Protein 5ERX (pdb70)

Radius of gyration: 24.01 Å; Cα contacts (8 Å, |Δi|>4): 1144; chains: 1; bounding box: 51×51×71 Å

Solvent-accessible surface area: 21787 Å² total; per-residue (Å²): 105,36,36,61,49,0,6,67,0,0,5,19,0,2,30,52,27,32,2,113,11,2,0,27,8,80,38,112,63,95,11,0,1,21,130,6,1,62,57,7,54,178,75,64,105,10,71,21,0,46,8,125,56,16,95,7,1,0,4,0,0,1,0,2,1,40,1,50,62,24,11,2,0,4,2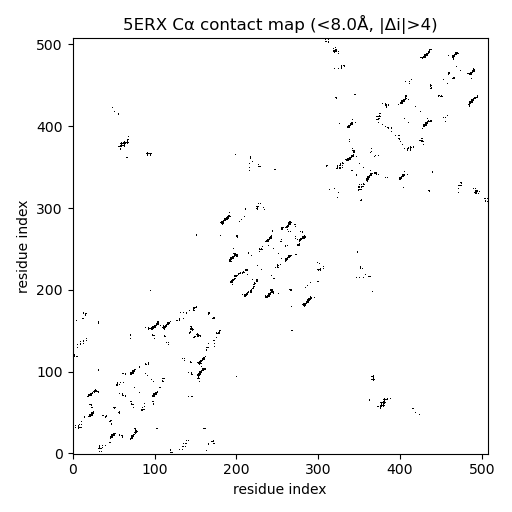,17,8,36,85,82,2,40,83,56,2,22,50,0,1,44,1,0,14,103,22,66,5,17,0,0,0,0,4,37,120,126,18,61,127,45,17,58,22,80,24,75,9,47,117,21,107,125,33,114,107,165,67,95,28,25,8,33,80,12,2,51,16,0,10,152,0,11,18,20,0,53,6,23,179,68,24,24,18,0,0,0,11,0,8,0,20,96,107,27,104,14,96,108,100,45,129,41,45,70,146,45,79,122,66,120,71,81,96,70,24,117,4,56,12,48,52,14,0,0,2,1,1,0,45,32,8,13,91,13,110,70,3,29,66,1,0,24,2,19,5,6,20,2,53,61,30,26,99,30,60,4,9,14,40,0,4,68,68,6,175,5,106,15,0,0,0,4,7,100,2,60,13,22,177,25,4,48,95,19,1,75,55,88,157,12,30,0,17,0,0,21,59,6,80,79,189,8,40,65,10,87,47,34,119,32,32,2,23,103,5,63,42,88,57,66,21,118,100,65,7,47,94,138,1,31,47,28,12,152,74,0,42,41,4,2,127,104,35,14,93,81,23,104,84,41,0,12,4,26,0,0,27,21,0,16,168,18,24,108,106,30,4,0,0,1,1,2,2,32,43,11,2,91,32,0,11,28,9,30,16,73,9,121,48,22,107,16,49,6,10,21,21,75,38,21,48,52,3,4,0,0,1,0,0,0,0,0,5,6,20,13,13,32,37,135,120,105,58,37,134,95,91,18,23,29,0,1,0,4,1,18,0,47,8,0,37,124,10,10,50,0,7,111,23,29,141,121,24,30,82,3,161,29,1,11,0,0,0,14,7,19,38,6,29,88,126,116,79,54,183,111,69,70,82,63,59,112,51,88,2,15,38,36,0,152,74,59,171,16,59,36,80,118,18,128,26,128,78,0,23,81,3,5,87,74,129,47,51,24,13,10,0,0,6,2,109,15,34,67,101,10,54,81,108,0,86,59,33,6,162,88,38,72

Foldseek 3Di:
DLLQQLLLLLVLLLLLLFEAEEEEEDE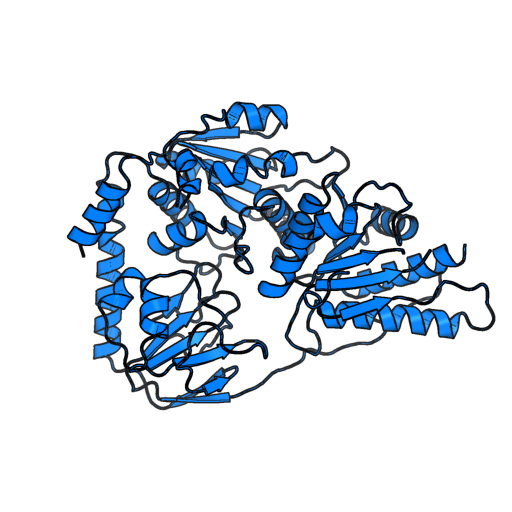PADWRSNVSVVVCCVVNSHNYFYDHQLLLRLLLQQLLCLLAPTAYEYIDHYPCNVVRNLVSQLLQQLLQTLYEYEYAPHNPPSALEEEEQDARDPDPPPLVVSSLRSLVVSVVSSCSQSVQPFLRHHYYYYYYHPNDDADPPSHRNDDRDRDQFWFEDEDEAQAQEEEEFARQFDAALVCALHAYQHFLQGDHNHPQYFALVLLVVDDGQEYEYGDAHDFDPSVLVVLADLNHEYEYAHSGDDDHDRHPRHPYYTNYYDYDYHYDPVSSVSRSVSRVLLLCLLVVLCVPDPFFALLLLLLLVLVLDDAQEEEQEQLFPNSNSVSSNPHDCVNYNYHYSVSVRDLENSVSSLFSSLVSNQVVVVVVVDPDDGHAYEYEEEPVSCVNHVSSLQGDPSRDTAQHYEYEYEYAQAGNVVVRVSRVDHPPDPVCVSCVVSPAAEEEDESVCPSVVSVDDDGSYHYYYYYGHDPCVVVSVVSSVVSD

InterPro domains:
  IPR004433 2-succinyl-5-enolpyruvyl-6-hydroxy-3-cyclohexene-1-carboxylic-acid synthase [MF_01659] (1-554)
  IPR004433 2-succinyl-5-enolpyruvyl-6-hydroxy-3-cyclohexene-1-carboxylic-acid synthase [PIRSF004983] (1-553)
  IPR004433 2-succinyl-5-enolpyruvyl-6-hydroxy-3-cyclohexene-1-carboxylic-acid synthase [TIGR00173] (7-416)
  IPR012001 Thiamine pyrophosphate enzyme, N-terminal TPP-binding domain [PF02776] (7-122)
  IPR029061 Thiamin diphosphate-binding fold [SSF52518] (4-197)
  IPR029061 Thiamin diphosphate-binding fold [SSF52518] (352-519)

Sequence (508 aa):
NPSTTQARVVVDELIRGGVRDVVLCPGSRNAPLAFALQDADRSGRIRLHVRIDERTAGYLAIGLAIGAGAPVCVAMMTSGTAVANLGPAVVEANYARVPLIVLSANYFGTQVRASISLGLAEDAPERRTSALNATWRSATCRVLAAATGARTANAGPVHFDIPLTPPGRPAGKPWTYTPPVTFFDQPLDIDLSVDTVVISGHGAGVHPNLAALPTVAEPTAPRSGDNPLHPLALPLLRPQQVIMLGRPTLHRPVSVLLADAEVPVFALTTGPRWPDVSGNSQATGTRAVTTGAPRPAWLDRCAAMNRHAIAAVRREQLAAHPLTTGLHVAAAVSHALRPGDQLVLGASNPVRDVALAGLDTRGIRVRSNRGVAGIDGTVSTAIGAALAYEGAHERTGSPDSPPRTIALIGDLTFVHHDSSGLLIGPTEPIPRSLTIVVSNDNGGGDVSSRIFGTPHDVDVGALCRAYHVESRQIEVDELGPTLDQPGAGMRVLEVKADRSSLRQLHAAIKAAL

Structure (mmCIF, N/CA/C/O backbone):
data_5ERX
#
_entry.id   5ERX
#
_cell.length_a   100.059
_cell.length_b   105.502
_cell.length_c   120.190
_cell.angle_alpha   90.000
_cell.angle_beta   90.000
_cell.angle_gamma   90.000
#
_symmetry.space_group_name_H-M   'I 2 2 2'
#
loop_
_entity.id
_entity.type
_entity.pdbx_description
1 polymer '2-succinyl-5-enolpyruvyl-6-hydroxy-3-cyclohexene-1-carboxylate synthase'
2 water water
#
loop_
_atom_site.group_PDB
_atom_site.id
_atom_site.type_symbol
_atom_site.label_atom_id
_atom_site.label_alt_id
_atom_site.label_comp_id
_atom_site.label_asym_id
_atom_site.label_entity_id
_atom_site.label_seq_id
_atom_site.pdbx_PDB_ins_code
_atom_site.Cartn_x
_atom_site.Cartn_y
_atom_site.Cartn_z
_atom_site.occupancy
_atom_site.B_iso_or_equiv
_atom_site.auth_seq_id
_atom_site.auth_comp_id
_atom_site.auth_asym_id
_atom_site.auth_atom_id
_atom_site.pdbx_PDB_model_num
ATOM 1 N N . ASN A 1 22 ? 9.676 49.954 91.873 1.00 72.92 2 ASN A N 1
ATOM 2 C CA . ASN A 1 22 ? 9.842 48.650 92.510 1.00 80.05 2 ASN A CA 1
ATOM 3 C C . ASN A 1 22 ? 8.927 47.566 91.915 1.00 81.24 2 ASN A C 1
ATOM 4 O O . ASN A 1 22 ? 9.381 46.444 91.694 1.00 79.21 2 ASN A O 1
ATOM 6 N N . PRO A 1 23 ? 7.643 47.871 91.668 1.00 78.15 3 PRO A N 1
ATOM 7 C CA . PRO A 1 23 ? 6.827 46.892 90.930 1.00 78.97 3 PRO A CA 1
ATOM 8 C C . PRO A 1 23 ? 7.295 46.709 89.500 1.00 73.27 3 PRO A C 1
ATOM 9 O O . PRO A 1 23 ? 7.294 45.580 88.993 1.00 62.01 3 PRO A O 1
ATOM 13 N N . SER A 1 24 ? 7.684 47.796 88.827 1.00 74.37 4 SER A N 1
ATOM 14 C CA . SER A 1 24 ? 8.304 47.673 87.514 1.00 76.48 4 SER A CA 1
ATOM 15 C C . SER A 1 24 ? 9.566 46.828 87.572 1.00 72.55 4 SER A C 1
ATOM 16 O O . SER A 1 24 ? 9.985 46.282 86.545 1.00 69.56 4 SER A O 1
ATOM 19 N N . THR A 1 25 ? 10.178 46.709 88.753 1.00 70.26 5 THR A N 1
ATOM 20 C CA . THR A 1 25 ? 11.284 45.776 88.924 1.00 65.57 5 THR A CA 1
ATOM 21 C C . THR A 1 25 ? 10.780 44.339 88.994 1.00 56.20 5 THR A C 1
ATOM 22 O O . THR A 1 25 ? 11.343 43.452 88.346 1.00 56.97 5 THR A O 1
ATOM 26 N N . THR A 1 26 ? 9.713 44.093 89.761 1.00 51.52 6 THR A N 1
ATOM 27 C CA . THR A 1 26 ? 9.140 42.750 89.831 1.00 47.79 6 THR A CA 1
ATOM 28 C C . THR A 1 26 ? 8.703 42.263 88.454 1.00 59.73 6 THR A C 1
ATOM 29 O O . THR A 1 26 ? 8.913 41.096 88.099 1.00 42.73 6 THR A O 1
ATOM 33 N N . GLN A 1 27 ? 8.092 43.148 87.667 1.00 53.63 7 GLN A N 1
ATOM 34 C CA . GLN A 1 27 ? 7.635 42.773 86.335 1.00 54.41 7 GLN A CA 1
ATOM 35 C C . GLN A 1 27 ? 8.803 42.385 85.439 1.00 49.07 7 GLN A C 1
ATOM 36 O O . GLN A 1 27 ? 8.741 41.376 84.727 1.00 45.27 7 GLN A O 1
ATOM 42 N N . ALA A 1 28 ? 9.885 43.166 85.478 1.00 46.56 8 ALA A N 1
ATOM 43 C CA . ALA A 1 28 ? 11.018 42.918 84.592 1.00 44.93 8 ALA A CA 1
ATOM 44 C C . ALA A 1 28 ? 11.674 41.574 84.882 1.00 44.49 8 ALA A C 1
ATOM 45 O O . ALA A 1 28 ? 12.033 40.840 83.953 1.00 41.66 8 ALA A O 1
ATOM 47 N N . ARG A 1 29 ? 11.843 41.233 86.163 1.00 48.62 9 ARG A N 1
ATOM 48 C CA . ARG A 1 29 ? 12.477 39.963 86.510 1.00 40.55 9 ARG A CA 1
ATOM 49 C C . ARG A 1 29 ? 11.636 38.783 86.044 1.00 40.06 9 ARG A C 1
ATOM 50 O O . ARG A 1 29 ? 12.177 37.752 85.628 1.00 37.89 9 ARG A O 1
ATOM 58 N N . VAL A 1 30 ? 10.311 38.916 86.115 1.00 38.04 10 VAL A N 1
ATOM 59 C CA . VAL A 1 30 ? 9.427 37.858 85.638 1.00 36.19 10 VAL A CA 1
ATOM 60 C C . VAL A 1 30 ? 9.558 37.691 84.129 1.00 33.18 10 VAL A C 1
ATOM 61 O O . VAL A 1 30 ? 9.652 36.567 83.622 1.00 28.92 10 VAL A O 1
ATOM 65 N N . VAL A 1 31 ? 9.573 38.805 83.393 1.00 30.94 11 VAL A N 1
ATOM 66 C CA . VAL A 1 31 ? 9.671 38.743 81.935 1.00 32.08 11 VAL A CA 1
ATOM 67 C C . VAL A 1 31 ? 10.994 38.120 81.514 1.00 36.67 11 VAL A C 1
ATOM 68 O O . VAL A 1 31 ? 11.034 37.217 80.671 1.00 31.69 11 VAL A O 1
ATOM 72 N N . VAL A 1 32 ? 12.101 38.596 82.091 1.00 36.64 12 VAL A N 1
ATOM 73 C CA . VAL A 1 32 ? 13.410 38.062 81.725 1.00 30.97 12 VAL A CA 1
ATOM 74 C C . VAL A 1 32 ? 13.482 36.574 82.033 1.00 28.63 12 VAL A C 1
ATOM 75 O O . VAL A 1 32 ? 13.984 35.783 81.227 1.00 27.98 12 VAL A O 1
ATOM 79 N N . ASP A 1 33 ? 12.970 36.167 83.198 1.00 29.84 13 ASP A N 1
ATOM 80 C CA . ASP A 1 33 ? 12.993 34.752 83.552 1.00 27.67 13 ASP A CA 1
ATOM 81 C C . ASP A 1 33 ? 12.220 33.915 82.543 1.00 29.40 13 ASP A C 1
ATOM 82 O O . ASP A 1 33 ? 12.651 32.816 82.174 1.00 28.35 13 ASP A O 1
ATOM 87 N N . GLU A 1 34 ? 11.074 34.417 82.080 1.00 25.68 14 GLU A N 1
ATOM 88 C CA . GLU A 1 34 ? 10.287 33.655 81.118 1.00 24.13 14 GLU A CA 1
ATOM 89 C C . GLU A 1 34 ? 10.958 33.642 79.747 1.00 24.79 14 GLU A C 1
ATOM 90 O O . GLU A 1 34 ? 10.899 32.635 79.033 1.00 23.21 14 GLU A O 1
ATOM 96 N N . LEU A 1 35 ? 11.608 34.745 79.366 1.00 24.44 15 LEU A N 1
ATOM 97 C CA . LEU A 1 35 ? 12.379 34.742 78.125 1.00 26.29 15 LEU A CA 1
ATOM 98 C C . LEU A 1 35 ? 13.472 33.682 78.171 1.00 25.35 15 LEU A C 1
ATOM 99 O O . LEU A 1 35 ? 13.666 32.938 77.204 1.00 24.57 15 LEU A O 1
ATOM 104 N N . ILE A 1 36 ? 14.179 33.582 79.303 1.00 24.93 16 ILE A N 1
ATOM 105 C CA . ILE A 1 36 ? 15.205 32.552 79.451 1.00 25.89 16 ILE A CA 1
ATOM 106 C C . ILE A 1 36 ? 14.588 31.164 79.344 1.00 20.92 16 ILE A C 1
ATOM 107 O O . ILE A 1 36 ? 15.130 30.277 78.670 1.00 21.71 16 ILE A O 1
ATOM 112 N N . ARG A 1 37 ? 13.435 30.957 79.990 1.00 27.57 17 ARG A N 1
ATOM 113 C CA . ARG A 1 37 ? 12.746 29.674 79.888 1.00 25.10 17 ARG A CA 1
ATOM 114 C C . ARG A 1 37 ? 12.337 29.368 78.452 1.00 24.86 17 ARG A C 1
ATOM 115 O O . ARG A 1 37 ? 12.217 28.196 78.076 1.00 22.50 17 ARG A O 1
ATOM 123 N N . GLY A 1 38 ? 12.124 30.397 77.638 1.00 25.84 18 GLY A N 1
ATOM 124 C CA . GLY A 1 38 ? 11.762 30.202 76.251 1.00 21.83 18 GLY A CA 1
ATOM 125 C C . GLY A 1 38 ? 12.918 29.982 75.301 1.00 25.00 18 GLY A C 1
ATOM 126 O O . GLY A 1 38 ? 12.700 29.903 74.090 1.00 23.78 18 GLY A O 1
ATOM 127 N N . GLY A 1 39 ? 14.148 29.882 75.806 1.00 26.72 19 GLY A N 1
ATOM 128 C CA . GLY A 1 39 ? 15.297 29.614 74.964 1.00 30.46 19 GLY A CA 1
ATOM 129 C C . GLY A 1 39 ? 16.151 30.814 74.612 1.00 33.07 19 GLY A C 1
ATOM 130 O O . GLY A 1 39 ? 17.098 30.666 73.826 1.00 29.66 19 GLY A O 1
ATOM 131 N N . VAL A 1 40 ? 15.854 31.991 75.156 1.00 24.57 20 VAL A N 1
ATOM 132 C CA . VAL A 1 40 ? 16.681 33.163 74.895 1.00 21.67 20 VAL A CA 1
ATOM 133 C C . VAL A 1 40 ? 17.985 33.024 75.671 1.00 30.94 20 VAL A C 1
ATOM 134 O O . VAL A 1 40 ? 17.988 32.977 76.906 1.00 28.32 20 VAL A O 1
ATOM 138 N N . ARG A 1 41 ? 19.102 32.945 74.944 1.00 28.42 21 ARG A N 1
ATOM 139 C CA . ARG A 1 41 ? 20.419 32.889 75.563 1.00 35.79 21 ARG A CA 1
ATOM 140 C C . ARG A 1 41 ? 21.218 34.172 75.411 1.00 37.29 21 ARG A C 1
ATOM 141 O O . ARG A 1 41 ? 22.093 34.437 76.242 1.00 31.20 21 ARG A O 1
ATOM 149 N N . ASP A 1 42 ? 20.932 34.977 74.391 1.00 32.09 22 ASP A N 1
ATOM 150 C CA . ASP A 1 42 ? 21.676 36.195 74.116 1.00 27.50 22 ASP A CA 1
ATOM 151 C C . ASP A 1 42 ? 20.729 37.381 74.029 1.00 26.43 22 ASP A C 1
ATOM 152 O O . ASP A 1 42 ? 19.674 37.301 73.392 1.00 28.18 22 ASP A O 1
ATOM 157 N N . VAL A 1 43 ? 21.120 38.484 74.663 1.00 22.61 23 VAL A N 1
ATOM 158 C CA . VAL A 1 43 ? 20.380 39.737 74.610 1.00 28.35 23 VAL A CA 1
ATOM 159 C C . VAL A 1 43 ? 21.339 40.847 74.205 1.00 32.56 23 VAL A C 1
ATOM 160 O O . VAL A 1 43 ? 22.468 40.915 74.705 1.00 28.64 23 VAL A O 1
ATOM 164 N N . VAL A 1 44 ? 20.891 41.715 73.297 1.00 27.30 24 VAL A N 1
ATOM 165 C CA . VAL A 1 44 ? 21.693 42.828 72.802 1.00 29.51 24 VAL A CA 1
ATOM 166 C C . VAL A 1 44 ? 21.113 44.132 73.329 1.00 28.99 24 VAL A C 1
ATOM 167 O O . VAL A 1 44 ? 19.892 44.331 73.321 1.00 30.40 24 VAL A O 1
ATOM 171 N N . LEU A 1 45 ? 22.000 45.039 73.742 1.00 32.88 25 LEU A N 1
ATOM 172 C CA . LEU A 1 45 ? 21.634 46.235 74.485 1.00 29.79 25 LEU A CA 1
ATOM 173 C C . LEU A 1 45 ? 22.478 47.410 74.003 1.00 36.68 25 LEU A C 1
ATOM 174 O O . LEU A 1 45 ? 23.670 47.245 73.739 1.00 35.12 25 LEU A O 1
ATOM 179 N N . CYS A 1 46 ? 21.869 48.598 73.908 1.00 37.93 26 CYS A N 1
ATOM 180 C CA . CYS A 1 46 ? 22.609 49.812 73.573 1.00 46.32 26 CYS A CA 1
ATOM 181 C C . CYS A 1 46 ? 22.450 50.875 74.656 1.00 52.12 26 CYS A C 1
ATOM 182 O O . CYS A 1 46 ? 21.362 51.016 75.224 1.00 48.42 26 CYS A O 1
ATOM 185 N N . PRO A 1 47 ? 23.503 51.642 74.955 1.00 62.69 27 PRO A N 1
ATOM 186 C CA . PRO A 1 47 ? 23.352 52.762 75.899 1.00 69.25 27 PRO A CA 1
ATOM 187 C C . PRO A 1 47 ? 22.400 53.809 75.349 1.00 65.81 27 PRO A C 1
ATOM 188 O O . PRO A 1 47 ? 22.448 54.155 74.167 1.00 69.26 27 PRO A O 1
ATOM 192 N N . GLY A 1 48 ? 21.538 54.331 76.218 1.00 64.42 28 GLY A N 1
ATOM 193 C CA . GLY A 1 48 ? 20.435 55.139 75.751 1.00 67.70 28 GLY A CA 1
ATOM 194 C C . GLY A 1 48 ? 20.124 56.323 76.641 1.00 76.45 28 GLY A C 1
ATOM 195 O O . GLY A 1 48 ? 20.553 56.409 77.795 1.00 71.32 28 GLY A O 1
ATOM 196 N N . SER A 1 49 ? 19.364 57.249 76.047 1.00 76.01 29 SER A N 1
ATOM 197 C CA . SER A 1 49 ? 18.785 58.370 76.776 1.00 74.91 29 SER A CA 1
ATOM 198 C C . SER A 1 49 ? 18.055 57.900 78.024 1.00 70.80 29 SER A C 1
ATOM 199 O O . SER A 1 49 ? 18.171 58.519 79.087 1.00 76.06 29 SER A O 1
ATOM 202 N N . ARG A 1 50 ? 17.286 56.819 77.913 1.00 69.28 30 ARG A N 1
ATOM 203 C CA . ARG A 1 50 ? 16.471 56.318 79.009 1.00 75.25 30 ARG A CA 1
ATOM 204 C C . ARG A 1 50 ? 16.983 54.974 79.510 1.00 77.42 30 ARG A C 1
ATOM 205 O O . ARG A 1 50 ? 17.692 54.251 78.801 1.00 72.86 30 ARG A O 1
ATOM 207 N N . ASN A 1 51 ? 16.620 54.655 80.751 1.00 79.46 31 ASN A N 1
ATOM 208 C CA . ASN A 1 51 ? 16.903 53.339 81.303 1.00 78.48 31 ASN A CA 1
ATOM 209 C C . ASN A 1 51 ? 16.320 52.264 80.395 1.00 72.79 31 ASN A C 1
ATOM 210 O O . ASN A 1 51 ? 15.217 52.413 79.861 1.00 67.32 31 ASN A O 1
ATOM 215 N N . ALA A 1 52 ? 17.074 51.184 80.209 1.00 77.45 32 ALA A N 1
ATOM 216 C CA . ALA A 1 52 ? 16.643 50.138 79.298 1.00 72.77 32 ALA A CA 1
ATOM 217 C C . ALA A 1 52 ? 15.447 49.382 79.871 1.00 68.72 32 ALA A C 1
ATOM 218 O O . ALA A 1 52 ? 15.314 49.243 81.089 1.00 66.85 32 ALA A O 1
ATOM 220 N N . PRO A 1 53 ? 14.560 48.884 79.013 1.00 67.07 33 PRO A N 1
ATOM 221 C CA . PRO A 1 53 ? 13.539 47.949 79.494 1.00 66.69 33 PRO A CA 1
ATOM 222 C C . PRO A 1 53 ? 14.218 46.702 80.040 1.00 56.10 33 PRO A C 1
ATOM 223 O O . PRO A 1 53 ? 15.137 46.160 79.423 1.00 52.95 33 PRO A O 1
ATOM 227 N N . LEU A 1 54 ? 13.791 46.276 81.228 1.00 55.18 34 LEU A N 1
ATOM 228 C CA . LEU A 1 54 ? 14.260 45.033 81.839 1.00 55.80 34 LEU A CA 1
ATOM 229 C C . LEU A 1 54 ? 15.733 45.098 82.235 1.00 48.53 34 LEU A C 1
ATOM 230 O O . LEU A 1 54 ? 16.339 44.061 82.511 1.00 48.59 34 LEU A O 1
ATOM 235 N N . ALA A 1 55 ? 16.318 46.299 82.274 1.00 52.29 35 ALA A N 1
ATOM 236 C CA . ALA A 1 55 ? 17.774 46.434 82.295 1.00 49.20 35 ALA A CA 1
ATOM 237 C C . ALA A 1 55 ? 18.386 45.811 83.543 1.00 57.94 35 ALA A C 1
ATOM 238 O O . ALA A 1 55 ? 19.344 45.033 83.457 1.00 56.75 35 ALA A O 1
ATOM 240 N N . PHE A 1 56 ? 17.871 46.172 84.718 1.00 61.47 36 PHE A N 1
ATOM 241 C CA . PHE A 1 56 ? 18.418 45.612 85.949 1.00 63.49 36 PHE A CA 1
ATOM 242 C C . PHE A 1 56 ? 18.156 44.115 86.032 1.00 56.84 36 PHE A C 1
ATOM 243 O O . PHE A 1 56 ? 19.011 43.354 86.501 1.00 45.95 36 PHE A O 1
ATOM 251 N N . ALA A 1 57 ? 16.988 43.669 85.566 1.00 47.00 37 ALA A N 1
ATOM 252 C CA . ALA A 1 57 ? 16.730 42.236 85.494 1.00 43.39 37 ALA A CA 1
ATOM 253 C C . ALA A 1 57 ? 17.660 41.551 84.501 1.00 40.96 37 ALA A C 1
ATOM 254 O O . ALA A 1 57 ? 18.043 40.393 84.706 1.00 36.23 37 ALA A O 1
ATOM 256 N N . LEU A 1 58 ? 18.044 42.248 83.428 1.00 42.39 38 LEU A N 1
ATOM 257 C CA . LEU A 1 58 ? 18.889 41.633 82.407 1.00 37.37 38 LEU A CA 1
ATOM 258 C C . LEU A 1 58 ? 20.298 41.372 82.929 1.00 40.20 38 LEU A C 1
ATOM 259 O O . LEU A 1 58 ? 20.812 40.252 82.823 1.00 39.69 38 LEU A O 1
ATOM 264 N N . GLN A 1 59 ? 20.951 42.396 83.484 1.00 46.16 39 GLN A N 1
ATOM 265 C CA . GLN A 1 59 ? 22.320 42.192 83.944 1.00 51.21 39 GLN A CA 1
ATOM 266 C C . GLN A 1 59 ? 22.369 41.259 85.146 1.00 44.05 39 GLN A C 1
ATOM 267 O O . GLN A 1 59 ? 23.367 40.556 85.341 1.00 46.29 39 GLN A O 1
ATOM 273 N N . ASP A 1 60 ? 21.299 41.212 85.943 1.00 42.18 40 ASP A N 1
ATOM 274 C CA . ASP A 1 60 ? 21.232 40.216 87.007 1.00 42.06 40 ASP A CA 1
ATOM 275 C C . ASP A 1 60 ? 21.223 38.805 86.432 1.00 42.03 40 ASP A C 1
ATOM 276 O O . ASP A 1 60 ? 21.915 37.914 86.939 1.00 33.74 40 ASP A O 1
ATOM 281 N N . ALA A 1 61 ? 20.453 38.584 85.362 1.00 35.42 41 ALA A N 1
ATOM 282 C CA . ALA A 1 61 ? 20.510 37.305 84.663 1.00 30.98 41 ALA A CA 1
ATOM 283 C C . ALA A 1 61 ? 21.871 37.077 84.021 1.00 32.24 41 ALA A C 1
ATOM 284 O O . ALA A 1 61 ? 22.329 35.932 83.927 1.00 35.94 41 ALA A O 1
ATOM 286 N N . ASP A 1 62 ? 22.521 38.144 83.557 1.00 35.52 42 ASP A N 1
ATOM 287 C CA . ASP A 1 62 ? 23.877 38.008 83.038 1.00 38.70 42 ASP A CA 1
ATOM 288 C C . ASP A 1 62 ? 24.852 37.657 84.155 1.00 36.78 42 ASP A C 1
ATOM 289 O O . ASP A 1 62 ? 25.705 36.778 83.987 1.00 35.48 42 ASP A O 1
ATOM 294 N N . ARG A 1 63 ? 24.724 38.320 85.308 1.00 34.59 43 ARG A N 1
ATOM 295 C CA . ARG A 1 63 ? 25.609 38.034 86.437 1.00 45.70 43 ARG A CA 1
ATOM 296 C C . ARG A 1 63 ? 25.496 36.579 86.880 1.00 47.95 43 ARG A C 1
ATOM 297 O O . ARG A 1 63 ? 26.502 35.955 87.240 1.00 48.15 43 ARG A O 1
ATOM 305 N N . SER A 1 64 ? 24.286 36.019 86.859 1.00 39.05 44 SER A N 1
ATOM 306 C CA . SER A 1 64 ? 24.066 34.637 87.265 1.00 32.30 44 SER A CA 1
ATOM 307 C C . SER A 1 64 ? 24.277 33.642 86.130 1.00 33.12 44 SER A C 1
ATOM 308 O O . SER A 1 64 ? 23.984 32.453 86.303 1.00 37.71 44 SER A O 1
ATOM 311 N N . GLY A 1 65 ? 24.777 34.094 84.981 1.00 36.77 45 GLY A N 1
ATOM 312 C CA . GLY A 1 65 ? 25.109 33.202 83.888 1.00 36.36 45 GLY A CA 1
ATOM 313 C C . GLY A 1 65 ? 23.937 32.607 83.140 1.00 34.85 45 GLY A C 1
ATOM 314 O O . GLY A 1 65 ? 24.128 31.657 82.374 1.00 35.12 45 GLY A O 1
ATOM 315 N N . ARG A 1 66 ? 22.725 33.127 83.333 1.00 34.58 46 ARG A N 1
ATOM 316 C CA . ARG A 1 66 ? 21.574 32.560 82.639 1.00 35.44 46 ARG A CA 1
ATOM 317 C C . ARG A 1 66 ? 21.473 33.063 81.205 1.00 35.20 46 ARG A C 1
ATOM 318 O O . ARG A 1 66 ? 20.908 32.375 80.350 1.00 34.41 46 ARG A O 1
ATOM 326 N N . ILE A 1 67 ? 22.006 34.251 80.937 1.00 33.83 47 ILE A N 1
ATOM 327 C CA . ILE A 1 67 ? 22.132 34.817 79.602 1.00 34.28 47 ILE A CA 1
ATOM 328 C C . ILE A 1 67 ? 23.485 35.512 79.525 1.00 45.08 47 ILE A C 1
ATOM 329 O O . ILE A 1 67 ? 24.218 35.595 80.513 1.00 42.87 47 ILE A O 1
ATOM 334 N N . ARG A 1 68 ? 23.812 36.031 78.346 1.00 41.04 48 ARG A N 1
ATOM 335 C CA . ARG A 1 68 ? 24.926 36.959 78.226 1.00 41.17 48 ARG A CA 1
ATOM 336 C C . ARG A 1 68 ? 24.463 38.184 77.460 1.00 35.42 48 ARG A C 1
ATOM 337 O O . ARG A 1 68 ? 23.771 38.068 76.442 1.00 34.74 48 ARG A O 1
ATOM 345 N N . LEU A 1 69 ? 24.813 39.352 77.982 1.00 30.79 49 LEU A N 1
ATOM 346 C CA . LEU A 1 69 ? 24.503 40.612 77.338 1.00 42.10 49 LEU A CA 1
ATOM 347 C C . LEU A 1 69 ? 25.597 40.971 76.344 1.00 36.26 49 LEU A C 1
ATOM 348 O O . LEU A 1 69 ? 26.776 40.663 76.545 1.00 31.98 49 LEU A O 1
ATOM 353 N N . HIS A 1 70 ? 25.184 41.602 75.250 1.00 30.42 50 HIS A N 1
ATOM 354 C CA . HIS A 1 70 ? 26.091 42.187 74.274 1.00 25.76 50 HIS A CA 1
ATOM 355 C C . HIS A 1 70 ? 25.740 43.661 74.176 1.00 32.00 50 HIS A C 1
ATOM 356 O O . HIS A 1 70 ? 24.590 44.008 73.884 1.00 34.45 50 HIS A O 1
ATOM 363 N N . VAL A 1 71 ? 26.715 44.526 74.417 1.00 27.43 51 VAL A N 1
ATOM 364 C CA . VAL A 1 71 ? 26.498 45.964 74.361 1.00 32.61 51 VAL A CA 1
ATOM 365 C C . VAL A 1 71 ? 27.133 46.504 73.087 1.00 30.68 51 VAL A C 1
ATOM 366 O O . VAL A 1 71 ? 28.289 46.194 72.777 1.00 34.05 51 VAL A O 1
ATOM 370 N N . ARG A 1 72 ? 26.364 47.293 72.342 1.00 37.09 52 ARG A N 1
ATOM 371 C CA . ARG A 1 72 ? 26.853 48.015 71.178 1.00 30.85 52 ARG A CA 1
ATOM 372 C C . ARG A 1 72 ? 26.360 49.452 71.265 1.00 33.14 52 ARG A C 1
ATOM 373 O O . ARG A 1 72 ? 25.353 49.740 71.913 1.00 54.06 52 ARG A O 1
ATOM 381 N N . ILE A 1 73 ? 27.086 50.360 70.622 1.00 39.85 53 ILE A N 1
ATOM 382 C CA . ILE A 1 73 ? 26.655 51.755 70.567 1.00 42.03 53 ILE A CA 1
ATOM 383 C C . ILE A 1 73 ? 25.724 52.003 69.388 1.00 46.81 53 ILE A C 1
ATOM 384 O O . ILE A 1 73 ? 24.717 52.703 69.523 1.00 50.74 53 ILE A O 1
ATOM 389 N N . ASP A 1 74 ? 26.043 51.442 68.225 1.00 36.82 54 ASP A N 1
ATOM 390 C CA . ASP A 1 74 ? 25.229 51.642 67.033 1.00 32.74 54 ASP A CA 1
ATOM 391 C C . ASP A 1 74 ? 24.023 50.709 67.078 1.00 27.12 54 ASP A C 1
ATOM 392 O O . ASP A 1 74 ? 24.171 49.483 67.073 1.00 33.00 54 ASP A O 1
ATOM 397 N N . GLU A 1 75 ? 22.827 51.293 67.107 1.00 29.63 55 GLU A N 1
ATOM 398 C CA . GLU A 1 75 ? 21.613 50.495 67.217 1.00 27.00 55 GLU A CA 1
ATOM 399 C C . GLU A 1 75 ? 21.368 49.648 65.969 1.00 30.73 55 GLU A C 1
ATOM 400 O O . GLU A 1 75 ? 20.823 48.543 66.070 1.00 26.37 55 GLU A O 1
ATOM 406 N N . ARG A 1 76 ? 21.782 50.121 64.791 1.00 29.37 56 ARG A N 1
ATOM 407 C CA . ARG A 1 76 ? 21.675 49.275 63.604 1.00 34.41 56 ARG A CA 1
ATOM 408 C C . ARG A 1 76 ? 22.625 48.086 63.696 1.00 30.74 56 ARG A C 1
ATOM 409 O O . ARG A 1 76 ? 22.250 46.954 63.370 1.00 27.45 56 ARG A O 1
ATOM 417 N N . THR A 1 77 ? 23.861 48.332 64.140 1.00 27.94 57 THR A N 1
ATOM 418 C CA . THR A 1 77 ? 24.799 47.253 64.438 1.00 35.73 57 THR A CA 1
ATOM 419 C C . THR A 1 77 ? 24.194 46.235 65.394 1.00 29.72 57 THR A C 1
ATOM 420 O O . THR A 1 77 ? 24.345 45.021 65.202 1.00 28.04 57 THR A O 1
ATOM 424 N N . ALA A 1 78 ? 23.508 46.716 66.435 1.00 30.08 58 ALA A N 1
ATOM 425 C CA . ALA A 1 78 ? 22.937 45.818 67.433 1.00 30.19 58 ALA A CA 1
ATOM 426 C C . ALA A 1 78 ? 21.950 44.847 66.802 1.00 21.83 58 ALA A C 1
ATOM 427 O O . ALA A 1 78 ? 21.932 43.658 67.142 1.00 23.89 58 ALA A O 1
ATOM 429 N N . GLY A 1 79 ? 21.123 45.335 65.875 1.00 26.06 59 GLY A N 1
ATOM 430 C CA . GLY A 1 79 ? 20.138 44.465 65.256 1.00 22.42 59 GLY A CA 1
ATOM 431 C C . GLY A 1 79 ? 20.768 43.357 64.439 1.00 23.07 59 GLY A C 1
ATOM 432 O O . GLY A 1 79 ? 20.349 42.200 64.518 1.00 23.67 59 GLY A O 1
ATOM 433 N N . TYR A 1 80 ? 21.783 43.692 63.636 1.00 22.32 60 TYR A N 1
ATOM 434 C CA . TYR A 1 80 ? 22.428 42.662 62.834 1.00 20.02 60 TYR A CA 1
ATOM 435 C C . TYR A 1 80 ? 23.244 41.708 63.692 1.00 18.79 60 TYR A C 1
ATOM 436 O O . TYR A 1 80 ? 23.320 40.516 63.374 1.00 22.06 60 TYR A O 1
ATOM 445 N N . LEU A 1 81 ? 23.856 42.200 64.775 1.00 22.60 61 LEU A N 1
ATOM 446 C CA . LEU A 1 81 ? 24.469 41.289 65.739 1.00 21.44 61 LEU A CA 1
ATOM 447 C C . LEU A 1 81 ? 23.443 40.294 66.261 1.00 19.19 61 LEU A C 1
ATOM 448 O O . LEU A 1 81 ? 23.708 39.088 66.328 1.00 22.22 61 LEU A O 1
ATOM 453 N N . ALA A 1 82 ? 22.251 40.783 66.607 1.00 21.45 62 ALA A N 1
ATOM 454 C CA . ALA A 1 82 ? 21.196 39.907 67.099 1.00 20.89 62 ALA A CA 1
ATOM 455 C C . ALA A 1 82 ? 20.753 38.908 66.037 1.00 23.98 62 ALA A C 1
ATOM 456 O O . ALA A 1 82 ? 20.483 37.742 66.353 1.00 24.01 62 ALA A O 1
ATOM 458 N N . ILE A 1 83 ? 20.677 39.340 64.772 1.00 22.78 63 ILE A N 1
ATOM 459 C CA . ILE A 1 83 ? 20.356 38.413 63.687 1.00 22.05 63 ILE A CA 1
ATOM 460 C C . ILE A 1 83 ? 21.366 37.274 63.648 1.00 22.40 63 ILE A C 1
ATOM 461 O O . ILE A 1 83 ? 20.997 36.095 63.580 1.00 23.30 63 ILE A O 1
ATOM 466 N N . GLY A 1 84 ? 22.658 37.613 63.659 1.00 23.27 64 GLY A N 1
ATOM 467 C CA . GLY A 1 84 ? 23.681 36.579 63.663 1.00 21.79 64 GLY A CA 1
ATOM 468 C C . GLY A 1 84 ? 23.569 35.666 64.868 1.00 22.77 64 GLY A C 1
ATOM 469 O O . GLY A 1 84 ? 23.682 34.443 64.744 1.00 24.71 64 GLY A O 1
ATOM 470 N N . LEU A 1 85 ? 23.327 36.247 66.044 1.00 21.51 65 LEU A N 1
ATOM 471 C CA . LEU A 1 85 ? 23.135 35.451 67.255 1.00 27.60 65 LEU A CA 1
ATOM 472 C C . LEU A 1 85 ? 21.939 34.512 67.135 1.00 35.35 65 LEU A C 1
ATOM 473 O O . LEU A 1 85 ? 21.916 33.454 67.776 1.00 29.82 65 LEU A O 1
ATOM 478 N N . ALA A 1 86 ? 20.948 34.867 66.312 1.00 25.17 66 ALA A N 1
ATOM 479 C CA . ALA A 1 86 ? 19.794 34.002 66.100 1.00 25.41 66 ALA A CA 1
ATOM 480 C C . ALA A 1 86 ? 20.045 32.931 65.045 1.00 25.34 66 ALA A C 1
ATOM 481 O O . ALA A 1 86 ? 19.661 31.773 65.238 1.00 28.66 66 ALA A O 1
ATOM 483 N N . ILE A 1 87 ? 20.687 33.278 63.927 1.00 24.45 67 ILE A N 1
ATOM 484 C CA . ILE A 1 87 ? 20.861 32.289 62.870 1.00 24.34 67 ILE A CA 1
ATOM 485 C C . ILE A 1 87 ? 22.019 31.342 63.151 1.00 25.57 67 ILE A C 1
ATOM 486 O O . ILE A 1 87 ? 22.091 30.273 62.535 1.00 28.29 67 ILE A O 1
ATOM 491 N N . GLY A 1 88 ? 22.916 31.692 64.077 1.00 26.85 68 GLY A N 1
ATOM 492 C CA . GLY A 1 88 ? 24.063 30.838 64.342 1.00 30.80 68 GLY A CA 1
ATOM 493 C C . GLY A 1 88 ? 23.684 29.495 64.940 1.00 32.99 68 GLY A C 1
ATOM 494 O O . GLY A 1 88 ? 24.280 28.468 64.605 1.00 33.35 68 GLY A O 1
ATOM 495 N N . ALA A 1 89 ? 22.692 29.478 65.833 1.00 30.68 69 ALA A N 1
ATOM 496 C CA . ALA A 1 89 ? 22.246 28.233 66.441 1.00 33.86 69 ALA A CA 1
ATOM 497 C C . ALA A 1 89 ? 20.731 28.068 66.467 1.00 38.61 69 ALA A C 1
ATOM 498 O O . ALA A 1 89 ? 20.245 27.100 67.061 1.00 40.47 69 ALA A O 1
ATOM 500 N N . GLY A 1 90 ? 19.975 28.978 65.856 1.00 34.24 70 GLY A N 1
ATOM 501 C CA . GLY A 1 90 ? 18.545 28.789 65.710 1.00 30.75 70 GLY A CA 1
ATOM 502 C C . GLY A 1 90 ? 17.686 29.230 66.875 1.00 34.33 70 GLY A C 1
ATOM 503 O O . GLY A 1 90 ? 16.532 28.802 66.970 1.00 34.54 70 GLY A O 1
ATOM 504 N N . ALA A 1 91 ? 18.193 30.102 67.749 1.00 30.44 71 ALA A N 1
ATOM 505 C CA . ALA A 1 91 ? 17.470 30.465 68.958 1.00 33.80 71 ALA A CA 1
ATOM 506 C C . ALA A 1 91 ? 16.853 31.856 68.844 1.00 31.57 71 ALA A C 1
ATOM 507 O O . ALA A 1 91 ? 17.317 32.689 68.060 1.00 26.81 71 ALA A O 1
ATOM 509 N N . PRO A 1 92 ? 15.799 32.130 69.615 1.00 28.35 72 PRO A N 1
ATOM 510 C CA . PRO A 1 92 ? 15.277 33.501 69.694 1.00 25.48 72 PRO A CA 1
ATOM 511 C C . PRO A 1 92 ? 16.245 34.425 70.421 1.00 29.73 72 PRO A C 1
ATOM 512 O O . PRO A 1 92 ? 16.875 34.038 71.407 1.00 26.01 72 PRO A O 1
ATOM 516 N N . VAL A 1 93 ? 16.337 35.669 69.940 1.00 28.25 73 VAL A N 1
ATOM 517 C CA . VAL A 1 93 ? 17.265 36.667 70.465 1.00 24.35 73 VAL A CA 1
ATOM 518 C C . VAL A 1 93 ? 16.508 37.970 70.698 1.00 28.33 73 VAL A C 1
ATOM 519 O O . VAL A 1 93 ? 15.638 38.338 69.900 1.00 24.85 73 VAL A O 1
ATOM 523 N N . CYS A 1 94 ? 16.841 38.667 71.790 1.00 22.20 74 CYS A N 1
ATOM 524 C CA . CYS A 1 94 ? 16.236 39.943 72.155 1.00 23.57 74 CYS A CA 1
ATOM 525 C C . CYS A 1 94 ? 17.182 41.112 71.898 1.00 29.69 74 CYS A C 1
ATOM 526 O O . CYS A 1 94 ? 18.402 40.987 72.051 1.00 26.68 74 CYS A O 1
ATOM 529 N N . VAL A 1 95 ? 16.594 42.266 71.550 1.00 23.33 75 VAL A N 1
ATOM 530 C CA . VAL A 1 95 ? 17.277 43.559 71.504 1.00 27.18 75 VAL A CA 1
ATOM 531 C C . VAL A 1 95 ? 16.444 44.565 72.293 1.00 27.14 75 VAL A C 1
ATOM 532 O O . VAL A 1 95 ? 15.230 44.658 72.093 1.00 32.10 75 VAL A O 1
ATOM 536 N N . ALA A 1 96 ? 17.092 45.332 73.175 1.00 36.43 76 ALA A N 1
ATOM 537 C CA . ALA A 1 96 ? 16.400 46.255 74.076 1.00 31.35 76 ALA A CA 1
ATOM 538 C C . ALA A 1 96 ? 16.712 47.703 73.709 1.00 37.91 76 ALA A C 1
ATOM 539 O O . ALA A 1 96 ? 17.882 48.096 73.672 1.00 42.95 76 ALA A O 1
ATOM 541 N N . MET A 1 97 ? 15.664 48.497 73.457 1.00 42.28 77 MET A N 1
ATOM 542 C CA A MET A 1 97 ? 15.743 49.860 72.930 0.57 48.34 77 MET A CA 1
ATOM 543 C CA B MET A 1 97 ? 15.842 49.848 72.952 0.43 48.33 77 MET A CA 1
ATOM 544 C C . MET A 1 97 ? 15.696 50.893 74.051 1.00 44.61 77 MET A C 1
ATOM 545 O O . MET A 1 97 ? 14.938 50.735 75.007 1.00 53.42 77 MET A O 1
ATOM 554 N N . THR A 1 98 ? 16.474 51.985 73.894 1.00 51.49 78 THR A N 1
ATOM 555 C CA . THR A 1 98 ? 16.660 52.945 74.980 1.00 50.12 78 THR A CA 1
ATOM 556 C C . THR A 1 98 ? 16.773 54.407 74.548 1.00 61.48 78 THR A C 1
ATOM 557 O O . THR A 1 98 ? 17.265 55.223 75.338 1.00 51.57 78 THR A O 1
ATOM 561 N N . SER A 1 99 ? 16.368 54.775 73.334 1.00 61.21 79 SER A N 1
ATOM 562 C CA . SER A 1 99 ? 16.613 56.137 72.873 1.00 52.12 79 SER A CA 1
ATOM 563 C C . SER A 1 99 ? 15.593 56.521 71.808 1.00 53.35 79 SER A C 1
ATOM 564 O O . SER A 1 99 ? 14.891 55.672 71.254 1.00 51.28 79 SER A O 1
ATOM 567 N N . GLY A 1 100 ? 15.538 57.824 71.517 1.00 49.71 80 GLY A N 1
ATOM 568 C CA . GLY A 1 100 ? 14.661 58.361 70.485 1.00 50.53 80 GLY A CA 1
ATOM 569 C C . GLY A 1 100 ? 15.065 58.017 69.064 1.00 51.03 80 GLY A C 1
ATOM 570 O O . GLY A 1 100 ? 14.261 58.215 68.144 1.00 48.99 80 GLY A O 1
ATOM 571 N N . THR A 1 101 ? 16.283 57.518 68.862 1.00 44.36 81 THR A N 1
ATOM 572 C CA . THR A 1 101 ? 16.741 57.057 67.558 1.00 44.48 81 THR A CA 1
ATOM 573 C C . THR A 1 101 ? 16.641 55.546 67.405 1.00 48.78 81 THR A C 1
ATOM 574 O O . THR A 1 101 ? 16.980 55.018 66.339 1.00 35.69 81 THR A O 1
ATOM 578 N N . ALA A 1 102 ? 16.161 54.847 68.439 1.00 46.68 82 ALA A N 1
ATOM 579 C CA . ALA A 1 102 ? 16.276 53.394 68.520 1.00 47.07 82 ALA A CA 1
ATOM 580 C C . ALA A 1 102 ? 15.329 52.675 67.564 1.00 38.07 82 ALA A C 1
ATOM 581 O O . ALA A 1 102 ? 15.727 51.698 66.919 1.00 40.14 82 ALA A O 1
ATOM 583 N N . VAL A 1 103 ? 14.073 53.120 67.472 1.00 36.58 83 VAL A N 1
ATOM 584 C CA . VAL A 1 103 ? 13.129 52.482 66.554 1.00 40.21 83 VAL A CA 1
ATOM 585 C C . VAL A 1 103 ? 13.621 52.604 65.118 1.00 41.00 83 VAL A C 1
ATOM 586 O O . VAL A 1 103 ? 13.669 51.620 64.369 1.00 38.61 83 VAL A O 1
ATOM 590 N N . ALA A 1 104 ? 14.005 53.816 64.718 1.00 35.73 84 ALA A N 1
ATOM 591 C CA . ALA A 1 104 ? 14.414 54.041 63.337 1.00 43.12 84 ALA A CA 1
ATOM 592 C C . ALA A 1 104 ? 15.697 53.288 63.007 1.00 36.96 84 ALA A C 1
ATOM 593 O O . ALA A 1 104 ? 15.841 52.758 61.900 1.00 34.22 84 ALA A O 1
ATOM 595 N N . ASN A 1 105 ? 16.630 53.209 63.961 1.00 36.97 85 ASN A N 1
ATOM 596 C CA . ASN A 1 105 ? 17.919 52.582 63.686 1.00 35.94 85 ASN A CA 1
ATOM 597 C C . ASN A 1 105 ? 17.823 51.067 63.575 1.00 28.84 85 ASN A C 1
ATOM 598 O O . ASN A 1 105 ? 18.702 50.450 62.965 1.00 39.49 85 ASN A O 1
ATOM 603 N N . LEU A 1 106 ? 16.782 50.451 64.135 1.00 24.16 86 LEU A N 1
ATOM 604 C CA . LEU A 1 106 ? 16.595 49.010 64.025 1.00 29.54 86 LEU A CA 1
ATOM 605 C C . LEU A 1 106 ? 15.747 48.582 62.835 1.00 37.65 86 LEU A C 1
ATOM 606 O O . LEU A 1 106 ? 15.579 47.377 62.625 1.00 41.16 86 LEU A O 1
ATOM 611 N N . GLY A 1 107 ? 15.178 49.520 62.085 1.00 38.82 87 GLY A N 1
ATOM 612 C CA . GLY A 1 107 ? 14.392 49.197 60.915 1.00 38.85 87 GLY A CA 1
ATOM 613 C C . GLY A 1 107 ? 15.009 48.152 59.996 1.00 30.44 87 GLY A C 1
ATOM 614 O O . GLY A 1 107 ? 14.376 47.141 59.675 1.00 34.78 87 GLY A O 1
ATOM 615 N N . PRO A 1 108 ? 16.252 48.376 59.549 1.00 26.50 88 PRO A N 1
ATOM 616 C CA . PRO A 1 108 ? 16.841 47.461 58.546 1.00 26.77 88 PRO A CA 1
ATOM 617 C C . PRO A 1 108 ? 16.966 46.020 59.017 1.00 29.43 88 PRO A C 1
ATOM 618 O O . PRO A 1 108 ? 16.623 45.095 58.269 1.00 21.56 88 PRO A O 1
ATOM 622 N N . ALA A 1 109 ? 17.452 45.800 60.241 1.00 27.54 89 ALA A N 1
ATOM 623 C CA . ALA A 1 109 ? 17.508 44.442 60.771 1.00 28.60 89 ALA A CA 1
ATOM 624 C C . ALA A 1 109 ? 16.118 43.835 60.926 1.00 22.87 89 ALA A C 1
ATOM 625 O O . ALA A 1 109 ? 15.950 42.622 60.754 1.00 24.60 89 ALA A O 1
ATOM 627 N N . VAL A 1 110 ? 15.109 44.651 61.233 1.00 22.67 90 VAL A N 1
ATOM 628 C CA . VAL A 1 110 ? 13.758 44.115 61.379 1.00 23.34 90 VAL A CA 1
ATOM 629 C C . VAL A 1 110 ? 13.227 43.644 60.029 1.00 25.55 90 VAL A C 1
ATOM 630 O O . VAL A 1 110 ? 12.598 42.584 59.931 1.00 25.89 90 VAL A O 1
ATOM 634 N N . VAL A 1 111 ? 13.499 44.405 58.965 1.00 23.59 91 VAL A N 1
ATOM 635 C CA . VAL A 1 111 ? 13.094 43.989 57.623 1.00 23.42 91 VAL A CA 1
ATOM 636 C C . VAL A 1 111 ? 13.763 42.672 57.251 1.00 22.94 91 VAL A C 1
ATOM 637 O O . VAL A 1 111 ? 13.116 41.745 56.752 1.00 21.66 91 VAL A O 1
ATOM 641 N N . GLU A 1 112 ? 15.074 42.571 57.490 1.00 25.72 92 GLU A N 1
ATOM 642 C CA . GLU A 1 112 ? 15.781 41.321 57.229 1.00 22.73 92 GLU A CA 1
ATOM 643 C C . GLU A 1 112 ? 15.161 40.170 58.013 1.00 22.42 92 GLU A C 1
ATOM 644 O O . GLU A 1 112 ? 14.922 39.086 57.466 1.00 22.02 92 GLU A O 1
ATOM 650 N N . ALA A 1 113 ? 14.880 40.398 59.299 1.00 21.87 93 ALA A N 1
ATOM 651 C CA . ALA A 1 113 ? 14.320 39.342 60.137 1.00 20.88 93 ALA A CA 1
ATOM 652 C C . ALA A 1 113 ? 12.954 38.906 59.624 1.00 22.10 93 ALA A C 1
ATOM 653 O O . ALA A 1 113 ? 12.620 37.716 59.652 1.00 22.13 93 ALA A O 1
ATOM 655 N N . ASN A 1 114 ? 12.158 39.856 59.139 1.00 23.51 94 ASN A N 1
ATOM 656 C CA . ASN A 1 114 ? 10.879 39.517 58.526 1.00 21.14 94 ASN A CA 1
ATOM 657 C C . ASN A 1 114 ? 11.070 38.602 57.321 1.00 21.39 94 ASN A C 1
ATOM 658 O O . ASN A 1 114 ? 10.515 37.499 57.266 1.00 22.86 94 ASN A O 1
ATOM 663 N N . TYR A 1 115 ? 11.867 39.041 56.342 1.00 22.54 95 TYR A N 1
ATOM 664 C CA . TYR A 1 115 ? 11.967 38.291 55.095 1.00 25.03 95 TYR A CA 1
ATOM 665 C C . TYR A 1 115 ? 12.751 36.997 55.260 1.00 24.77 95 TYR A C 1
ATOM 666 O O . TYR A 1 115 ? 12.484 36.022 54.547 1.00 27.05 95 TYR A O 1
ATOM 675 N N . ALA A 1 116 ? 13.707 36.958 56.183 1.00 26.10 96 ALA A N 1
ATOM 676 C CA . ALA A 1 116 ? 14.481 35.749 56.427 1.00 26.27 96 ALA A CA 1
ATOM 677 C C . ALA A 1 116 ? 13.875 34.874 57.517 1.00 23.96 96 ALA A C 1
ATOM 678 O O . ALA A 1 116 ? 14.425 33.807 57.810 1.00 25.25 96 ALA A O 1
ATOM 680 N N . ARG A 1 117 ? 12.759 35.300 58.112 1.00 21.67 97 ARG A N 1
ATOM 681 C CA . ARG A 1 117 ? 12.070 34.552 59.165 1.00 24.06 97 ARG A CA 1
ATOM 682 C C . ARG A 1 117 ? 13.012 34.255 60.334 1.00 23.73 97 ARG A C 1
ATOM 683 O O . ARG A 1 117 ? 13.244 33.105 60.713 1.00 23.29 97 ARG A O 1
ATOM 691 N N . VAL A 1 118 ? 13.547 35.323 60.906 1.00 22.06 98 VAL A N 1
ATOM 692 C CA . VAL A 1 118 ? 14.503 35.250 62.008 1.00 19.57 98 VAL A CA 1
ATOM 693 C C . VAL A 1 118 ? 13.781 35.650 63.289 1.00 23.71 98 VAL A C 1
ATOM 694 O O . VAL A 1 118 ? 13.134 36.704 63.319 1.00 24.06 98 VAL A O 1
ATOM 698 N N . PRO A 1 119 ? 13.862 34.810 64.407 1.00 25.65 99 PRO A N 1
ATOM 699 C CA . PRO A 1 119 ? 13.153 35.107 65.674 1.00 25.97 99 PRO A CA 1
ATOM 700 C C . PRO A 1 119 ? 13.817 36.208 66.498 1.00 32.82 99 PRO A C 1
ATOM 701 O O . PRO A 1 119 ? 14.521 35.981 67.484 1.00 29.68 99 PRO A O 1
ATOM 705 N N . LEU A 1 120 ? 13.575 37.447 66.086 1.00 25.28 100 LEU A N 1
ATOM 706 C CA . LEU A 1 120 ? 14.183 38.621 66.696 1.00 26.56 100 LEU A CA 1
ATOM 707 C C . LEU A 1 120 ? 13.148 39.338 67.557 1.00 30.44 100 LEU A C 1
ATOM 708 O O . LEU A 1 120 ? 12.152 39.851 67.037 1.00 26.37 100 LEU A O 1
ATOM 713 N N . ILE A 1 121 ? 13.379 39.380 68.866 1.00 27.17 101 ILE A N 1
ATOM 714 C CA . ILE A 1 121 ? 12.445 40.003 69.795 1.00 26.13 101 ILE A CA 1
ATOM 715 C C . ILE A 1 121 ? 12.966 41.390 70.148 1.00 29.65 101 ILE A C 1
ATOM 716 O O . ILE A 1 121 ? 14.058 41.530 70.710 1.00 29.56 101 ILE A O 1
ATOM 721 N N . VAL A 1 122 ? 12.186 42.415 69.823 1.00 25.10 102 VAL A N 1
ATOM 722 C CA . VAL A 1 122 ? 12.555 43.804 70.072 1.00 27.86 102 VAL A CA 1
ATOM 723 C C . VAL A 1 122 ? 11.819 44.276 71.321 1.00 27.42 102 VAL A C 1
ATOM 724 O O . VAL A 1 122 ? 10.582 44.298 71.349 1.00 29.72 102 VAL A O 1
ATOM 728 N N . LEU A 1 123 ? 12.574 44.657 72.353 1.00 31.05 103 LEU A N 1
ATOM 729 C CA . LEU A 1 123 ? 12.019 45.079 73.638 1.00 28.91 103 LEU A CA 1
ATOM 730 C C . LEU A 1 123 ? 12.000 46.600 73.730 1.00 29.22 103 LEU A C 1
ATOM 731 O O . LEU A 1 123 ? 13.002 47.255 73.434 1.00 42.02 103 LEU A O 1
ATOM 736 N N . SER A 1 124 ? 10.875 47.161 74.171 1.00 47.77 104 SER A N 1
ATOM 737 C CA . SER A 1 124 ? 10.743 48.608 74.272 1.00 52.28 104 SER A CA 1
ATOM 738 C C . SER A 1 124 ? 10.091 48.982 75.597 1.00 51.48 104 SER A C 1
ATOM 739 O O . SER A 1 124 ? 9.537 48.138 76.306 1.00 45.91 104 SER A O 1
ATOM 742 N N . ALA A 1 125 ? 10.157 50.285 75.921 1.00 54.05 105 ALA A N 1
ATOM 743 C CA . ALA A 1 125 ? 9.584 50.836 77.152 1.00 62.39 105 ALA A CA 1
ATOM 744 C C . ALA A 1 125 ? 9.095 52.260 76.865 1.00 70.14 105 ALA A C 1
ATOM 745 O O . ALA A 1 125 ? 9.715 53.256 77.246 1.00 66.42 105 ALA A O 1
ATOM 747 N N . ASN A 1 126 ? 7.952 52.353 76.190 1.00 70.25 106 ASN A N 1
ATOM 748 C CA . ASN A 1 126 ? 7.353 53.649 75.883 1.00 76.51 106 ASN A CA 1
ATOM 749 C C . ASN A 1 126 ? 6.968 54.388 77.161 1.00 81.34 106 ASN A C 1
ATOM 750 O O . ASN A 1 126 ? 6.494 53.780 78.121 1.00 80.52 106 ASN A O 1
ATOM 755 N N . TYR A 1 145 ? 5.187 51.039 65.708 1.00 55.34 125 TYR A N 1
ATOM 756 C CA . TYR A 1 145 ? 6.006 51.823 64.789 1.00 62.15 125 TYR A CA 1
ATOM 757 C C . TYR A 1 145 ? 6.795 50.946 63.816 1.00 55.44 125 TYR A C 1
ATOM 758 O O . TYR A 1 145 ? 7.420 51.455 62.885 1.00 60.95 125 TYR A O 1
ATOM 767 N N . PHE A 1 146 ? 6.770 49.631 64.030 1.00 56.29 126 PHE A N 1
ATOM 768 C CA . PHE A 1 146 ? 7.356 48.695 63.079 1.00 54.66 126 PHE A CA 1
ATOM 769 C C . PHE A 1 146 ? 6.341 48.156 62.083 1.00 49.84 126 PHE A C 1
ATOM 770 O O . PHE A 1 146 ? 6.725 47.420 61.168 1.00 47.30 126 PHE A O 1
ATOM 778 N N . GLY A 1 147 ? 5.065 48.489 62.254 1.00 47.87 127 GLY A N 1
ATOM 779 C CA . GLY A 1 147 ? 4.071 48.189 61.237 1.00 52.60 127 GLY A CA 1
ATOM 780 C C . GLY A 1 147 ? 3.900 46.703 60.999 1.00 36.44 127 GLY A C 1
ATOM 781 O O . GLY A 1 147 ? 3.782 45.901 61.933 1.00 40.05 127 GLY A O 1
ATOM 782 N N . THR A 1 148 ? 3.889 46.332 59.724 1.00 44.99 128 THR A N 1
ATOM 783 C CA . THR A 1 148 ? 3.605 44.974 59.287 1.00 44.84 128 THR A CA 1
ATOM 784 C C . THR A 1 148 ? 4.845 44.095 59.208 1.00 40.46 128 THR A C 1
ATOM 785 O O . THR A 1 148 ? 4.726 42.921 58.839 1.00 38.92 128 THR A O 1
ATOM 789 N N . GLN A 1 149 ? 6.027 44.625 59.534 1.00 31.97 129 GLN A N 1
ATOM 790 C CA . GLN A 1 149 ? 7.233 43.811 59.459 1.00 31.94 129 GLN A CA 1
ATOM 791 C C . GLN A 1 149 ? 7.288 42.761 60.563 1.00 30.72 129 GLN A C 1
ATOM 792 O O . GLN A 1 149 ? 7.946 41.731 60.389 1.00 29.72 129 GLN A O 1
ATOM 798 N N . VAL A 1 150 ? 6.602 42.983 61.679 1.00 29.03 130 VAL A N 1
ATOM 799 C CA . VAL A 1 150 ? 6.694 42.097 62.833 1.00 27.87 130 VAL A CA 1
ATOM 800 C C . VAL A 1 150 ? 5.531 41.115 62.824 1.00 28.02 130 VAL A C 1
ATOM 801 O O . VAL A 1 150 ? 4.454 41.388 62.281 1.00 30.39 130 VAL A O 1
ATOM 805 N N . ARG A 1 151 ? 5.759 39.949 63.436 1.00 27.96 131 ARG A N 1
ATOM 806 C CA . ARG A 1 151 ? 4.704 38.951 63.572 1.00 28.18 131 ARG A CA 1
ATOM 807 C C . ARG A 1 151 ? 3.658 39.372 64.594 1.00 30.19 131 ARG A C 1
ATOM 808 O O . ARG A 1 151 ? 2.509 38.921 64.529 1.00 30.74 131 ARG A O 1
ATOM 816 N N . ALA A 1 152 ? 4.033 40.225 65.540 1.00 29.90 132 ALA A N 1
ATOM 817 C CA . ALA A 1 152 ? 3.124 40.658 66.586 1.00 32.40 132 ALA A CA 1
ATOM 818 C C . ALA A 1 152 ? 3.706 41.893 67.250 1.00 32.37 132 ALA A C 1
ATOM 819 O O . ALA A 1 152 ? 4.923 42.098 67.258 1.00 28.34 132 ALA A O 1
ATOM 821 N N . SER A 1 153 ? 2.815 42.711 67.800 1.00 31.95 133 SER A N 1
ATOM 822 C CA . SER A 1 153 ? 3.171 43.924 68.530 1.00 37.43 133 SER A CA 1
ATOM 823 C C . SER A 1 153 ? 2.377 43.879 69.829 1.00 42.12 133 SER A C 1
ATOM 824 O O . SER A 1 153 ? 1.167 44.120 69.827 1.00 40.88 133 SER A O 1
ATOM 827 N N . ILE A 1 154 ? 3.054 43.557 70.931 1.00 35.76 134 ILE A N 1
ATOM 828 C CA . ILE A 1 154 ? 2.409 43.236 72.199 1.00 34.43 134 ILE A CA 1
ATOM 829 C C . ILE A 1 154 ? 2.981 44.136 73.285 1.00 44.90 134 ILE A C 1
ATOM 830 O O . ILE A 1 154 ? 4.205 44.250 73.422 1.00 34.16 134 ILE A O 1
ATOM 835 N N . SER A 1 155 ? 2.102 44.765 74.061 1.00 44.52 135 SER A N 1
ATOM 836 C CA . SER A 1 155 ? 2.510 45.648 75.145 1.00 47.99 135 SER A CA 1
ATOM 837 C C . SER A 1 155 ? 2.014 45.092 76.472 1.00 44.04 135 SER A C 1
ATOM 838 O O . SER A 1 155 ? 0.831 44.765 76.609 1.00 43.48 135 SER A O 1
ATOM 841 N N . LEU A 1 156 ? 2.918 44.982 77.441 1.00 44.35 136 LEU A N 1
ATOM 842 C CA . LEU A 1 156 ? 2.528 44.541 78.770 1.00 49.81 136 LEU A CA 1
ATOM 843 C C . LEU A 1 156 ? 1.733 45.625 79.490 1.00 50.05 136 LEU A C 1
ATOM 844 O O . LEU A 1 156 ? 1.821 46.816 79.177 1.00 61.39 136 LEU A O 1
ATOM 849 N N . GLY A 1 157 ? 0.946 45.198 80.472 1.00 56.72 137 GLY A N 1
ATOM 850 C CA . GLY A 1 157 ? 0.347 46.152 81.385 1.00 61.42 137 GLY A CA 1
ATOM 851 C C . GLY A 1 157 ? 1.395 46.701 82.337 1.00 68.34 137 GLY A C 1
ATOM 852 O O . GLY A 1 157 ? 2.331 46.004 82.731 1.00 72.37 137 GLY A O 1
ATOM 853 N N . LEU A 1 158 ? 1.247 47.975 82.697 1.00 77.91 138 LEU A N 1
ATOM 854 C CA . LEU A 1 158 ? 2.144 48.566 83.682 1.00 77.22 138 LEU A CA 1
ATOM 855 C C . LEU A 1 158 ? 2.103 47.787 84.985 1.00 75.16 138 LEU A C 1
ATOM 856 O O . LEU A 1 158 ? 1.066 47.246 85.377 1.00 76.91 138 LEU A O 1
ATOM 861 N N . ALA A 1 159 ? 3.249 47.730 85.650 1.00 75.38 139 ALA A N 1
ATOM 862 C CA . ALA A 1 159 ? 3.340 47.049 86.930 1.00 77.02 139 ALA A CA 1
ATOM 863 C C . ALA A 1 159 ? 2.635 47.876 87.993 1.00 79.17 139 ALA A C 1
ATOM 864 O O . ALA A 1 159 ? 2.967 49.048 88.201 1.00 78.67 139 ALA A O 1
ATOM 866 N N . GLU A 1 160 ? 1.661 47.266 88.657 1.00 80.66 140 GLU A N 1
ATOM 867 C CA . GLU A 1 160 ? 0.838 47.931 89.655 1.00 83.47 140 GLU A CA 1
ATOM 868 C C . GLU A 1 160 ? 1.071 47.312 91.027 1.00 79.12 140 GLU A C 1
ATOM 869 O O . GLU A 1 160 ? 1.238 46.094 91.152 1.00 74.87 140 GLU A O 1
ATOM 875 N N . ASP A 1 161 ? 1.085 48.162 92.051 1.00 86.74 141 ASP A N 1
ATOM 876 C CA . ASP A 1 161 ? 1.296 47.743 93.437 1.00 84.24 141 ASP A CA 1
ATOM 877 C C . ASP A 1 161 ? 0.055 47.019 93.940 1.00 80.79 141 ASP A C 1
ATOM 878 O O . ASP A 1 161 ? -0.924 47.652 94.338 1.00 91.07 141 ASP A O 1
ATOM 883 N N . ALA A 1 162 ? 0.087 45.685 93.937 1.00 77.71 142 ALA A N 1
ATOM 884 C CA . ALA A 1 162 ? -1.094 44.931 94.343 1.00 82.15 142 ALA A CA 1
ATOM 885 C C . ALA A 1 162 ? -0.745 43.508 94.767 1.00 81.22 142 ALA A C 1
ATOM 886 O O . ALA A 1 162 ? -0.961 42.563 93.996 1.00 77.16 142 ALA A O 1
ATOM 888 N N . PRO A 1 163 ? -0.217 43.305 95.988 1.00 84.99 143 PRO A N 1
ATOM 889 C CA . PRO A 1 163 ? 0.079 41.938 96.447 1.00 77.05 143 PRO A CA 1
ATOM 890 C C . PRO A 1 163 ? -1.129 41.014 96.450 1.00 76.13 143 PRO A C 1
ATOM 891 O O . PRO A 1 163 ? -0.977 39.788 96.446 1.00 75.78 143 PRO A O 1
ATOM 895 N N . GLU A 1 164 ? -2.332 41.593 96.462 1.00 81.38 144 GLU A N 1
ATOM 896 C CA . GLU A 1 164 ? -3.547 40.788 96.507 1.00 79.76 144 GLU A CA 1
ATOM 897 C C . GLU A 1 164 ? -3.673 39.872 95.294 1.00 84.88 144 GLU A C 1
ATOM 898 O O . GLU A 1 164 ? -4.302 38.811 95.384 1.00 79.28 144 GLU A O 1
ATOM 900 N N . ARG A 1 165 ? -3.075 40.247 94.159 1.00 81.71 145 ARG A N 1
ATOM 901 C CA A ARG A 1 165 ? -3.192 39.478 92.929 0.52 75.15 145 ARG A CA 1
ATOM 902 C CA B ARG A 1 165 ? -3.191 39.446 92.941 0.48 75.14 145 ARG A CA 1
ATOM 903 C C . ARG A 1 165 ? -1.836 39.224 92.278 1.00 70.99 145 ARG A C 1
ATOM 904 O O . ARG A 1 165 ? -1.729 39.235 91.049 1.00 63.54 145 ARG A O 1
ATOM 919 N N . THR A 1 166 ? -0.789 39.000 93.077 1.00 74.56 146 THR A N 1
ATOM 920 C CA . THR A 1 166 ? 0.506 38.666 92.491 1.00 67.89 146 THR A CA 1
ATOM 921 C C . THR A 1 166 ? 0.405 37.414 91.630 1.00 56.76 146 THR A C 1
ATOM 922 O O . THR A 1 166 ? 1.082 37.297 90.601 1.00 52.15 146 THR A O 1
ATOM 926 N N . SER A 1 167 ? -0.454 36.473 92.032 1.00 50.81 147 SER A N 1
ATOM 927 C CA . SER A 1 167 ? -0.645 35.248 91.263 1.00 58.34 147 SER A CA 1
ATOM 928 C C . SER A 1 167 ? -1.151 35.546 89.855 1.00 62.39 147 SER A C 1
ATOM 929 O O . SER A 1 167 ? -0.697 34.931 88.881 1.00 48.66 147 SER A O 1
ATOM 932 N N . ALA A 1 168 ? -2.092 36.487 89.724 1.00 55.06 148 ALA A N 1
ATOM 933 C CA . ALA A 1 168 ? -2.686 36.766 88.419 1.00 60.09 148 ALA A CA 1
ATOM 934 C C . ALA A 1 168 ? -1.774 37.624 87.550 1.00 52.16 148 ALA A C 1
ATOM 935 O O . ALA A 1 168 ? -1.696 37.408 86.335 1.00 43.90 148 ALA A O 1
ATOM 937 N N . LEU A 1 169 ? -1.096 38.611 88.146 1.00 51.23 149 LEU A N 1
ATOM 938 C CA . LEU A 1 169 ? -0.117 39.393 87.396 1.00 53.01 149 LEU A CA 1
ATOM 939 C C . LEU A 1 169 ? 0.989 38.501 86.849 1.00 52.31 149 LEU A C 1
ATOM 940 O O . LEU A 1 169 ? 1.390 38.635 85.686 1.00 45.15 149 LEU A O 1
ATOM 945 N N . ASN A 1 170 ? 1.490 37.580 87.677 1.00 39.27 150 ASN A N 1
ATOM 946 C CA . ASN A 1 170 ? 2.560 36.687 87.245 1.00 38.99 150 ASN A CA 1
ATOM 947 C C . ASN A 1 170 ? 2.115 35.813 86.079 1.00 37.71 150 ASN A C 1
ATOM 948 O O . ASN A 1 170 ? 2.858 35.639 85.104 1.00 36.42 150 ASN A O 1
ATOM 953 N N . ALA A 1 171 ? 0.901 35.262 86.155 1.00 31.90 151 ALA A N 1
ATOM 954 C CA . ALA A 1 171 ? 0.377 34.473 85.047 1.00 33.33 151 ALA A CA 1
ATOM 955 C C . ALA A 1 171 ? 0.185 35.333 83.804 1.00 39.20 151 ALA A C 1
ATOM 956 O O . ALA A 1 171 ? 0.502 34.906 82.687 1.00 32.44 151 ALA A O 1
ATOM 958 N N . THR A 1 172 ? -0.323 36.552 83.983 1.00 35.63 152 THR A N 1
ATOM 959 C CA . THR A 1 172 ? -0.538 37.444 82.849 1.00 39.00 152 THR A CA 1
ATOM 960 C C . THR A 1 172 ? 0.776 37.766 82.145 1.00 40.52 152 THR A C 1
ATOM 961 O O . THR A 1 172 ? 0.866 37.702 80.914 1.00 31.85 152 THR A O 1
ATOM 965 N N . TRP A 1 173 ? 1.813 38.100 82.919 1.00 37.43 153 TRP A N 1
ATOM 966 C CA . TRP A 1 173 ? 3.088 38.515 82.335 1.00 42.23 153 TRP A CA 1
ATOM 967 C C . TRP A 1 173 ? 3.788 37.356 81.640 1.00 34.05 153 TRP A C 1
ATOM 968 O O . TRP A 1 173 ? 4.354 37.524 80.553 1.00 32.56 153 TRP A O 1
ATOM 979 N N . ARG A 1 174 ? 3.799 36.181 82.273 1.00 30.54 154 ARG A N 1
ATOM 980 C CA . ARG A 1 174 ? 4.484 35.041 81.676 1.00 36.76 154 ARG A CA 1
ATOM 981 C C . ARG A 1 174 ? 3.725 34.526 80.464 1.00 31.98 154 ARG A C 1
ATOM 982 O O . ARG A 1 174 ? 4.337 34.100 79.475 1.00 28.82 154 ARG A O 1
ATOM 990 N N . SER A 1 175 ? 2.392 34.566 80.518 1.00 29.51 155 SER A N 1
ATOM 991 C CA . SER A 1 175 ? 1.594 34.194 79.355 1.00 26.29 155 SER A CA 1
ATOM 992 C C . SER A 1 175 ? 1.870 35.125 78.182 1.00 28.14 155 SER A C 1
ATOM 993 O O . SER A 1 175 ? 2.021 34.670 77.043 1.00 30.31 155 SER A O 1
ATOM 996 N N . ALA A 1 176 ? 1.949 36.433 78.441 1.00 26.98 156 ALA A N 1
ATOM 997 C CA . ALA A 1 176 ? 2.255 37.373 77.367 1.00 27.51 156 ALA A CA 1
ATOM 998 C C . ALA A 1 176 ? 3.649 37.133 76.805 1.00 30.13 156 ALA A C 1
ATOM 999 O O . ALA A 1 176 ? 3.869 37.259 75.595 1.00 26.67 156 ALA A O 1
ATOM 1001 N N . THR A 1 177 ? 4.605 36.781 77.670 1.00 29.79 157 THR A N 1
ATOM 1002 C CA . THR A 1 177 ? 5.960 36.517 77.203 1.00 22.82 157 THR A CA 1
ATOM 1003 C C . THR A 1 177 ? 6.008 35.278 76.319 1.00 24.31 157 THR A C 1
ATOM 1004 O O . THR A 1 177 ? 6.680 35.277 75.280 1.00 24.89 157 THR A O 1
ATOM 1008 N N . CYS A 1 178 ? 5.301 34.213 76.706 1.00 25.28 158 CYS A N 1
ATOM 1009 C CA . CYS A 1 178 ? 5.212 33.039 75.842 1.00 25.04 158 CYS A CA 1
ATOM 1010 C C . CYS A 1 178 ? 4.528 33.369 74.525 1.00 23.69 158 CYS A C 1
ATOM 1011 O O . CYS A 1 178 ? 4.835 32.760 73.493 1.00 24.66 158 CYS A O 1
ATOM 1014 N N . ARG A 1 179 ? 3.596 34.321 74.549 1.00 24.25 159 ARG A N 1
ATOM 1015 C CA . ARG A 1 179 ? 2.937 34.771 73.328 1.00 26.57 159 ARG A CA 1
ATOM 1016 C C . ARG A 1 179 ? 3.944 35.401 72.374 1.00 25.89 159 ARG A C 1
ATOM 1017 O O . ARG A 1 179 ? 3.984 35.074 71.181 1.00 24.88 159 ARG A O 1
ATOM 1025 N N . VAL A 1 180 ? 4.769 36.309 72.899 1.00 24.23 160 VAL A N 1
ATOM 1026 C CA . VAL A 1 180 ? 5.834 36.934 72.118 1.00 25.18 160 VAL A CA 1
ATOM 1027 C C . VAL A 1 180 ? 6.793 35.880 71.578 1.00 27.48 160 VAL A C 1
ATOM 1028 O O . VAL A 1 180 ? 7.137 35.875 70.388 1.00 24.99 160 VAL A O 1
ATOM 1032 N N . LEU A 1 181 ? 7.251 34.979 72.454 1.00 23.99 161 LEU A N 1
ATOM 1033 C CA . LEU A 1 181 ? 8.189 33.939 72.041 1.00 24.44 161 LEU A CA 1
ATOM 1034 C C . LEU A 1 181 ? 7.605 33.065 70.941 1.00 26.38 161 LEU A C 1
ATOM 1035 O O . LEU A 1 181 ? 8.281 32.766 69.948 1.00 24.38 161 LEU A O 1
ATOM 1040 N N . ALA A 1 182 ? 6.356 32.630 71.108 1.00 24.22 162 ALA A N 1
ATOM 1041 C CA . ALA A 1 182 ? 5.738 31.771 70.108 1.00 23.72 162 ALA A CA 1
ATOM 1042 C C . ALA A 1 182 ? 5.621 32.482 68.768 1.00 22.13 162 ALA A C 1
ATOM 1043 O O . ALA A 1 182 ? 5.868 31.882 67.717 1.00 23.57 162 ALA A O 1
ATOM 1045 N N . ALA A 1 183 ? 5.246 33.762 68.785 1.00 21.37 163 ALA A N 1
ATOM 1046 C CA . ALA A 1 183 ? 5.120 34.508 67.537 1.00 27.02 163 ALA A CA 1
ATOM 1047 C C . ALA A 1 183 ? 6.472 34.664 66.857 1.00 25.30 163 ALA A C 1
ATOM 1048 O O . ALA A 1 183 ? 6.569 34.589 65.627 1.00 23.49 163 ALA A O 1
ATOM 1050 N N . ALA A 1 184 ? 7.527 34.870 67.650 1.00 22.55 164 ALA A N 1
ATOM 1051 C CA . ALA A 1 184 ? 8.862 35.060 67.096 1.00 22.67 164 ALA A CA 1
ATOM 1052 C C . ALA A 1 184 ? 9.400 33.768 66.499 1.00 26.36 164 ALA A C 1
ATOM 1053 O O . ALA A 1 184 ? 9.937 33.763 65.387 1.00 23.13 164 ALA A O 1
ATOM 1055 N N . THR A 1 185 ? 9.270 32.659 67.225 1.00 21.45 165 THR A N 1
ATOM 1056 C CA . THR A 1 185 ? 9.811 31.393 66.753 1.00 21.33 165 THR A CA 1
ATOM 1057 C C . THR A 1 185 ? 8.903 30.690 65.758 1.00 23.54 165 THR A C 1
ATOM 1058 O O . THR A 1 185 ? 9.313 29.668 65.197 1.00 25.26 165 THR A O 1
ATOM 1062 N N . GLY A 1 186 ? 7.696 31.201 65.529 1.00 21.99 166 GLY A N 1
ATOM 1063 C CA . GLY A 1 186 ? 6.736 30.490 64.701 1.00 23.39 166 GLY A CA 1
ATOM 1064 C C . GLY A 1 186 ? 6.314 29.165 65.295 1.00 27.30 166 GLY A C 1
ATOM 1065 O O . GLY A 1 186 ? 6.060 28.207 64.554 1.00 23.84 166 GLY A O 1
ATOM 1066 N N . ALA A 1 187 ? 6.240 29.089 66.628 1.00 21.94 167 ALA A N 1
ATOM 1067 C CA . ALA A 1 187 ? 5.925 27.824 67.286 1.00 31.94 167 ALA A CA 1
ATOM 1068 C C . ALA A 1 187 ? 4.553 27.301 66.880 1.00 30.11 167 ALA A C 1
ATOM 1069 O O . ALA A 1 187 ? 4.367 26.086 66.749 1.00 29.21 167 ALA A O 1
ATOM 1071 N N . ARG A 1 188 ? 3.583 28.194 66.665 1.00 22.99 168 ARG A N 1
ATOM 1072 C CA . ARG A 1 188 ? 2.282 27.784 66.162 1.00 21.84 168 ARG A CA 1
ATOM 1073 C C . ARG A 1 188 ? 2.045 28.130 64.701 1.00 25.20 168 ARG A C 1
ATOM 1074 O O . ARG A 1 188 ? 1.181 27.514 64.080 1.00 28.71 168 ARG A O 1
ATOM 1082 N N . THR A 1 189 ? 2.756 29.106 64.143 1.00 23.64 169 THR A N 1
ATOM 1083 C CA . THR A 1 189 ? 2.486 29.562 62.784 1.00 26.89 169 THR A CA 1
ATOM 1084 C C . THR A 1 189 ? 3.433 28.979 61.748 1.00 27.45 169 THR A C 1
ATOM 1085 O O . THR A 1 189 ? 3.174 29.129 60.547 1.00 29.65 169 THR A O 1
ATOM 1089 N N . ALA A 1 190 ? 4.525 28.344 62.177 1.00 28.00 170 ALA A N 1
ATOM 1090 C CA . ALA A 1 190 ? 5.599 27.918 61.278 1.00 27.08 170 ALA A CA 1
ATOM 1091 C C . ALA A 1 190 ? 6.077 29.071 60.397 1.00 33.67 170 ALA A C 1
ATOM 1092 O O . ALA A 1 190 ? 6.518 28.870 59.263 1.00 29.16 170 ALA A O 1
ATOM 1094 N N . ASN A 1 191 ? 5.996 30.301 60.925 1.00 24.66 171 ASN A N 1
ATOM 1095 C CA . ASN A 1 191 ? 6.384 31.508 60.206 1.00 25.89 171 ASN A CA 1
ATOM 1096 C C . ASN A 1 191 ? 7.135 32.419 61.181 1.00 23.18 171 ASN A C 1
ATOM 1097 O O . ASN A 1 191 ? 6.626 33.446 61.629 1.00 25.36 171 ASN A O 1
ATOM 1102 N N . ALA A 1 192 ? 8.364 32.028 61.515 1.00 23.31 172 ALA A N 1
ATOM 1103 C CA . ALA A 1 192 ? 9.186 32.783 62.451 1.00 27.12 172 ALA A CA 1
ATOM 1104 C C . ALA A 1 192 ? 9.446 34.193 61.929 1.00 25.50 172 ALA A C 1
ATOM 1105 O O . ALA A 1 192 ? 9.352 34.470 60.733 1.00 26.78 172 ALA A O 1
ATOM 1107 N N . GLY A 1 193 ? 9.762 35.098 62.849 1.00 22.71 173 GLY A N 1
ATOM 1108 C CA . GLY A 1 193 ? 10.034 36.465 62.481 1.00 23.17 173 GLY A CA 1
ATOM 1109 C C . GLY A 1 193 ? 10.150 37.395 63.669 1.00 21.73 173 GLY A C 1
ATOM 1110 O O . GLY A 1 193 ? 10.055 36.982 64.828 1.00 26.62 173 GLY A O 1
ATOM 1111 N N . PRO A 1 194 ? 10.357 38.680 63.397 1.00 23.42 174 PRO A N 1
ATOM 1112 C CA . PRO A 1 194 ? 10.532 39.647 64.483 1.00 24.33 174 PRO A CA 1
ATOM 1113 C C . PRO A 1 194 ? 9.223 39.952 65.199 1.00 29.57 174 PRO A C 1
ATOM 1114 O O . PRO A 1 194 ? 8.140 39.907 64.611 1.00 24.40 174 PRO A O 1
ATOM 1118 N N . VAL A 1 195 ? 9.334 40.261 66.494 1.00 20.96 175 VAL A N 1
ATOM 1119 C CA . VAL A 1 195 ? 8.192 40.637 67.325 1.00 25.56 175 VAL A CA 1
ATOM 1120 C C . VAL A 1 195 ? 8.570 41.866 68.141 1.00 32.16 175 VAL A C 1
ATOM 1121 O O . VAL A 1 195 ? 9.710 41.988 68.602 1.00 28.40 175 VAL A O 1
ATOM 1125 N N . HIS A 1 196 ? 7.619 42.783 68.308 1.00 30.31 176 HIS A N 1
ATOM 1126 C CA . HIS A 1 196 ? 7.794 43.949 69.164 1.00 29.44 176 HIS A CA 1
ATOM 1127 C C . HIS A 1 196 ? 7.102 43.704 70.499 1.00 31.10 176 HIS A C 1
ATOM 1128 O O . HIS A 1 196 ? 5.903 43.404 70.541 1.00 31.92 176 HIS A O 1
ATOM 1135 N N . PHE A 1 197 ? 7.860 43.839 71.585 1.00 29.16 177 PHE A N 1
ATOM 1136 C CA . PHE A 1 197 ? 7.381 43.547 72.932 1.00 30.69 177 PHE A CA 1
ATOM 1137 C C . PHE A 1 197 ? 7.647 44.778 73.788 1.00 36.99 177 PHE A C 1
ATOM 1138 O O . PHE A 1 197 ? 8.797 45.050 74.146 1.00 34.39 177 PHE A O 1
ATOM 1146 N N . ASP A 1 198 ? 6.598 45.530 74.099 1.00 40.72 178 ASP A N 1
ATOM 1147 C CA . ASP A 1 198 ? 6.728 46.752 74.879 1.00 47.45 178 ASP A CA 1
ATOM 1148 C C . ASP A 1 198 ? 6.421 46.469 76.341 1.00 44.54 178 ASP A C 1
ATOM 1149 O O . ASP A 1 198 ? 5.375 45.899 76.665 1.00 43.89 178 ASP A O 1
ATOM 1154 N N . ILE A 1 199 ? 7.341 46.857 77.217 1.00 50.39 179 ILE A N 1
ATOM 1155 C CA . ILE A 1 199 ? 7.095 46.845 78.654 1.00 54.81 179 ILE A CA 1
ATOM 1156 C C . ILE A 1 199 ? 7.124 48.301 79.103 1.00 60.70 179 ILE A C 1
ATOM 1157 O O . ILE A 1 199 ? 8.191 48.925 79.086 1.00 61.17 179 ILE A O 1
ATOM 1162 N N . PRO A 1 200 ? 5.988 48.898 79.464 1.00 66.96 180 PRO A N 1
ATOM 1163 C CA . PRO A 1 200 ? 5.987 50.320 79.847 1.00 72.70 180 PRO A CA 1
ATOM 1164 C C . PRO A 1 200 ? 6.520 50.523 81.260 1.00 81.89 180 PRO A C 1
ATOM 1165 O O . PRO A 1 200 ? 6.101 49.847 82.203 1.00 73.72 180 PRO A O 1
ATOM 1169 N N . LEU A 1 201 ? 7.449 51.467 81.401 1.00 87.66 181 LEU A N 1
ATOM 1170 C CA . LEU A 1 201 ? 8.058 51.775 82.695 1.00 89.94 181 LEU A CA 1
ATOM 1171 C C . LEU A 1 201 ? 8.091 53.278 82.966 1.00 92.51 181 LEU A C 1
ATOM 1172 O O . LEU A 1 201 ? 7.262 54.035 82.460 1.00 89.08 181 LEU A O 1
ATOM 1177 N N . THR A 1 216 ? 10.622 37.293 93.749 1.00 50.18 196 THR A N 1
ATOM 1178 C CA . THR A 1 216 ? 10.111 37.256 92.381 1.00 43.67 196 THR A CA 1
ATOM 1179 C C . THR A 1 216 ? 9.132 36.103 92.202 1.00 38.46 196 THR A C 1
ATOM 1180 O O . THR A 1 216 ? 9.467 34.955 92.501 1.00 44.92 196 THR A O 1
ATOM 1184 N N . PRO A 1 217 ? 7.928 36.407 91.723 1.00 41.64 197 PRO A N 1
ATOM 1185 C CA . PRO A 1 217 ? 6.920 35.360 91.513 1.00 41.66 197 PRO A CA 1
ATOM 1186 C C . PRO A 1 217 ? 7.462 34.263 90.615 1.00 41.92 197 PRO A C 1
ATOM 1187 O O . PRO A 1 217 ? 8.143 34.543 89.617 1.00 41.65 197 PRO A O 1
ATOM 1191 N N . PRO A 1 218 ? 7.199 33.003 90.945 1.00 34.38 198 PRO A N 1
ATOM 1192 C CA . PRO A 1 218 ? 7.845 31.895 90.240 1.00 33.08 198 PRO A CA 1
ATOM 1193 C C . PRO A 1 218 ? 7.102 31.464 88.988 1.00 37.62 198 PRO A C 1
ATOM 1194 O O . PRO A 1 218 ? 5.879 31.573 88.876 1.00 32.28 198 PRO A O 1
ATOM 1198 N N . GLY A 1 219 ? 7.879 30.957 88.036 1.00 31.74 199 GLY A N 1
ATOM 1199 C CA . GLY A 1 219 ? 7.333 30.330 86.852 1.00 29.31 199 GLY A CA 1
ATOM 1200 C C . GLY A 1 219 ? 6.998 28.879 87.122 1.00 35.05 199 GLY A C 1
ATOM 1201 O O . GLY A 1 219 ? 6.847 28.446 88.268 1.00 37.00 199 GLY A O 1
ATOM 1202 N N . ARG A 1 220 ? 6.892 28.115 86.041 1.00 32.08 200 ARG A N 1
ATOM 1203 C CA . ARG A 1 220 ? 6.547 26.709 86.139 1.00 30.01 200 ARG A CA 1
ATOM 1204 C C . ARG A 1 220 ? 7.679 25.920 86.796 1.00 39.34 200 ARG A C 1
ATOM 1205 O O . ARG A 1 220 ? 8.825 26.376 86.841 1.00 35.78 200 ARG A O 1
ATOM 1213 N N . PRO A 1 221 ? 7.379 24.733 87.317 1.00 35.02 201 PRO A N 1
ATOM 1214 C CA . PRO A 1 221 ? 8.436 23.905 87.904 1.00 41.97 201 PRO A CA 1
ATOM 1215 C C . PRO A 1 221 ? 9.428 23.440 86.851 1.00 38.66 201 PRO A C 1
ATOM 1216 O O . PRO A 1 221 ? 9.101 23.309 85.668 1.00 39.72 201 PRO A O 1
ATOM 1220 N N . ALA A 1 222 ? 10.662 23.207 87.304 1.00 34.56 202 ALA A N 1
ATOM 1221 C CA . ALA A 1 222 ? 11.724 22.612 86.490 1.00 42.66 202 ALA A CA 1
ATOM 1222 C C . ALA A 1 222 ? 12.057 23.455 85.260 1.00 37.22 202 ALA A C 1
ATOM 1223 O O . ALA A 1 222 ? 12.391 22.917 84.203 1.00 35.91 202 ALA A O 1
ATOM 1225 N N . GLY A 1 223 ? 11.969 24.777 85.391 1.00 33.76 203 GLY A N 1
ATOM 1226 C CA . GLY A 1 223 ? 12.364 25.670 84.318 1.00 36.95 203 GLY A CA 1
ATOM 1227 C C . GLY A 1 223 ? 11.497 25.631 83.080 1.00 39.11 203 GLY A C 1
ATOM 1228 O O . GLY A 1 223 ? 11.922 26.106 82.025 1.00 36.32 203 GLY A O 1
ATOM 1229 N N . LYS A 1 224 ? 10.287 25.094 83.175 1.00 33.45 204 LYS A N 1
ATOM 1230 C CA . LYS A 1 224 ? 9.448 24.950 81.997 1.00 35.78 204 LYS A CA 1
ATOM 1231 C C . LYS A 1 224 ? 8.797 26.281 81.616 1.00 27.65 204 LYS A C 1
ATOM 1232 O O . LYS A 1 224 ? 8.634 27.166 82.458 1.00 30.08 204 LYS A O 1
ATOM 1238 N N . PRO A 1 225 ? 8.429 26.449 80.346 1.00 29.02 205 PRO A N 1
ATOM 1239 C CA . PRO A 1 225 ? 7.713 27.665 79.944 1.00 28.11 205 PRO A CA 1
ATOM 1240 C C . PRO A 1 225 ? 6.304 27.690 80.514 1.00 25.13 205 PRO A C 1
ATOM 1241 O O . PRO A 1 225 ? 5.687 26.650 80.751 1.00 31.93 205 PRO A O 1
ATOM 1245 N N . TRP A 1 226 ? 5.796 28.907 80.726 1.00 24.03 206 TRP A N 1
ATOM 1246 C CA . TRP A 1 226 ? 4.491 29.069 81.360 1.00 23.68 206 TRP A CA 1
ATOM 1247 C C . TRP A 1 226 ? 3.393 28.415 80.533 1.00 31.96 206 TRP A C 1
ATOM 1248 O O . TRP A 1 226 ? 2.584 27.637 81.053 1.00 29.17 206 TRP A O 1
ATOM 1259 N N . THR A 1 227 ? 3.346 28.723 79.243 1.00 28.46 207 THR A N 1
ATOM 1260 C CA . THR A 1 227 ? 2.420 28.091 78.312 1.00 25.86 207 THR A CA 1
ATOM 1261 C C . THR A 1 227 ? 3.244 27.302 77.303 1.00 28.39 207 THR A C 1
ATOM 1262 O O . THR A 1 227 ? 3.970 27.888 76.492 1.00 34.08 207 THR A O 1
ATOM 1266 N N . TYR A 1 228 ? 3.132 25.979 77.358 1.00 32.14 208 TYR A N 1
ATOM 1267 C CA . TYR A 1 228 ? 3.903 25.108 76.487 1.00 26.89 208 TYR A CA 1
ATOM 1268 C C . TYR A 1 228 ? 3.254 24.993 75.114 1.00 31.97 208 TYR A C 1
ATOM 1269 O O . TYR A 1 228 ? 2.039 24.822 75.000 1.00 30.93 208 TYR A O 1
ATOM 1278 N N . THR A 1 229 ? 4.073 25.080 74.070 1.00 27.49 209 THR A N 1
ATOM 1279 C CA . THR A 1 229 ? 3.611 24.902 72.692 1.00 33.82 209 THR A CA 1
ATOM 1280 C C . THR A 1 229 ? 4.371 23.751 72.049 1.00 33.92 209 THR A C 1
ATOM 1281 O O . THR A 1 229 ? 5.579 23.886 71.777 1.00 36.06 209 THR A O 1
ATOM 1285 N N . PRO A 1 230 ? 3.726 22.620 71.783 1.00 33.81 210 PRO A N 1
ATOM 1286 C CA . PRO A 1 230 ? 4.426 21.471 71.199 1.00 40.12 210 PRO A CA 1
ATOM 1287 C C . PRO A 1 230 ? 4.920 21.777 69.799 1.00 41.57 210 PRO A C 1
ATOM 1288 O O . PRO A 1 230 ? 4.510 22.780 69.191 1.00 35.15 210 PRO A O 1
ATOM 1292 N N . PRO A 1 231 ? 5.803 20.939 69.255 1.00 58.71 211 PRO A N 1
ATOM 1293 C CA . PRO A 1 231 ? 6.178 21.087 67.845 1.00 51.88 211 PRO A CA 1
ATOM 1294 C C . PRO A 1 231 ? 4.933 21.056 66.979 1.00 49.46 211 PRO A C 1
ATOM 1295 O O . PRO A 1 231 ? 4.069 20.187 67.133 1.00 50.58 211 PRO A O 1
ATOM 1299 N N . VAL A 1 232 ? 4.819 22.030 66.097 1.00 35.87 212 VAL A N 1
ATOM 1300 C CA . VAL A 1 232 ? 3.680 22.079 65.196 1.00 31.82 212 VAL A CA 1
ATOM 1301 C C . VAL A 1 232 ? 4.099 21.487 63.864 1.00 36.19 212 VAL A C 1
ATOM 1302 O O . VAL A 1 232 ? 5.220 21.712 63.388 1.00 34.02 212 VAL A O 1
ATOM 1306 N N . THR A 1 233 ? 3.215 20.688 63.287 1.00 37.40 213 THR A N 1
ATOM 1307 C CA . THR A 1 233 ? 3.457 20.059 61.999 1.00 42.34 213 THR A CA 1
ATOM 1308 C C . THR A 1 233 ? 2.499 20.687 60.999 1.00 38.37 213 THR A C 1
ATOM 1309 O O . THR A 1 233 ? 1.276 20.551 61.121 1.00 36.00 213 THR A O 1
ATOM 1313 N N . PHE A 1 234 ? 3.069 21.403 60.043 1.00 38.36 214 PHE A N 1
ATOM 1314 C CA A PHE A 1 234 ? 2.318 22.050 58.971 0.33 34.13 214 PHE A CA 1
ATOM 1315 C CA B PHE A 1 234 ? 2.334 22.062 58.976 0.67 33.94 214 PHE A CA 1
ATOM 1316 C C . PHE A 1 234 ? 2.429 21.175 57.734 1.00 43.72 214 PHE A C 1
ATOM 1317 O O . PHE A 1 234 ? 3.517 21.007 57.175 1.00 43.28 214 PHE A O 1
ATOM 1332 N N . ASP A 1 235 ? 1.305 20.603 57.309 1.00 34.62 215 ASP A N 1
ATOM 1333 C CA . ASP A 1 235 ? 1.316 19.597 56.254 1.00 41.35 215 ASP A CA 1
ATOM 1334 C C . ASP A 1 235 ? 0.401 19.995 55.106 1.00 42.47 215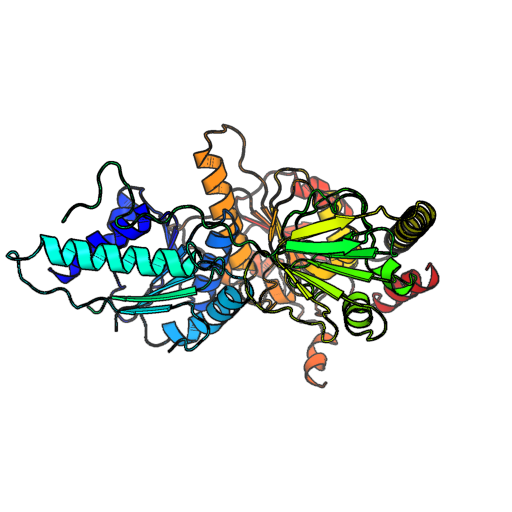 ASP A C 1
ATOM 1335 O O . ASP A 1 235 ? -0.782 20.287 55.315 1.00 39.79 215 ASP A O 1
ATOM 1340 N N . GLN A 1 236 ? 0.950 19.974 53.895 1.00 31.28 216 GLN A N 1
ATOM 1341 C CA . GLN A 1 236 ? 0.193 20.291 52.684 1.00 28.93 216 GLN A CA 1
ATOM 1342 C C . GLN A 1 236 ? 0.747 19.442 51.546 1.00 40.56 216 GLN A C 1
ATOM 1343 O O . GLN A 1 236 ? 1.580 19.895 50.754 1.00 33.55 216 GLN A O 1
ATOM 1349 N N . PRO A 1 237 ? 0.307 18.189 51.444 1.00 39.48 217 PRO A N 1
ATOM 1350 C CA . PRO A 1 237 ? 0.885 17.275 50.454 1.00 36.22 217 PRO A CA 1
ATOM 1351 C C . PRO A 1 237 ? 0.435 17.593 49.038 1.00 37.19 217 PRO A C 1
ATOM 1352 O O . PRO A 1 237 ? -0.691 18.032 48.794 1.00 35.90 217 PRO A O 1
ATOM 1356 N N . LEU A 1 238 ? 1.342 17.337 48.094 1.00 35.07 218 LEU A N 1
ATOM 1357 C CA . LEU A 1 238 ? 1.170 17.706 46.694 1.00 34.03 218 LEU A CA 1
ATOM 1358 C C . LEU A 1 238 ? 1.570 16.535 45.809 1.00 30.95 218 LEU A C 1
ATOM 1359 O O . LEU A 1 238 ? 2.684 16.017 45.933 1.00 30.78 218 LEU A O 1
ATOM 1364 N N . ASP A 1 239 ? 0.668 16.121 44.921 1.00 34.16 219 ASP A N 1
ATOM 1365 C CA . ASP A 1 239 ? 0.963 15.042 43.985 1.00 35.87 219 ASP A CA 1
ATOM 1366 C C . ASP A 1 239 ? 1.867 15.551 42.870 1.00 35.21 219 ASP A C 1
ATOM 1367 O O . ASP A 1 239 ? 1.543 16.534 42.196 1.00 34.33 219 ASP A O 1
ATOM 1372 N N . ILE A 1 240 ? 3.002 14.883 42.675 1.00 38.38 220 ILE A N 1
ATOM 1373 C CA . ILE A 1 240 ? 3.929 15.220 41.599 1.00 40.15 220 ILE A CA 1
ATOM 1374 C C . ILE A 1 240 ? 4.385 13.930 40.930 1.00 37.75 220 ILE A C 1
ATOM 1375 O O . ILE A 1 240 ? 4.749 12.965 41.611 1.00 38.45 220 ILE A O 1
ATOM 1380 N N . ASP A 1 241 ? 4.363 13.914 39.598 1.00 39.92 221 ASP A N 1
ATOM 1381 C CA . ASP A 1 241 ? 4.811 12.774 38.801 1.00 40.12 221 ASP A CA 1
ATOM 1382 C C . ASP A 1 241 ? 6.253 13.032 38.371 1.00 35.91 221 ASP A C 1
ATOM 1383 O O . ASP A 1 241 ? 6.515 13.925 37.561 1.00 33.86 221 ASP A O 1
ATOM 1388 N N . LEU A 1 242 ? 7.184 12.247 38.916 1.00 36.48 222 LEU A N 1
ATOM 1389 C CA . LEU A 1 242 ? 8.606 12.439 38.657 1.00 40.31 222 LEU A CA 1
ATOM 1390 C C . LEU A 1 242 ? 9.051 11.904 37.300 1.00 46.50 222 LEU A C 1
ATOM 1391 O O . LEU A 1 242 ? 10.196 12.153 36.905 1.00 37.18 222 LEU A O 1
ATOM 1396 N N . SER A 1 243 ? 8.188 11.178 36.583 1.00 41.03 22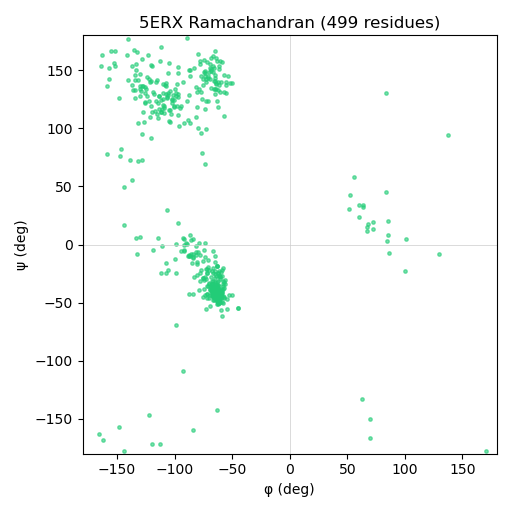3 SER A N 1
ATOM 1397 C CA . SER A 1 243 ? 8.548 10.713 35.247 1.00 42.07 223 SER A CA 1
ATOM 1398 C C . SER A 1 243 ? 8.693 11.875 34.275 1.00 39.38 223 SER A C 1
ATOM 1399 O O . SER A 1 243 ? 9.495 11.803 33.336 1.00 43.10 223 SER A O 1
ATOM 1402 N N . VAL A 1 244 ? 7.920 12.943 34.477 1.00 39.88 224 VAL A N 1
ATOM 1403 C CA . VAL A 1 244 ? 8.115 14.167 33.713 1.00 36.95 224 VAL A CA 1
ATOM 1404 C C . VAL A 1 244 ? 9.490 14.737 34.035 1.00 41.27 224 VAL A C 1
ATOM 1405 O O . VAL A 1 244 ? 9.934 14.715 35.191 1.00 37.84 224 VAL A O 1
ATOM 1409 N N . ASP A 1 245 ? 10.184 15.233 33.005 1.00 34.78 225 ASP A N 1
ATOM 1410 C CA . ASP A 1 245 ? 11.524 15.790 33.181 1.00 38.71 225 ASP A CA 1
ATOM 1411 C C . ASP A 1 245 ? 11.504 16.927 34.196 1.00 29.02 225 ASP A C 1
ATOM 1412 O O . ASP A 1 245 ? 10.973 18.007 33.919 1.00 33.05 225 ASP A O 1
ATOM 1417 N N . THR A 1 246 ? 12.098 16.699 35.365 1.00 29.19 226 THR A N 1
ATOM 1418 C CA . THR A 1 246 ? 11.981 17.601 36.502 1.00 32.57 226 THR A CA 1
ATOM 1419 C C . THR A 1 246 ? 13.355 18.095 36.940 1.00 32.66 226 THR A C 1
ATOM 1420 O O . THR A 1 246 ? 14.324 17.330 36.954 1.00 28.41 226 THR A O 1
ATOM 1424 N N . VAL A 1 247 ? 13.431 19.381 37.285 1.00 28.70 227 VAL A N 1
ATOM 1425 C CA . VAL A 1 247 ? 14.569 19.953 37.997 1.00 23.83 227 VAL A CA 1
ATOM 1426 C C . VAL A 1 247 ? 14.058 20.543 39.304 1.00 23.67 227 VAL A C 1
ATOM 1427 O O . VAL A 1 247 ? 12.968 21.125 39.351 1.00 26.74 227 VAL A O 1
ATOM 1431 N N . VAL A 1 248 ? 14.836 20.374 40.364 1.00 27.91 228 VAL A N 1
ATOM 1432 C CA . VAL A 1 248 ? 14.557 20.982 41.658 1.00 25.71 228 VAL A CA 1
ATOM 1433 C C . VAL A 1 248 ? 15.375 22.261 41.764 1.00 32.30 228 VAL A C 1
ATOM 1434 O O . VAL A 1 248 ? 16.588 22.254 41.512 1.00 26.78 228 VAL A O 1
ATOM 1438 N N . ILE A 1 249 ? 14.714 23.362 42.118 1.00 24.55 229 ILE A N 1
ATOM 1439 C CA . ILE A 1 249 ? 15.373 24.631 42.405 1.00 23.59 229 ILE A CA 1
ATOM 1440 C C . ILE A 1 249 ? 15.203 24.886 43.895 1.00 25.19 229 ILE A C 1
ATOM 1441 O O . ILE A 1 249 ? 14.079 25.082 44.371 1.00 27.55 229 ILE A O 1
ATOM 1446 N N . SER A 1 250 ? 16.309 24.883 44.634 1.00 23.99 230 SER A N 1
ATOM 1447 C CA . SER A 1 250 ? 16.291 24.984 46.090 1.00 30.52 230 SER A CA 1
ATOM 1448 C C . SER A 1 250 ? 16.824 26.351 46.501 1.00 33.54 230 SER A C 1
ATOM 1449 O O . SER A 1 250 ? 17.988 26.672 46.236 1.00 30.17 230 SER A O 1
ATOM 1452 N N . GLY A 1 251 ? 15.976 27.151 47.150 1.00 26.79 231 GLY A N 1
ATOM 1453 C CA . GLY A 1 251 ? 16.329 28.487 47.562 1.00 23.22 231 GLY A CA 1
ATOM 1454 C C . GLY A 1 251 ? 16.404 28.648 49.069 1.00 25.82 231 GLY A C 1
ATOM 1455 O O . GLY A 1 251 ? 16.337 27.687 49.838 1.00 29.25 231 GLY A O 1
ATOM 1456 N N . HIS A 1 252 ? 16.551 29.903 49.484 1.00 27.58 232 HIS A N 1
ATOM 1457 C CA . HIS A 1 252 ? 16.662 30.223 50.902 1.00 27.62 232 HIS A CA 1
ATOM 1458 C C . HIS A 1 252 ? 15.408 29.780 51.647 1.00 26.50 232 HIS A C 1
ATOM 1459 O O . HIS A 1 252 ? 14.286 30.064 51.218 1.00 25.29 232 HIS A O 1
ATOM 1466 N N . GLY A 1 253 ? 15.603 29.072 52.757 1.00 27.55 233 GLY A N 1
ATOM 1467 C CA . GLY A 1 253 ? 14.492 28.590 53.553 1.00 31.48 233 GLY A CA 1
ATOM 1468 C C . GLY A 1 253 ? 13.905 27.269 53.111 1.00 38.31 233 GLY A C 1
ATOM 1469 O O . GLY A 1 253 ? 12.864 26.866 53.639 1.00 30.71 233 GLY A O 1
ATOM 1470 N N . ALA A 1 254 ? 14.537 26.580 52.164 1.00 26.89 234 ALA A N 1
ATOM 1471 C CA . ALA A 1 254 ? 14.012 25.317 51.667 1.00 27.55 234 ALA A CA 1
ATOM 1472 C C . ALA A 1 254 ? 14.095 24.227 52.729 1.00 28.77 234 ALA A C 1
ATOM 1473 O O . ALA A 1 254 ? 14.991 24.217 53.575 1.00 30.37 234 ALA A O 1
ATOM 1475 N N . GLY A 1 255 ? 13.143 23.294 52.671 1.00 28.65 235 GLY A N 1
ATOM 1476 C CA . GLY A 1 255 ? 13.174 22.122 53.519 1.00 32.37 235 GLY A CA 1
ATOM 1477 C C . GLY A 1 255 ? 13.945 20.978 52.883 1.00 32.93 235 GLY A C 1
ATOM 1478 O O . GLY A 1 255 ? 14.435 21.064 51.758 1.00 29.42 235 GLY A O 1
ATOM 1479 N N . VAL A 1 256 ? 14.046 19.886 53.634 1.00 36.30 236 VAL A N 1
ATOM 1480 C CA . VAL A 1 256 ? 14.733 18.677 53.193 1.00 38.12 236 VAL A CA 1
ATOM 1481 C C . VAL A 1 256 ? 13.685 17.664 52.758 1.00 43.03 236 VAL A C 1
ATOM 1482 O O . VAL A 1 256 ? 12.742 17.374 53.505 1.00 35.74 236 VAL A O 1
ATOM 1486 N N . HIS A 1 257 ? 13.852 17.121 51.555 1.00 36.74 237 HIS A N 1
ATOM 1487 C CA . HIS A 1 257 ? 12.875 16.214 50.954 1.00 36.68 237 HIS A CA 1
ATOM 1488 C C . HIS A 1 257 ? 13.577 14.942 50.496 1.00 35.51 237 HIS A C 1
ATOM 1489 O O . HIS A 1 257 ? 14.122 14.901 49.379 1.00 39.14 237 HIS A O 1
ATOM 1496 N N . PRO A 1 258 ? 13.584 13.892 51.320 1.00 39.29 238 PRO A N 1
ATOM 1497 C CA . PRO A 1 258 ? 14.249 12.645 50.906 1.00 40.03 238 PRO A CA 1
ATOM 1498 C C . PRO A 1 258 ? 13.722 12.070 49.602 1.00 39.66 238 PRO A C 1
ATOM 1499 O O . PRO A 1 258 ? 14.511 11.547 48.807 1.00 44.27 238 PRO A O 1
ATOM 1503 N N . ASN A 1 259 ? 12.413 12.159 49.349 1.00 38.51 239 ASN A N 1
ATOM 1504 C CA . ASN A 1 259 ? 11.865 11.590 48.121 1.00 39.70 239 ASN A CA 1
ATOM 1505 C C . ASN A 1 259 ? 12.203 12.408 46.880 1.00 34.35 239 ASN A C 1
ATOM 1506 O O . ASN A 1 259 ? 11.778 12.035 45.779 1.00 31.69 239 ASN A O 1
ATOM 1511 N N . LEU A 1 260 ? 12.950 13.502 47.022 1.00 39.16 240 LEU A N 1
ATOM 1512 C CA . LEU A 1 260 ? 13.407 14.298 45.891 1.00 36.81 240 LEU A CA 1
ATOM 1513 C C . LEU A 1 260 ? 14.920 14.255 45.727 1.00 34.26 240 LEU A C 1
ATOM 1514 O O . LEU A 1 260 ? 15.460 14.953 44.863 1.00 35.49 240 LEU A O 1
ATOM 1519 N N . ALA A 1 261 ? 15.609 13.436 46.525 1.00 31.85 241 ALA A N 1
ATOM 1520 C CA . ALA A 1 261 ? 17.064 13.501 46.607 1.00 41.65 241 ALA A CA 1
ATOM 1521 C C . ALA A 1 261 ? 17.741 13.117 45.296 1.00 40.63 241 ALA A C 1
ATOM 1522 O O . ALA A 1 261 ? 18.844 13.597 45.012 1.00 37.34 241 ALA A O 1
ATOM 1524 N N . ALA A 1 262 ? 17.109 12.264 44.491 1.00 39.29 242 ALA A N 1
ATOM 1525 C CA . ALA A 1 262 ? 17.728 11.788 43.259 1.00 37.90 242 ALA A CA 1
ATOM 1526 C C . ALA A 1 262 ? 17.592 12.762 42.096 1.00 36.73 242 ALA A C 1
ATOM 1527 O O . ALA A 1 262 ? 18.222 12.544 41.055 1.00 37.12 242 ALA A O 1
ATOM 1529 N N . LEU A 1 263 ? 16.806 13.825 42.242 1.00 29.93 243 LEU A N 1
ATOM 1530 C CA . LEU A 1 263 ? 16.519 14.705 41.121 1.00 28.42 243 LEU A CA 1
ATOM 1531 C C . LEU A 1 263 ? 17.636 15.732 40.918 1.00 28.16 243 LEU A C 1
ATOM 1532 O O . LEU A 1 263 ? 18.334 16.099 41.868 1.00 28.99 243 LEU A O 1
ATOM 1537 N N . PRO A 1 264 ? 17.830 16.198 39.684 1.00 30.89 244 PRO A N 1
ATOM 1538 C CA . PRO A 1 264 ? 18.800 17.277 39.440 1.00 32.39 244 PRO A CA 1
ATOM 1539 C C . PRO A 1 264 ? 18.381 18.544 40.166 1.00 29.61 244 PRO A C 1
ATOM 1540 O O . PRO A 1 264 ? 17.281 19.064 39.961 1.00 29.44 244 PRO A O 1
ATOM 1544 N N . THR A 1 265 ? 19.275 19.050 41.010 1.00 30.21 245 THR A N 1
ATOM 1545 C CA . THR A 1 265 ? 18.945 20.110 41.953 1.00 34.35 245 THR A CA 1
ATOM 1546 C C . THR A 1 265 ? 19.904 21.275 41.777 1.00 26.36 245 THR A C 1
ATOM 1547 O O . THR A 1 265 ? 21.121 21.103 41.891 1.00 28.59 245 THR A O 1
ATOM 1551 N N . VAL A 1 266 ? 19.355 22.454 41.508 1.00 22.99 246 VAL A N 1
ATOM 1552 C CA . VAL A 1 266 ? 20.108 23.702 41.520 1.00 24.38 246 VAL A CA 1
ATOM 1553 C C . VAL A 1 266 ? 19.874 24.321 42.894 1.00 27.16 246 VAL A C 1
ATOM 1554 O O . VAL A 1 266 ? 18.818 24.902 43.153 1.00 27.36 246 VAL A O 1
ATOM 1558 N N . ALA A 1 267 ? 20.851 24.196 43.787 1.00 26.37 247 ALA A N 1
ATOM 1559 C CA . ALA A 1 267 ? 20.691 24.617 45.172 1.00 26.51 247 ALA A CA 1
ATOM 1560 C C . ALA A 1 267 ? 21.483 25.890 45.433 1.00 29.62 247 ALA A C 1
ATOM 1561 O O . ALA A 1 267 ? 22.674 25.968 45.108 1.00 26.99 247 ALA A O 1
ATOM 1563 N N . GLU A 1 268 ? 20.818 26.883 46.019 1.00 30.52 248 GLU A N 1
ATOM 1564 C CA . GLU A 1 268 ? 21.510 28.065 46.495 1.00 25.34 248 GLU A CA 1
ATOM 1565 C C . GLU A 1 268 ? 22.383 27.697 47.694 1.00 23.34 248 GLU A C 1
ATOM 1566 O O . GLU A 1 268 ? 22.118 26.710 48.386 1.00 25.58 248 GLU A O 1
ATOM 1572 N N . PRO A 1 269 ? 23.442 28.470 47.952 1.00 25.84 249 PRO A N 1
ATOM 1573 C CA . PRO A 1 269 ? 24.373 28.098 49.033 1.00 29.63 249 PRO A CA 1
ATOM 1574 C C . PRO A 1 269 ? 23.715 27.927 50.393 1.00 25.24 249 PRO A C 1
ATOM 1575 O O . PRO A 1 269 ? 24.153 27.069 51.171 1.00 26.34 249 PRO A O 1
ATOM 1579 N N . THR A 1 270 ? 22.677 28.704 50.710 1.00 24.32 250 THR A N 1
ATOM 1580 C CA . THR A 1 270 ? 22.027 28.562 52.010 1.00 26.17 250 THR A CA 1
ATOM 1581 C C . THR A 1 270 ? 20.955 27.478 52.029 1.00 29.92 250 THR A C 1
ATOM 1582 O O . THR A 1 270 ? 20.435 27.160 53.104 1.00 23.97 250 THR A O 1
ATOM 1586 N N . ALA A 1 271 ? 20.616 26.910 50.887 1.00 25.69 251 ALA A N 1
ATOM 1587 C CA . ALA A 1 271 ? 19.593 25.876 50.857 1.00 26.11 251 ALA A CA 1
ATOM 1588 C C . ALA A 1 271 ? 20.186 24.551 51.320 1.00 26.65 251 ALA A C 1
ATOM 1589 O O . ALA A 1 271 ? 21.275 24.177 50.874 1.00 35.13 251 ALA A O 1
ATOM 1591 N N . PRO A 1 272 ? 19.512 23.824 52.206 1.00 30.12 252 PRO A N 1
ATOM 1592 C CA . PRO A 1 272 ? 19.993 22.488 52.570 1.00 36.23 252 PRO A CA 1
ATOM 1593 C C . PRO A 1 272 ? 19.797 21.519 51.415 1.00 38.38 252 PRO A C 1
ATOM 1594 O O . PRO A 1 272 ? 18.809 21.593 50.680 1.00 49.65 252 PRO A O 1
ATOM 1598 N N . ARG A 1 273 ? 20.760 20.616 51.251 1.00 49.06 253 ARG A N 1
ATOM 1599 C CA . ARG A 1 273 ? 20.732 19.639 50.171 1.00 49.60 253 ARG A CA 1
ATOM 1600 C C . ARG A 1 273 ? 19.951 18.406 50.605 1.00 55.74 253 ARG A C 1
ATOM 1601 O O . ARG A 1 273 ? 20.220 17.835 51.667 1.00 62.52 253 ARG A O 1
ATOM 1609 N N . SER A 1 274 ? 18.986 17.998 49.780 1.00 55.23 254 SER A N 1
ATOM 1610 C CA . SER A 1 274 ? 18.266 16.761 50.053 1.00 54.91 254 SER A CA 1
ATOM 1611 C C . SER A 1 274 ? 19.028 15.540 49.552 1.00 60.62 254 SER A C 1
ATOM 1612 O O . SER A 1 274 ? 18.877 14.451 50.115 1.00 58.27 254 SER A O 1
ATOM 1615 N N . GLY A 1 275 ? 19.849 15.698 48.522 1.00 54.89 255 GLY A N 1
ATOM 1616 C CA . GLY A 1 275 ? 20.522 14.575 47.891 1.00 41.15 255 GLY A CA 1
ATOM 1617 C C . GLY A 1 275 ? 21.881 14.935 47.334 1.00 53.73 255 GLY A C 1
ATOM 1618 O O . GLY A 1 275 ? 22.513 15.906 47.769 1.00 48.24 255 GLY A O 1
ATOM 1619 N N . ASP A 1 276 ? 22.338 14.139 46.367 1.00 47.78 256 ASP A N 1
ATOM 1620 C CA . ASP A 1 276 ? 23.658 14.294 45.769 1.00 49.68 256 ASP A CA 1
ATOM 1621 C C . ASP A 1 276 ? 23.555 14.140 44.249 1.00 55.66 256 ASP A C 1
ATOM 1622 O O . ASP A 1 276 ? 24.213 13.313 43.624 1.00 54.73 256 ASP A O 1
ATOM 1627 N N . ASN A 1 277 ? 22.694 14.947 43.635 1.00 45.55 257 ASN A N 1
ATOM 1628 C CA . ASN A 1 277 ? 22.623 15.074 42.181 1.00 37.51 257 ASN A CA 1
ATOM 1629 C C . ASN A 1 277 ? 22.609 16.559 41.842 1.00 38.19 257 ASN A C 1
ATOM 1630 O O . ASN A 1 277 ? 21.579 17.111 41.433 1.00 38.28 257 ASN A O 1
ATOM 1635 N N . PRO A 1 278 ? 23.743 17.237 42.000 1.00 37.90 258 PRO A N 1
ATOM 1636 C CA . PRO A 1 278 ? 23.760 18.688 41.805 1.00 34.77 258 PRO A CA 1
ATOM 1637 C C . PRO A 1 278 ? 23.683 19.069 40.338 1.00 33.25 258 PRO A C 1
ATOM 1638 O O . PRO A 1 278 ? 24.178 18.366 39.451 1.00 32.92 258 PRO A O 1
ATOM 1642 N N . LEU A 1 279 ? 23.052 20.212 40.093 1.00 30.42 259 LEU A N 1
ATOM 1643 C CA . LEU A 1 279 ? 22.981 20.804 38.764 1.00 29.36 259 LEU A CA 1
ATOM 1644 C C . LEU A 1 279 ? 23.470 22.241 38.878 1.00 35.13 259 LEU A C 1
ATOM 1645 O O . LEU A 1 279 ? 22.832 23.068 39.540 1.00 30.61 259 LEU A O 1
ATOM 1650 N N . HIS A 1 280 ? 24.603 22.525 38.248 1.00 29.59 260 HIS A N 1
ATOM 1651 C CA . HIS A 1 280 ? 25.180 23.857 38.304 1.00 30.12 260 HIS A CA 1
ATOM 1652 C C . HIS A 1 280 ? 24.221 24.864 37.676 1.00 30.40 260 HIS A C 1
ATOM 1653 O O . HIS A 1 280 ? 23.592 24.567 36.651 1.00 29.63 260 HIS A O 1
ATOM 1660 N N . PRO A 1 281 ? 24.079 26.057 38.259 1.00 29.84 261 PRO A N 1
ATOM 1661 C CA . PRO A 1 281 ? 23.154 27.048 37.684 1.00 33.25 261 PRO A CA 1
ATOM 1662 C C . PRO A 1 281 ? 23.482 27.436 36.251 1.00 34.56 261 PRO A C 1
ATOM 1663 O O . PRO A 1 281 ? 22.573 27.824 35.506 1.00 36.66 261 PRO A O 1
ATOM 1667 N N . LEU A 1 282 ? 24.748 27.346 35.835 1.00 31.06 262 LEU A N 1
ATOM 1668 C CA . LEU A 1 282 ? 25.085 27.639 34.447 1.00 33.27 262 LEU A CA 1
ATOM 1669 C C . LEU A 1 282 ? 24.593 26.560 33.494 1.00 37.57 262 LEU A C 1
ATOM 1670 O O . LEU A 1 282 ? 24.461 26.823 32.294 1.00 39.44 262 LEU A O 1
ATOM 1675 N N . ALA A 1 283 ? 24.332 25.354 33.994 1.00 35.11 263 ALA A N 1
ATOM 1676 C CA . ALA A 1 283 ? 23.793 24.295 33.153 1.00 36.96 263 ALA A CA 1
ATOM 1677 C C . ALA A 1 283 ? 22.308 24.469 32.873 1.00 43.69 263 ALA A C 1
ATOM 1678 O O . ALA A 1 283 ? 21.810 23.927 31.880 1.00 39.21 263 ALA A O 1
ATOM 1680 N N . LEU A 1 284 ? 21.600 25.221 33.718 1.00 41.21 264 LEU A N 1
ATOM 1681 C CA . LEU A 1 284 ? 20.146 25.312 33.605 1.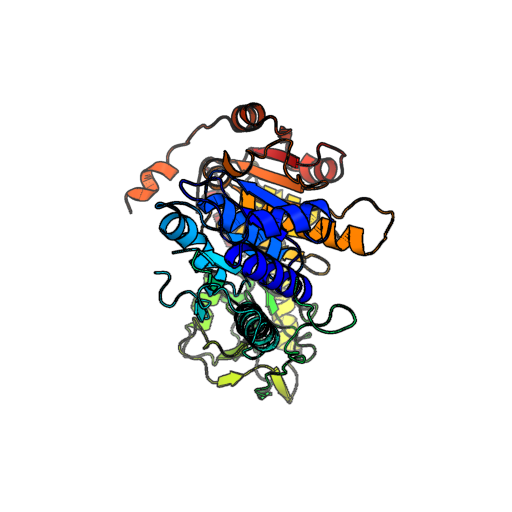00 35.49 264 LEU A CA 1
ATOM 1682 C C . LEU A 1 284 ? 19.673 25.900 32.280 1.00 43.64 264 LEU A C 1
ATOM 1683 O O . LEU A 1 284 ? 18.766 25.312 31.664 1.00 42.80 264 LEU A O 1
ATOM 1688 N N . PRO A 1 285 ? 20.208 27.022 31.782 1.00 42.90 265 PRO A N 1
ATOM 1689 C CA . PRO A 1 285 ? 19.726 27.533 30.487 1.00 42.62 265 PRO A CA 1
ATOM 1690 C C . PRO A 1 285 ? 19.999 26.594 29.325 1.00 47.58 265 PRO A C 1
ATOM 1691 O O . PRO A 1 285 ? 19.359 26.729 28.274 1.00 52.16 265 PRO A O 1
ATOM 1695 N N . LEU A 1 286 ? 20.919 25.647 29.482 1.00 48.33 266 LEU A N 1
ATOM 1696 C CA . LEU A 1 286 ? 21.232 24.673 28.446 1.00 39.58 266 LEU A CA 1
ATOM 1697 C C . LEU A 1 286 ? 20.308 23.464 28.474 1.00 50.77 266 LEU A C 1
ATOM 1698 O O . LEU A 1 286 ? 20.510 22.530 27.691 1.00 43.46 266 LEU A O 1
ATOM 1703 N N . LEU A 1 287 ? 19.307 23.458 29.352 1.00 44.39 267 LEU A N 1
ATOM 1704 C CA . LEU A 1 287 ? 18.401 22.334 29.522 1.00 40.40 267 LEU A CA 1
ATOM 1705 C C . LEU A 1 287 ? 16.963 22.789 29.310 1.00 36.32 267 LEU A C 1
ATOM 1706 O O . LEU A 1 287 ? 16.655 23.984 29.335 1.00 38.06 267 LEU A O 1
ATOM 1711 N N . ARG A 1 288 ? 16.083 21.815 29.094 1.00 35.11 268 ARG A N 1
ATOM 1712 C CA . ARG A 1 288 ? 14.666 22.065 28.833 1.00 41.69 268 ARG A CA 1
ATOM 1713 C C . ARG A 1 288 ? 13.824 21.220 29.779 1.00 37.60 268 ARG A C 1
ATOM 1714 O O . ARG A 1 288 ? 13.197 20.237 29.368 1.00 36.04 268 ARG A O 1
ATOM 1722 N N . PRO A 1 289 ? 13.788 21.576 31.062 1.00 32.34 269 PRO A N 1
ATOM 1723 C CA . PRO A 1 289 ? 12.935 20.836 31.996 1.00 32.35 269 PRO A CA 1
ATOM 1724 C C . PRO A 1 289 ? 11.468 21.006 31.633 1.00 27.86 269 PRO A C 1
ATOM 1725 O O . PRO A 1 289 ? 11.030 22.081 31.220 1.00 34.35 269 PRO A O 1
ATOM 1729 N N . GLN A 1 290 ? 10.714 19.922 31.764 1.00 31.43 270 GLN A N 1
ATOM 1730 C CA . GLN A 1 290 ? 9.277 19.981 31.556 1.00 34.03 270 GLN A CA 1
ATOM 1731 C C . GLN A 1 290 ? 8.524 20.348 32.826 1.00 36.76 270 GLN A C 1
ATOM 1732 O O . GLN A 1 290 ? 7.326 20.638 32.756 1.00 33.75 270 GLN A O 1
ATOM 1738 N N . GLN A 1 291 ? 9.208 20.368 33.968 1.00 33.38 271 GLN A N 1
ATOM 1739 C CA . GLN A 1 291 ? 8.584 20.522 35.273 1.00 35.72 271 GLN A CA 1
ATOM 1740 C C . GLN A 1 291 ? 9.631 21.068 36.232 1.00 30.60 271 GLN A C 1
ATOM 1741 O O . GLN A 1 291 ? 10.798 20.683 36.153 1.00 29.19 271 GLN A O 1
ATOM 1747 N N . VAL A 1 292 ? 9.214 21.951 37.139 1.00 29.55 272 VAL A N 1
ATOM 1748 C CA . VAL A 1 292 ? 10.111 22.526 38.136 1.00 23.54 272 VAL A CA 1
ATOM 1749 C C . VAL A 1 292 ? 9.475 22.383 39.512 1.00 31.25 272 VAL A C 1
ATOM 1750 O O . VAL A 1 292 ? 8.314 22.761 39.707 1.00 26.20 272 VAL A O 1
ATOM 1754 N N . ILE A 1 293 ? 10.229 21.826 40.454 1.00 27.15 273 ILE A N 1
ATOM 1755 C CA . ILE A 1 293 ? 9.865 21.809 41.866 1.00 26.86 273 ILE A CA 1
ATOM 1756 C C . ILE A 1 293 ? 10.724 22.862 42.550 1.00 26.98 273 ILE A C 1
ATOM 1757 O O . ILE A 1 293 ? 11.954 22.744 42.589 1.00 25.11 273 ILE A O 1
ATOM 1762 N N . MET A 1 294 ? 10.083 23.898 43.076 1.00 27.76 274 MET A N 1
ATOM 1763 C CA . MET A 1 294 ? 10.769 25.013 43.712 1.00 24.89 274 MET A CA 1
ATOM 1764 C C . MET A 1 294 ? 10.662 24.858 45.225 1.00 28.38 274 MET A C 1
ATOM 1765 O O . MET A 1 294 ? 9.556 24.736 45.762 1.00 27.79 274 MET A O 1
ATOM 1770 N N . LEU A 1 295 ? 11.803 24.848 45.906 1.00 23.37 275 LEU A N 1
ATOM 1771 C CA . LEU A 1 295 ? 11.846 24.703 47.356 1.00 24.57 275 LEU A CA 1
ATOM 1772 C C . LEU A 1 295 ? 12.287 26.020 47.979 1.00 27.61 275 LEU A C 1
ATOM 1773 O O . LEU A 1 295 ? 13.293 26.603 47.561 1.00 24.37 275 LEU A O 1
ATOM 1778 N N . GLY A 1 296 ? 11.538 26.489 48.979 1.00 26.65 276 GLY A N 1
ATOM 1779 C CA . GLY A 1 296 ? 11.923 27.748 49.594 1.00 24.84 276 GLY A CA 1
ATOM 1780 C C . GLY A 1 296 ? 11.711 28.925 48.654 1.00 28.14 276 GLY A C 1
ATOM 1781 O O . GLY A 1 296 ? 10.829 28.918 47.791 1.00 28.75 276 GLY A O 1
ATOM 1782 N N . ARG A 1 297 ? 12.544 29.955 48.818 1.00 27.85 277 ARG A N 1
ATOM 1783 C CA . ARG A 1 297 ? 12.448 31.178 48.021 1.00 33.96 277 ARG A CA 1
ATOM 1784 C C . ARG A 1 297 ? 13.756 31.392 47.272 1.00 35.55 277 ARG A C 1
ATOM 1785 O O . ARG A 1 297 ? 14.690 32.018 47.796 1.00 34.01 277 ARG A O 1
ATOM 1793 N N . PRO A 1 298 ? 13.871 30.887 46.044 1.00 32.32 278 PRO A N 1
ATOM 1794 C CA . PRO A 1 298 ? 15.089 31.123 45.259 1.00 32.20 278 PRO A CA 1
ATOM 1795 C C . PRO A 1 298 ? 15.058 32.502 44.613 1.00 36.38 278 PRO A C 1
ATOM 1796 O O . PRO A 1 298 ? 14.063 32.894 44.001 1.00 44.35 278 PRO A O 1
ATOM 1800 N N . THR A 1 299 ? 16.155 33.246 44.766 1.00 34.42 279 THR A N 1
ATOM 1801 C CA . THR A 1 299 ? 16.272 34.572 44.177 1.00 42.80 279 THR A CA 1
ATOM 1802 C C . THR A 1 299 ? 17.587 34.811 43.451 1.00 47.91 279 THR A C 1
ATOM 1803 O O . THR A 1 299 ? 17.716 35.838 42.777 1.00 44.14 279 THR A O 1
ATOM 1807 N N . LEU A 1 300 ? 18.549 33.894 43.546 1.00 38.59 280 LEU A N 1
ATOM 1808 C CA . LEU A 1 300 ? 19.927 34.224 43.198 1.00 44.59 280 LEU A CA 1
ATOM 1809 C C . LEU A 1 300 ? 20.123 34.378 41.696 1.00 47.04 280 LEU A C 1
ATOM 1810 O O . LEU A 1 300 ? 20.616 35.411 41.228 1.00 63.23 280 LEU A O 1
ATOM 1815 N N . HIS A 1 301 ? 19.762 33.361 40.923 1.00 40.36 281 HIS A N 1
ATOM 1816 C CA . HIS A 1 301 ? 20.331 33.177 39.595 1.00 48.42 281 HIS A CA 1
ATOM 1817 C C . HIS A 1 301 ? 19.424 33.707 38.493 1.00 47.67 281 HIS A C 1
ATOM 1818 O O . HIS A 1 301 ? 18.224 33.404 38.452 1.00 49.52 281 HIS A O 1
ATOM 1825 N N . ARG A 1 302 ? 20.025 34.503 37.609 1.00 44.50 282 ARG A N 1
ATOM 1826 C CA . ARG A 1 3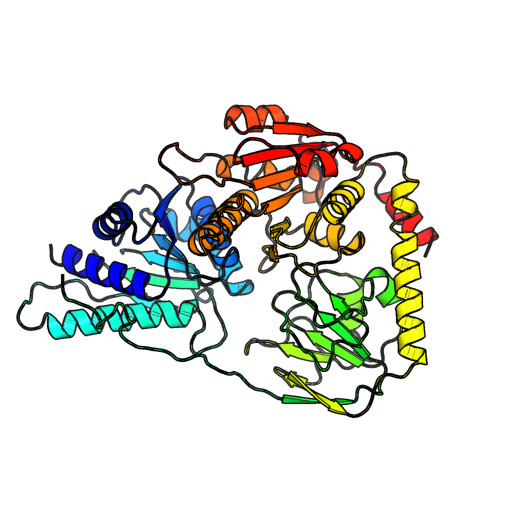02 ? 19.423 34.923 36.349 1.00 52.45 282 ARG A CA 1
ATOM 1827 C C . ARG A 1 302 ? 18.733 33.800 35.570 1.00 49.29 282 ARG A C 1
ATOM 1828 O O . ARG A 1 302 ? 17.551 33.957 35.234 1.00 45.06 282 ARG A O 1
ATOM 1836 N N . PRO A 1 303 ? 19.396 32.673 35.254 1.00 49.82 283 PRO A N 1
ATOM 1837 C CA . PRO A 1 303 ? 18.675 31.601 34.536 1.00 48.10 283 PRO A CA 1
ATOM 1838 C C . PRO A 1 303 ? 17.550 30.980 35.338 1.00 44.67 283 PRO A C 1
ATOM 1839 O O . PRO A 1 303 ? 16.619 30.427 34.742 1.00 35.94 283 PRO A O 1
ATOM 1843 N N . VAL A 1 304 ? 17.583 31.079 36.667 1.00 44.31 284 VAL A N 1
ATOM 1844 C CA . VAL A 1 304 ? 16.470 30.579 37.469 1.00 39.81 284 VAL A CA 1
ATOM 1845 C C . VAL A 1 304 ? 15.258 31.490 37.313 1.00 41.89 284 VAL A C 1
ATOM 1846 O O . VAL A 1 304 ? 14.132 31.023 37.104 1.00 46.47 284 VAL A O 1
ATOM 1850 N N . SER A 1 305 ? 15.476 32.805 37.399 1.00 45.01 285 SER A N 1
ATOM 1851 C CA . SER A 1 305 ? 14.390 33.756 37.187 1.00 49.64 285 SER A CA 1
ATOM 1852 C C . SER A 1 305 ? 13.777 33.595 35.801 1.00 48.46 285 SER A C 1
ATOM 1853 O O . SER A 1 305 ? 12.555 33.693 35.640 1.00 43.41 285 SER A O 1
ATOM 1856 N N . VAL A 1 306 ? 14.612 33.351 34.789 1.00 48.81 286 VAL A N 1
ATOM 1857 C CA . VAL A 1 306 ? 14.108 33.123 33.436 1.00 46.55 286 VAL A CA 1
ATOM 1858 C C . VAL A 1 306 ? 13.216 31.888 33.404 1.00 49.64 286 VAL A C 1
ATOM 1859 O O . VAL A 1 306 ? 12.092 31.920 32.886 1.00 51.11 286 VAL A O 1
ATOM 1863 N N . LEU A 1 307 ? 13.709 30.779 33.957 1.00 45.88 287 LEU A N 1
ATOM 1864 C CA . LEU A 1 307 ? 12.968 29.524 33.905 1.00 48.30 287 LEU A CA 1
ATOM 1865 C C . LEU A 1 307 ? 11.687 29.601 34.727 1.00 54.20 287 LEU A C 1
ATOM 1866 O O . LEU A 1 307 ? 10.621 29.171 34.273 1.00 50.64 287 LEU A O 1
ATOM 1871 N N . LEU A 1 308 ? 11.773 30.148 35.943 1.00 54.36 288 LEU A N 1
ATOM 1872 C CA . LEU A 1 308 ? 10.598 30.248 36.803 1.00 53.39 288 LEU A CA 1
ATOM 1873 C C . LEU A 1 308 ? 9.511 31.127 36.198 1.00 59.17 288 LEU A C 1
ATOM 1874 O O . LEU A 1 308 ? 8.333 30.959 36.534 1.00 64.32 288 LEU A O 1
ATOM 1879 N N . ALA A 1 309 ? 9.874 32.052 35.312 1.00 53.86 289 ALA A N 1
ATOM 1880 C CA . ALA A 1 309 ? 8.917 32.920 34.643 1.00 62.30 289 ALA A CA 1
ATOM 1881 C C . ALA A 1 309 ? 8.429 32.354 33.314 1.00 65.22 289 ALA A C 1
ATOM 1882 O O . ALA A 1 309 ? 7.682 33.034 32.603 1.00 68.69 289 ALA A O 1
ATOM 1884 N N . ASP A 1 310 ? 8.828 31.133 32.963 1.00 64.54 290 ASP A N 1
ATOM 1885 C CA . ASP A 1 310 ? 8.427 30.523 31.699 1.00 62.35 290 ASP A CA 1
ATOM 1886 C C . ASP A 1 310 ? 7.032 29.927 31.858 1.00 63.99 290 ASP A C 1
ATOM 1887 O O . ASP A 1 310 ? 6.858 28.911 32.539 1.00 62.08 290 ASP A O 1
ATOM 1892 N N . ALA A 1 311 ? 6.039 30.551 31.216 1.00 61.17 291 ALA A N 1
ATOM 1893 C CA . ALA A 1 311 ? 4.668 30.055 31.287 1.00 68.55 291 ALA A CA 1
ATOM 1894 C C . ALA A 1 311 ? 4.537 28.634 30.755 1.00 69.73 291 ALA A C 1
ATOM 1895 O O . ALA A 1 311 ? 3.595 27.926 31.129 1.00 69.46 291 ALA A O 1
ATOM 1897 N N . GLU A 1 312 ? 5.463 28.202 29.898 1.00 66.03 292 GLU A N 1
ATOM 1898 C CA . GLU A 1 312 ? 5.417 26.856 29.342 1.00 71.27 292 GLU A CA 1
ATOM 1899 C C . GLU A 1 312 ? 5.740 25.784 30.376 1.00 63.58 292 GLU A C 1
ATOM 1900 O O . GLU A 1 312 ? 5.355 24.625 30.186 1.00 57.51 292 GLU A O 1
ATOM 1906 N N . VAL A 1 313 ? 6.422 26.139 31.457 1.00 52.80 293 VAL A N 1
ATOM 1907 C CA . VAL A 1 313 ? 6.944 25.179 32.426 1.00 45.91 293 VAL A CA 1
ATOM 1908 C C . VAL A 1 313 ? 6.127 25.293 33.709 1.00 42.74 293 VAL A C 1
ATOM 1909 O O . VAL A 1 313 ? 6.111 26.363 34.333 1.00 41.59 293 VAL A O 1
ATOM 1913 N N . PRO A 1 314 ? 5.454 24.231 34.148 1.00 34.89 294 PRO A N 1
ATOM 1914 C CA . PRO A 1 314 ? 4.719 24.298 35.416 1.00 34.71 294 PRO A CA 1
ATOM 1915 C C . PRO A 1 314 ? 5.665 24.242 36.606 1.00 34.88 294 PRO A C 1
ATOM 1916 O O . PRO A 1 314 ? 6.667 23.523 36.596 1.00 29.43 294 PRO A O 1
ATOM 1920 N N . VAL A 1 315 ? 5.332 25.007 37.641 1.00 30.16 295 VAL A N 1
ATOM 1921 C CA . VAL A 1 315 ? 6.150 25.111 38.843 1.00 31.12 295 VAL A CA 1
ATOM 1922 C C . VAL A 1 315 ? 5.334 24.620 40.029 1.00 32.64 295 VAL A C 1
ATOM 1923 O O . VAL A 1 315 ? 4.179 25.026 40.207 1.00 31.44 295 VAL A O 1
ATOM 1927 N N . PHE A 1 316 ? 5.931 23.739 40.828 1.00 27.43 296 PHE A N 1
ATOM 1928 C CA . PHE A 1 316 ? 5.346 23.270 42.076 1.00 28.97 296 PHE A CA 1
ATOM 1929 C C . PHE A 1 316 ? 6.173 23.829 43.224 1.00 30.97 296 PHE A C 1
ATOM 1930 O O . PHE A 1 316 ? 7.364 23.522 43.341 1.00 31.65 296 PHE A O 1
ATOM 1938 N N . ALA A 1 317 ? 5.551 24.660 44.054 1.00 26.41 297 ALA A N 1
ATOM 1939 C CA . ALA A 1 317 ? 6.248 25.343 45.135 1.00 24.74 297 ALA A CA 1
ATOM 1940 C C . ALA A 1 317 ? 6.037 24.582 46.436 1.00 31.34 297 ALA A C 1
ATOM 1941 O O . ALA A 1 317 ? 4.898 24.433 46.896 1.00 26.16 297 ALA A O 1
ATOM 1943 N N . LEU A 1 318 ? 7.132 24.113 47.028 1.00 23.76 298 LEU A N 1
ATOM 1944 C CA . LEU A 1 318 ? 7.111 23.426 48.313 1.00 24.68 298 LEU A CA 1
ATOM 1945 C C . LEU A 1 318 ? 7.837 24.294 49.330 1.00 26.36 298 LEU A C 1
ATOM 1946 O O . LEU A 1 318 ? 9.037 24.546 49.187 1.00 22.93 298 LEU A O 1
ATOM 1951 N N . THR A 1 319 ? 7.109 24.748 50.348 1.00 24.53 299 THR A N 1
ATOM 1952 C CA . THR A 1 319 ? 7.655 25.615 51.383 1.00 28.45 299 THR A CA 1
ATOM 1953 C C . THR A 1 319 ? 7.526 24.950 52.747 1.00 30.91 299 THR A C 1
ATOM 1954 O O . THR A 1 319 ? 6.648 24.111 52.963 1.00 29.26 299 THR A O 1
ATOM 1958 N N . THR A 1 320 ? 8.417 25.328 53.671 1.00 31.15 300 THR A N 1
ATOM 1959 C CA . THR A 1 320 ? 8.327 24.820 55.036 1.00 30.62 300 THR A CA 1
ATOM 1960 C C . THR A 1 320 ? 7.254 25.532 55.844 1.00 34.27 300 THR A C 1
ATOM 1961 O O . THR A 1 320 ? 6.747 24.960 56.815 1.00 37.75 300 THR A O 1
ATOM 1965 N N . GLY A 1 321 ? 6.902 26.759 55.468 1.00 30.55 301 GLY A N 1
ATOM 1966 C CA . GLY A 1 321 ? 5.838 27.483 56.120 1.00 39.69 301 GLY A CA 1
ATOM 1967 C C . GLY A 1 321 ? 4.717 27.829 55.161 1.00 33.97 301 GLY A C 1
ATOM 1968 O O . GLY A 1 321 ? 4.685 27.376 54.010 1.00 32.02 301 GLY A O 1
ATOM 1969 N N . PRO A 1 322 ? 3.765 28.644 55.623 1.00 31.27 302 PRO A N 1
ATOM 1970 C CA . PRO A 1 322 ? 2.596 28.971 54.797 1.00 31.24 302 PRO A CA 1
ATOM 1971 C C . PRO A 1 322 ? 2.786 30.114 53.810 1.00 38.12 302 PRO A C 1
ATOM 1972 O O . PRO A 1 322 ? 1.892 30.331 52.980 1.00 36.87 302 PRO A O 1
ATOM 1976 N N . ARG A 1 323 ? 3.897 30.844 53.866 1.00 37.95 303 ARG A N 1
ATOM 1977 C CA . ARG A 1 323 ? 4.028 32.047 53.055 1.00 38.62 303 ARG A CA 1
ATOM 1978 C C . ARG A 1 323 ? 4.037 31.709 51.569 1.00 47.55 303 ARG A C 1
ATOM 1979 O O . ARG A 1 323 ? 4.597 30.698 51.140 1.00 38.75 303 ARG A O 1
ATOM 1987 N N . TRP A 1 324 ? 3.412 32.587 50.784 1.00 49.80 304 TRP A N 1
ATOM 1988 C CA . TRP A 1 324 ? 2.943 32.284 49.442 1.00 54.38 304 TRP A CA 1
ATOM 1989 C C . TRP A 1 324 ? 4.097 32.177 48.442 1.00 55.95 304 TRP A C 1
ATOM 1990 O O . TRP A 1 324 ? 5.069 32.935 48.522 1.00 57.05 304 TRP A O 1
ATOM 2001 N N . PRO A 1 325 ? 4.005 31.237 47.492 1.00 59.91 305 PRO A N 1
ATOM 2002 C CA . PRO A 1 325 ? 5.036 31.127 46.452 1.00 65.25 305 PRO A CA 1
ATOM 2003 C C . PRO A 1 325 ? 5.291 32.458 45.768 1.00 71.96 305 PRO A C 1
ATOM 2004 O O . PRO A 1 325 ? 4.368 33.196 45.411 1.00 79.09 305 PRO A O 1
ATOM 2008 N N . ASP A 1 326 ? 6.572 32.704 45.527 1.00 75.81 306 ASP A N 1
ATOM 2009 C CA . ASP A 1 326 ? 7.175 34.019 45.601 1.00 78.24 306 ASP A CA 1
ATOM 2010 C C . ASP A 1 326 ? 7.307 34.669 44.229 1.00 72.33 306 ASP A C 1
ATOM 2011 O O . ASP A 1 326 ? 6.657 35.670 43.916 1.00 75.06 306 ASP A O 1
ATOM 2016 N N . VAL A 1 327 ? 8.203 34.094 43.433 1.00 73.87 307 VAL A N 1
ATOM 2017 C CA . VAL A 1 327 ? 8.789 34.743 42.272 1.00 75.81 307 VAL A CA 1
ATOM 2018 C C . VAL A 1 327 ? 8.313 34.118 40.981 1.00 71.14 307 VAL A C 1
ATOM 2019 O O . VAL A 1 327 ? 8.710 34.573 39.895 1.00 71.66 307 VAL A O 1
ATOM 2023 N N . SER A 1 328 ? 7.490 33.086 41.062 1.00 66.88 308 SER A N 1
ATOM 2024 C CA . SER A 1 328 ? 6.891 32.456 39.904 1.00 67.24 308 SER A CA 1
ATOM 2025 C C . SER A 1 328 ? 5.425 32.844 39.838 1.00 63.40 308 SER A C 1
ATOM 2026 O O . SER A 1 328 ? 4.696 32.703 40.826 1.00 60.47 308 SER A O 1
ATOM 2029 N N . GLY A 1 329 ? 5.007 33.357 38.685 1.00 60.52 309 GLY A N 1
ATOM 2030 C CA . GLY A 1 329 ? 3.603 33.562 38.416 1.00 50.98 309 GLY A CA 1
ATOM 2031 C C . GLY A 1 329 ? 2.908 32.365 37.825 1.00 52.95 309 GLY A C 1
ATOM 2032 O O . GLY A 1 329 ? 1.679 32.365 37.716 1.00 48.96 309 GLY A O 1
ATOM 2033 N N . ASN A 1 330 ? 3.664 31.333 37.441 1.00 48.50 310 ASN A N 1
ATOM 2034 C CA . ASN A 1 330 ? 3.103 30.107 36.885 1.00 49.63 310 ASN A CA 1
ATOM 2035 C C . ASN A 1 330 ? 3.180 28.948 37.875 1.00 45.51 310 ASN A C 1
ATOM 2036 O O . ASN A 1 330 ? 3.290 27.786 37.476 1.00 42.93 310 ASN A O 1
ATOM 2041 N N . SER A 1 331 ? 3.134 29.248 39.171 1.00 41.67 311 SER A N 1
ATOM 2042 C CA . SER A 1 331 ? 3.008 28.189 40.162 1.00 39.14 311 SER A CA 1
ATOM 2043 C C . SER A 1 331 ? 1.695 27.453 39.947 1.00 41.10 311 SER A C 1
ATOM 2044 O O . SER A 1 331 ? 0.615 28.048 40.023 1.00 38.46 311 SER A O 1
ATOM 2047 N N . GLN A 1 332 ? 1.791 26.160 39.651 1.00 34.82 312 GLN A N 1
ATOM 2048 C CA . GLN A 1 332 ? 0.595 25.358 39.435 1.00 38.17 312 GLN A CA 1
ATOM 2049 C C . GLN A 1 332 ? -0.064 24.971 40.750 1.00 34.06 312 GLN A C 1
ATOM 2050 O O . GLN A 1 332 ? -1.293 24.822 40.813 1.00 30.25 312 GLN A O 1
ATOM 2056 N N . ALA A 1 333 ? 0.735 24.809 41.800 1.00 30.53 313 ALA A N 1
ATOM 2057 C CA . ALA A 1 333 ? 0.239 24.385 43.098 1.00 30.29 313 ALA A CA 1
ATOM 2058 C C . ALA A 1 333 ? 1.297 24.694 44.143 1.00 34.35 313 ALA A C 1
ATOM 2059 O O . ALA A 1 333 ? 2.465 24.932 43.823 1.00 30.58 313 ALA A O 1
ATOM 2061 N N . THR A 1 334 ? 0.866 24.693 45.401 1.00 24.03 314 THR A N 1
ATOM 2062 C CA . THR A 1 334 ? 1.739 24.942 46.536 1.00 25.79 314 THR A CA 1
ATOM 2063 C C . THR A 1 334 ? 1.535 23.853 47.572 1.00 32.59 314 THR A C 1
ATOM 2064 O O . THR A 1 334 ? 0.429 23.346 47.750 1.00 43.13 314 THR A O 1
ATOM 2068 N N . GLY A 1 335 ? 2.606 23.512 48.268 1.00 29.80 315 GLY A N 1
ATOM 2069 C CA . GLY A 1 335 ? 2.494 22.541 49.327 1.00 33.50 315 GLY A CA 1
ATOM 2070 C C . GLY A 1 335 ? 3.682 22.627 50.252 1.00 28.56 315 GLY A C 1
ATOM 2071 O O . GLY A 1 335 ? 4.471 23.570 50.196 1.00 27.87 315 GLY A O 1
ATOM 2072 N N . THR A 1 336 ? 3.788 21.621 51.116 1.00 26.52 316 THR A N 1
ATOM 2073 C CA . THR A 1 336 ? 4.924 21.467 52.005 1.00 31.25 316 THR A CA 1
ATOM 2074 C C . THR A 1 336 ? 5.780 20.262 51.668 1.00 26.45 316 THR A C 1
ATOM 2075 O O . THR A 1 336 ? 6.966 20.253 52.005 1.00 31.01 316 THR A O 1
ATOM 2079 N N . ARG A 1 337 ? 5.208 19.255 51.019 1.00 28.50 317 ARG A N 1
ATOM 2080 C CA . ARG A 1 337 ? 5.938 18.056 50.649 1.00 32.78 317 ARG A CA 1
ATOM 2081 C C . ARG A 1 337 ? 5.287 17.473 49.407 1.00 27.82 317 ARG A C 1
ATOM 2082 O O . ARG A 1 337 ? 4.181 17.855 49.018 1.00 30.77 317 ARG A O 1
ATOM 2090 N N . ALA A 1 338 ? 5.993 16.540 48.784 1.00 31.11 318 ALA A N 1
ATOM 2091 C CA . ALA A 1 338 ? 5.542 15.907 47.558 1.00 29.45 318 ALA A CA 1
ATOM 2092 C C . ALA A 1 338 ? 5.118 14.473 47.834 1.00 28.57 318 ALA A C 1
ATOM 2093 O O . ALA A 1 338 ? 5.777 13.752 48.590 1.00 34.77 318 ALA A O 1
ATOM 2095 N N . VAL A 1 339 ? 4.003 14.073 47.237 1.00 30.96 319 VAL A N 1
ATOM 2096 C CA . VAL A 1 339 ? 3.616 12.672 47.143 1.00 32.28 319 VAL A CA 1
ATOM 2097 C C . VAL A 1 339 ? 3.908 12.254 45.709 1.00 33.24 319 VAL A C 1
ATOM 2098 O O . VAL A 1 339 ? 3.192 12.642 44.779 1.00 36.64 319 VAL A O 1
ATOM 2102 N N . THR A 1 340 ? 4.975 11.489 45.517 1.00 38.50 320 THR A N 1
ATOM 2103 C CA . THR A 1 340 ? 5.521 11.260 44.189 1.00 45.24 320 THR A CA 1
ATOM 2104 C C . THR A 1 340 ? 5.019 9.953 43.590 1.00 38.54 320 THR A C 1
ATOM 2105 O O . THR A 1 340 ? 4.760 8.975 44.296 1.00 44.79 320 THR A O 1
ATOM 2109 N N . THR A 1 341 ? 4.871 9.961 42.268 1.00 38.52 321 THR A N 1
ATOM 2110 C CA . THR A 1 341 ? 4.682 8.755 41.480 1.00 42.23 321 THR A CA 1
ATOM 2111 C C . THR A 1 341 ? 5.695 8.762 40.344 1.00 47.85 321 THR A C 1
ATOM 2112 O O . THR A 1 341 ? 6.231 9.809 39.974 1.00 44.45 321 THR A O 1
ATOM 2116 N N . GLY A 1 342 ? 5.954 7.580 39.797 1.00 47.32 322 GLY A N 1
ATOM 2117 C CA . GLY A 1 342 ? 6.923 7.465 38.729 1.00 49.46 322 GLY A CA 1
ATOM 2118 C C . GLY A 1 342 ? 8.345 7.707 39.215 1.00 44.92 322 GLY A C 1
ATOM 2119 O O . GLY A 1 342 ? 8.643 7.737 40.409 1.00 47.85 322 GLY A O 1
ATOM 2120 N N . ALA A 1 343 ? 9.234 7.886 38.239 1.00 52.68 323 ALA A N 1
ATOM 2121 C CA . ALA A 1 343 ? 10.646 8.114 38.512 1.00 46.58 323 ALA A CA 1
ATOM 2122 C C . ALA A 1 343 ? 11.253 8.815 37.309 1.00 41.67 323 ALA A C 1
ATOM 2123 O O . ALA A 1 343 ? 10.761 8.644 36.189 1.00 41.51 323 ALA A O 1
ATOM 2125 N N . PRO A 1 344 ? 12.304 9.612 37.501 1.00 40.28 324 PRO A N 1
ATOM 2126 C CA . PRO A 1 344 ? 12.888 10.341 36.368 1.00 45.50 324 PRO A CA 1
ATOM 2127 C C . PRO A 1 344 ? 13.488 9.396 35.337 1.00 39.51 324 PRO A C 1
ATOM 2128 O O . PRO A 1 344 ? 14.018 8.333 35.669 1.00 47.74 324 PRO A O 1
ATOM 2132 N N . ARG A 1 345 ? 13.389 9.796 34.073 1.00 40.82 325 ARG A N 1
ATOM 2133 C CA . ARG A 1 345 ? 14.005 9.025 33.004 1.00 49.18 325 ARG A CA 1
ATOM 2134 C C . ARG A 1 345 ? 15.516 8.962 33.217 1.00 50.18 325 ARG A C 1
ATOM 2135 O O . ARG A 1 345 ? 16.135 9.971 33.578 1.00 46.83 325 ARG A O 1
ATOM 2143 N N . PRO A 1 346 ? 16.139 7.797 33.019 1.00 54.91 326 PRO A N 1
ATOM 2144 C CA . PRO A 1 346 ? 17.610 7.750 33.071 1.00 50.66 326 PRO A CA 1
ATOM 2145 C C . PRO A 1 346 ? 18.270 8.677 32.065 1.00 38.66 326 PRO A C 1
ATOM 2146 O O . PRO A 1 346 ? 19.317 9.263 32.366 1.00 44.46 326 PRO A O 1
ATOM 2150 N N . ALA A 1 347 ? 17.675 8.839 30.880 1.00 44.56 327 ALA A N 1
ATOM 2151 C CA . ALA A 1 347 ? 18.236 9.749 29.886 1.00 47.75 327 ALA A CA 1
ATOM 2152 C C . ALA A 1 347 ? 18.207 11.191 30.377 1.00 48.16 327 ALA A C 1
ATOM 2153 O O . ALA A 1 347 ? 19.124 11.971 30.092 1.00 35.75 327 ALA A O 1
ATOM 2155 N N . TRP A 1 348 ? 17.155 11.566 31.108 1.00 41.01 328 TRP A N 1
ATOM 2156 C CA . TRP A 1 348 ? 17.090 12.908 31.677 1.00 41.50 328 TRP A CA 1
ATOM 2157 C C . TRP A 1 348 ? 18.160 13.106 32.740 1.00 36.63 328 TRP A C 1
ATOM 2158 O O . TRP A 1 348 ? 18.832 14.144 32.767 1.00 37.15 328 TRP A O 1
ATOM 2169 N N . LEU A 1 349 ? 18.336 12.118 33.622 1.00 29.78 329 LEU A N 1
ATOM 2170 C CA . LEU A 1 349 ? 19.380 12.211 34.636 1.00 34.49 329 LEU A CA 1
ATOM 2171 C C . LEU A 1 349 ? 20.763 12.248 33.998 1.00 45.89 329 LEU A C 1
ATOM 2172 O O . LEU A 1 349 ? 21.626 13.032 34.412 1.00 35.54 329 LEU A O 1
ATOM 2177 N N . ASP A 1 350 ? 20.993 11.404 32.988 1.00 37.88 330 ASP A N 1
ATOM 2178 C CA . ASP A 1 350 ? 22.286 11.396 32.310 1.00 36.68 330 ASP A CA 1
ATOM 2179 C C . ASP A 1 350 ? 22.574 12.744 31.664 1.00 33.06 330 ASP A C 1
ATOM 2180 O O . ASP A 1 350 ? 23.695 13.257 31.754 1.00 39.04 330 ASP A O 1
ATOM 2185 N N . ARG A 1 351 ? 21.571 13.335 31.014 1.00 33.05 331 ARG A N 1
ATOM 2186 C CA . ARG A 1 351 ? 21.771 14.621 30.355 1.00 34.29 331 ARG A CA 1
ATOM 2187 C C . ARG A 1 351 ? 22.059 15.724 31.366 1.00 36.14 331 ARG A C 1
ATOM 2188 O O . ARG A 1 351 ? 22.937 16.566 31.141 1.00 31.11 331 ARG A O 1
ATOM 2196 N N . CYS A 1 352 ? 21.328 15.741 32.482 1.00 30.51 332 CYS A N 1
ATOM 2197 C CA . CYS A 1 352 ? 21.569 16.767 33.491 1.00 27.01 332 CYS A CA 1
ATOM 2198 C C . CYS A 1 352 ? 22.934 16.590 34.141 1.00 27.76 332 CYS A C 1
ATOM 2199 O O . CYS A 1 352 ? 23.655 17.572 34.356 1.00 29.43 332 CYS A O 1
ATOM 2202 N N . ALA A 1 353 ? 23.312 15.348 34.450 1.00 31.01 333 ALA A N 1
ATOM 2203 C CA . ALA A 1 353 ? 24.608 15.108 35.075 1.00 35.19 333 ALA A CA 1
ATOM 2204 C C . ALA A 1 353 ? 25.747 15.479 34.133 1.00 34.82 333 ALA A C 1
ATOM 2205 O O . ALA A 1 353 ? 26.773 16.015 34.569 1.00 31.10 333 ALA A O 1
ATOM 2207 N N . ALA A 1 354 ? 25.581 15.211 32.836 1.00 32.49 334 ALA A N 1
ATOM 2208 C CA . ALA A 1 354 ? 26.604 15.594 31.868 1.00 36.11 334 ALA A CA 1
ATOM 2209 C C . ALA A 1 354 ? 26.704 17.108 31.742 1.00 31.76 334 ALA A C 1
ATOM 2210 O O . ALA A 1 354 ? 27.808 17.658 31.638 1.00 30.77 334 ALA A O 1
ATOM 2212 N N . MET A 1 355 ? 25.561 17.798 31.754 1.00 32.38 335 MET A N 1
ATOM 2213 C CA . MET A 1 355 ? 25.576 19.254 31.668 1.00 28.27 335 MET A CA 1
ATOM 2214 C C . MET A 1 355 ? 26.192 19.868 32.917 1.00 32.75 335 MET A C 1
ATOM 2215 O O . MET A 1 355 ? 26.885 20.889 32.838 1.00 31.13 335 MET A O 1
ATOM 2220 N N . ASN A 1 356 ? 25.946 19.259 34.079 1.00 30.40 336 ASN A N 1
ATOM 2221 C CA . ASN A 1 356 ? 26.552 19.744 35.313 1.00 29.34 336 ASN A CA 1
ATOM 2222 C C . ASN A 1 356 ? 28.070 19.650 35.247 1.00 34.04 336 ASN A C 1
ATOM 2223 O O . ASN A 1 356 ? 28.777 20.617 35.558 1.00 30.71 336 ASN A O 1
ATOM 2228 N N . ARG A 1 357 ? 28.592 18.485 34.849 1.00 30.18 337 ARG A N 1
ATOM 2229 C CA . ARG A 1 357 ? 30.039 18.324 34.758 1.00 33.02 337 ARG A CA 1
ATOM 2230 C C . ARG A 1 357 ? 30.632 19.314 33.767 1.00 27.84 337 ARG A C 1
ATOM 2231 O O . ARG A 1 357 ? 31.704 19.883 34.008 1.00 35.27 337 ARG A O 1
ATOM 2239 N N . HIS A 1 358 ? 29.933 19.549 32.658 1.00 32.95 338 HIS A N 1
ATOM 2240 C CA . HIS A 1 358 ? 30.405 20.503 31.661 1.00 38.33 338 HIS A CA 1
ATOM 2241 C C . HIS A 1 358 ? 30.493 21.911 32.246 1.00 38.93 338 HIS A C 1
ATOM 2242 O O . HIS A 1 358 ? 31.535 22.571 32.150 1.00 36.41 338 HIS A O 1
ATOM 2249 N N . ALA A 1 359 ? 29.412 22.379 32.876 1.00 34.43 339 ALA A N 1
ATOM 2250 C CA . ALA A 1 359 ? 29.418 23.714 33.471 1.00 31.54 339 ALA A CA 1
ATOM 2251 C C . ALA A 1 359 ? 30.471 23.831 34.567 1.00 26.91 339 ALA A C 1
ATOM 2252 O O . ALA A 1 359 ? 31.166 24.850 34.659 1.00 33.52 339 ALA A O 1
ATOM 2254 N N . ILE A 1 360 ? 30.605 22.798 35.405 1.00 27.99 340 ILE A N 1
ATOM 2255 C CA . ILE A 1 360 ? 31.620 22.808 36.458 1.00 34.51 340 ILE A CA 1
ATOM 2256 C C . ILE A 1 360 ? 33.012 22.929 35.852 1.00 43.30 340 ILE A C 1
ATOM 2257 O O . ILE A 1 360 ? 33.819 23.769 36.267 1.00 34.45 340 ILE A O 1
ATOM 2262 N N . ALA A 1 361 ? 33.308 22.094 34.853 1.00 33.18 341 ALA A N 1
ATOM 2263 C CA . ALA A 1 361 ? 34.632 22.106 34.238 1.00 36.63 341 ALA A CA 1
ATOM 2264 C C . ALA A 1 361 ? 34.944 23.459 33.613 1.00 32.73 341 ALA A C 1
ATOM 2265 O O . ALA A 1 361 ? 36.074 23.953 33.719 1.00 37.80 341 ALA A O 1
ATOM 2267 N N . ALA A 1 362 ? 33.953 24.077 32.966 1.00 33.47 342 ALA A N 1
ATOM 2268 C CA . ALA A 1 362 ? 34.168 25.360 32.304 1.00 33.10 342 ALA A CA 1
ATOM 2269 C C . ALA A 1 362 ? 34.588 26.439 33.296 1.00 37.82 342 ALA A C 1
ATOM 2270 O O . ALA A 1 362 ? 35.536 27.191 33.046 1.00 36.74 342 ALA A O 1
ATOM 2272 N N . VAL A 1 363 ? 33.889 26.536 34.429 1.00 36.29 343 VAL A N 1
ATOM 2273 C CA . VAL A 1 363 ? 34.235 27.551 35.422 1.00 28.77 343 VAL A CA 1
ATOM 2274 C C . VAL A 1 363 ? 35.603 27.259 36.027 1.00 28.33 343 VAL A C 1
ATOM 2275 O O . VAL A 1 363 ? 36.457 28.147 36.134 1.00 33.87 343 VAL A O 1
ATOM 2279 N N . ARG A 1 364 ? 35.832 26.007 36.426 1.00 29.80 344 ARG A N 1
ATOM 2280 C CA A ARG A 1 364 ? 37.097 25.661 37.063 0.54 33.06 344 ARG A CA 1
ATOM 2281 C CA B ARG A 1 364 ? 37.095 25.631 37.054 0.46 32.92 344 ARG A CA 1
ATOM 2282 C C . ARG A 1 364 ? 38.277 25.885 36.125 1.00 37.31 344 ARG A C 1
ATOM 2283 O O . ARG A 1 364 ? 39.337 26.352 36.558 1.00 31.51 344 ARG A O 1
ATOM 2298 N N . GLU A 1 365 ? 38.114 25.578 34.837 1.00 31.13 345 GLU A N 1
ATOM 2299 C CA . GLU A 1 365 ? 39.244 25.696 33.921 1.00 27.92 345 GLU A CA 1
ATOM 2300 C C . GLU A 1 365 ? 39.555 27.151 33.593 1.00 28.26 345 GLU A C 1
ATOM 2301 O O . GLU A 1 365 ? 40.728 27.527 33.487 1.00 35.95 345 GLU A O 1
ATOM 2307 N N . GLN A 1 366 ? 38.528 27.989 33.437 1.00 27.96 346 GLN A N 1
ATOM 2308 C CA . GLN A 1 366 ? 38.788 29.394 33.140 1.00 28.67 346 GLN A CA 1
ATOM 2309 C C . GLN A 1 366 ? 39.377 30.120 34.342 1.00 37.52 346 GLN A C 1
ATOM 2310 O O . GLN A 1 366 ? 40.190 31.037 34.172 1.00 31.32 346 GLN A O 1
ATOM 2316 N N . LEU A 1 367 ? 38.983 29.729 35.556 1.00 35.36 347 LEU A N 1
ATOM 2317 C CA . LEU A 1 367 ? 39.624 30.274 36.748 1.00 37.76 347 LEU A CA 1
ATOM 2318 C C . LEU A 1 367 ? 41.102 29.907 36.785 1.00 34.03 347 LEU A C 1
ATOM 2319 O O . LEU A 1 367 ? 41.962 30.765 37.012 1.00 38.20 347 LEU A O 1
ATOM 2324 N N . ALA A 1 368 ? 41.413 28.629 36.557 1.00 36.21 348 ALA A N 1
ATOM 2325 C CA . ALA A 1 368 ? 42.795 28.168 36.655 1.00 40.03 348 ALA A CA 1
ATOM 2326 C C . ALA A 1 368 ? 43.688 28.858 35.631 1.00 39.36 348 ALA A C 1
ATOM 2327 O O . ALA A 1 368 ? 44.859 29.140 35.906 1.00 38.26 348 ALA A O 1
ATOM 2329 N N . ALA A 1 369 ? 43.152 29.139 34.447 1.00 40.04 349 ALA A N 1
ATOM 2330 C CA . ALA A 1 369 ? 43.929 29.732 33.369 1.00 40.75 349 ALA A CA 1
ATOM 2331 C C . ALA A 1 369 ? 43.968 31.254 33.423 1.00 51.52 349 ALA A C 1
ATOM 2332 O O . ALA A 1 369 ? 44.746 31.863 32.681 1.00 53.06 349 ALA A O 1
ATOM 2334 N N . HIS A 1 370 ? 43.159 31.877 34.273 1.00 45.85 350 HIS A N 1
ATOM 2335 C CA . HIS A 1 370 ? 43.132 33.329 34.341 1.00 38.84 350 HIS A CA 1
ATOM 2336 C C . HIS A 1 370 ? 44.406 33.841 35.012 1.00 40.09 350 HIS A C 1
ATOM 2337 O O . HIS A 1 370 ? 44.880 33.244 35.983 1.00 36.69 350 HIS A O 1
ATOM 2344 N N . PRO A 1 371 ? 44.994 34.934 34.511 1.00 43.77 351 PRO A N 1
ATOM 2345 C CA . PRO A 1 371 ? 46.282 35.387 35.060 1.00 50.11 351 PRO A CA 1
ATOM 2346 C C . PRO A 1 371 ? 46.179 36.183 36.350 1.00 50.76 351 PRO A C 1
ATOM 2347 O O . PRO A 1 371 ? 47.203 36.350 37.028 1.00 42.29 351 PRO A O 1
ATOM 2351 N N . LEU A 1 372 ? 44.997 36.675 36.717 1.00 41.70 352 LEU A N 1
ATOM 2352 C CA . LEU A 1 372 ? 44.835 37.554 37.867 1.00 36.21 352 LEU A CA 1
ATOM 2353 C C . LEU A 1 372 ? 43.815 36.981 38.840 1.00 40.12 352 LEU A C 1
ATOM 2354 O O . LEU A 1 372 ? 42.815 36.384 38.430 1.00 34.26 352 LEU A O 1
ATOM 2359 N N . THR A 1 373 ? 44.066 37.183 40.131 1.00 40.48 353 THR A N 1
ATOM 2360 C CA . THR A 1 373 ? 43.116 36.775 41.157 1.00 34.44 353 THR A CA 1
ATOM 2361 C C . THR A 1 373 ? 41.895 37.688 41.117 1.00 28.94 353 THR A C 1
ATOM 2362 O O . THR A 1 373 ? 42.020 38.913 41.215 1.00 37.95 353 THR A O 1
ATOM 2366 N N . THR A 1 374 ? 40.719 37.097 40.949 1.00 26.22 354 THR A N 1
ATOM 2367 C CA . THR A 1 374 ? 39.457 37.818 40.984 1.00 27.16 354 THR A CA 1
ATOM 2368 C C . THR A 1 374 ? 38.674 37.405 42.223 1.00 24.63 354 THR A C 1
ATOM 2369 O O . THR A 1 374 ? 39.021 36.444 42.914 1.00 31.55 354 THR A O 1
ATOM 2373 N N . GLY A 1 375 ? 37.594 38.143 42.492 1.00 29.23 355 GLY A N 1
ATOM 2374 C CA . GLY A 1 375 ? 36.704 37.763 43.577 1.00 34.95 355 GLY A CA 1
ATOM 2375 C C . GLY A 1 375 ? 36.181 36.348 43.434 1.00 33.12 355 GLY A C 1
ATOM 2376 O O . GLY A 1 375 ? 35.919 35.672 44.432 1.00 28.92 355 GLY A O 1
ATOM 2377 N N . LEU A 1 376 ? 36.031 35.877 42.194 1.00 33.92 356 LEU A N 1
ATOM 2378 C CA . LEU A 1 376 ? 35.592 34.507 41.971 1.00 27.62 356 LEU A CA 1
ATOM 2379 C C . LEU A 1 376 ? 36.663 33.509 42.389 1.00 25.97 356 LEU A C 1
ATOM 2380 O O . LEU A 1 376 ? 36.344 32.441 42.923 1.00 27.46 356 LEU A O 1
ATOM 2385 N N . HIS A 1 377 ? 37.939 33.830 42.140 1.00 26.82 357 HIS A N 1
ATOM 2386 C CA . HIS A 1 377 ? 39.020 32.989 42.644 1.00 27.84 357 HIS A CA 1
ATOM 2387 C C . HIS A 1 377 ? 38.988 32.911 44.163 1.00 26.32 357 HIS A C 1
ATOM 2388 O O . HIS A 1 377 ? 39.209 31.842 44.743 1.00 26.99 357 HIS A O 1
ATOM 2395 N N . VAL A 1 378 ? 38.729 34.040 44.824 1.00 24.82 358 VAL A N 1
ATOM 2396 C CA . VAL A 1 378 ? 38.689 34.042 46.284 1.00 26.29 358 VAL A CA 1
ATOM 2397 C C . VAL A 1 378 ? 37.544 33.168 46.777 1.00 24.66 358 VAL A C 1
ATOM 2398 O O . VAL A 1 378 ? 37.720 32.339 47.678 1.00 25.26 358 VAL A O 1
ATOM 2402 N N . ALA A 1 379 ? 36.360 33.315 46.172 1.00 26.84 359 ALA A N 1
ATOM 2403 C CA . ALA A 1 379 ? 35.224 32.483 46.553 1.00 26.94 359 ALA A CA 1
ATOM 2404 C C . ALA A 1 379 ? 35.530 31.004 46.357 1.00 28.91 359 ALA A C 1
ATOM 2405 O O . ALA A 1 379 ? 35.163 30.170 47.193 1.00 27.77 359 ALA A O 1
ATOM 2407 N N . ALA A 1 380 ? 36.202 30.658 45.255 1.00 30.56 360 ALA A N 1
ATOM 2408 C CA . ALA A 1 380 ? 36.540 29.259 45.017 1.00 27.42 360 ALA A CA 1
ATOM 2409 C C . ALA A 1 380 ? 37.558 28.762 46.033 1.00 29.28 360 ALA A C 1
ATOM 2410 O O . ALA A 1 380 ? 37.489 27.610 46.479 1.00 29.64 360 ALA A O 1
ATOM 2412 N N . ALA A 1 381 ? 38.511 29.617 46.411 1.00 31.44 361 ALA A N 1
ATOM 2413 C CA . ALA A 1 381 ? 39.510 29.225 47.398 1.00 29.02 361 ALA A CA 1
ATOM 2414 C C . ALA A 1 381 ? 38.870 28.948 48.750 1.00 27.84 361 ALA A C 1
ATOM 2415 O O . ALA A 1 381 ? 39.216 27.966 49.417 1.00 32.17 361 ALA A O 1
ATOM 2417 N N . VAL A 1 382 ? 37.940 29.805 49.174 1.00 28.92 362 VAL A N 1
ATOM 2418 C CA . VAL A 1 382 ? 37.253 29.585 50.446 1.00 29.18 362 VAL A CA 1
ATOM 2419 C C . VAL A 1 382 ? 36.457 28.287 50.398 1.00 31.85 362 VAL A C 1
ATOM 2420 O O . VAL A 1 382 ? 36.509 27.473 51.328 1.00 32.56 362 VAL A O 1
ATOM 2424 N N . SER A 1 383 ? 35.715 28.072 49.305 1.00 30.83 363 SER A N 1
ATOM 2425 C CA . SER A 1 383 ? 34.894 26.870 49.184 1.00 36.01 363 SER A CA 1
ATOM 2426 C C . SER A 1 383 ? 35.741 25.610 49.300 1.00 34.40 363 SER A C 1
ATOM 2427 O O . SER A 1 383 ? 35.361 24.657 49.990 1.00 36.56 363 SER A O 1
ATOM 2430 N N . HIS A 1 384 ? 36.895 25.590 48.631 1.00 33.46 364 HIS A N 1
ATOM 2431 C CA . HIS A 1 384 ? 37.762 24.421 48.673 1.00 34.99 364 HIS A CA 1
ATOM 2432 C C . HIS A 1 384 ? 38.356 24.186 50.057 1.00 35.42 364 HIS A C 1
ATOM 2433 O O . HIS A 1 384 ? 38.700 23.047 50.385 1.00 39.72 364 HIS A O 1
ATOM 2440 N N . ALA A 1 385 ? 38.474 25.230 50.877 1.00 32.47 365 ALA A N 1
ATOM 2441 C CA . ALA A 1 385 ? 39.069 25.098 52.200 1.00 32.01 365 ALA A CA 1
ATOM 2442 C C . ALA A 1 385 ? 38.085 24.630 53.265 1.00 36.17 365 ALA A C 1
ATOM 2443 O O . ALA A 1 385 ? 38.521 24.278 54.367 1.00 36.23 365 ALA A O 1
ATOM 2445 N N . LEU A 1 386 ? 36.785 24.621 52.976 1.00 35.14 366 LEU A N 1
ATOM 2446 C CA . LEU A 1 386 ? 35.790 24.273 53.981 1.00 39.58 366 LEU A CA 1
ATOM 2447 C C . LEU A 1 386 ? 35.785 22.770 54.252 1.00 38.97 366 LEU A C 1
ATOM 2448 O O . LEU A 1 386 ? 36.234 21.959 53.437 1.00 38.02 366 LEU A O 1
ATOM 2453 N N . ARG A 1 387 ? 35.259 22.404 55.416 1.00 44.78 367 ARG A N 1
ATOM 2454 C CA . ARG A 1 387 ? 35.150 21.013 55.826 1.00 39.63 367 ARG A CA 1
ATOM 2455 C C . ARG A 1 387 ? 33.975 20.884 56.781 1.00 42.81 367 ARG A C 1
ATOM 2456 O O . ARG A 1 387 ? 33.575 21.873 57.411 1.00 36.66 367 ARG A O 1
ATOM 2464 N N . PRO A 1 388 ? 33.394 19.689 56.906 1.00 48.96 368 PRO A N 1
ATOM 2465 C CA . PRO A 1 388 ? 32.236 19.509 57.790 1.00 48.79 368 PRO A CA 1
ATOM 2466 C C . PRO A 1 388 ? 32.475 20.075 59.182 1.00 40.27 368 PRO A C 1
ATOM 2467 O O . PRO A 1 388 ? 33.556 19.936 59.759 1.00 41.88 368 PRO A O 1
ATOM 2471 N N . GLY A 1 389 ? 31.445 20.726 59.717 1.00 36.27 369 GLY A N 1
ATOM 2472 C CA . GLY A 1 389 ? 31.530 21.431 60.971 1.00 34.48 369 GLY A CA 1
ATOM 2473 C C . GLY A 1 389 ? 31.710 22.927 60.830 1.00 33.69 369 GLY A C 1
ATOM 2474 O O . GLY A 1 389 ? 31.377 23.667 61.763 1.00 35.98 369 GLY A O 1
ATOM 2475 N N . ASP A 1 390 ? 32.219 23.390 59.690 1.00 33.85 370 ASP A N 1
ATOM 2476 C CA . ASP A 1 390 ? 32.403 24.817 59.473 1.00 29.90 370 ASP A CA 1
ATOM 2477 C C . ASP A 1 390 ? 31.063 25.537 59.396 1.00 31.08 370 ASP A C 1
ATOM 2478 O O . ASP A 1 390 ? 30.059 24.991 58.927 1.00 30.28 370 ASP A O 1
ATOM 2483 N N . GLN A 1 391 ? 31.061 26.785 59.851 1.00 26.38 371 GLN A N 1
ATOM 2484 C CA . GLN A 1 391 ? 29.997 27.730 59.551 1.00 32.86 371 GLN A CA 1
ATOM 2485 C C . GLN A 1 391 ? 30.523 28.748 58.548 1.00 35.42 371 GLN A C 1
ATOM 2486 O O . GLN A 1 391 ? 31.574 29.362 58.772 1.00 27.99 371 GLN A O 1
ATOM 2492 N N . LEU A 1 392 ? 29.806 28.904 57.438 1.00 28.49 372 LEU A N 1
ATOM 2493 C CA . LEU A 1 392 ? 30.161 29.840 56.378 1.00 29.96 372 LEU A CA 1
ATOM 2494 C C . LEU A 1 392 ? 29.153 30.981 56.378 1.00 24.59 372 LEU A C 1
ATOM 2495 O O . LEU A 1 392 ? 27.942 30.743 56.308 1.00 27.78 372 LEU A O 1
ATOM 2500 N N . VAL A 1 393 ? 29.646 32.214 56.469 1.00 22.88 373 VAL A N 1
ATOM 2501 C CA . VAL A 1 393 ? 28.804 33.407 56.443 1.00 21.57 373 VAL A CA 1
ATOM 2502 C C . VAL A 1 393 ? 29.141 34.184 55.176 1.00 23.03 373 VAL A C 1
ATOM 2503 O O . VAL A 1 393 ? 30.294 34.585 54.975 1.00 25.18 373 VAL A O 1
ATOM 2507 N N . LEU A 1 394 ? 28.141 34.404 54.327 1.00 21.17 374 LEU A N 1
ATOM 2508 C CA . LEU A 1 394 ? 28.350 34.980 53.004 1.00 27.41 374 LEU A CA 1
ATOM 2509 C C . LEU A 1 394 ? 27.713 36.360 52.907 1.00 22.09 374 LEU A C 1
ATOM 2510 O O . LEU A 1 394 ? 26.525 36.523 53.210 1.00 25.12 374 LEU A O 1
ATOM 2515 N N . GLY A 1 395 ? 28.500 37.340 52.470 1.00 22.48 375 GLY A N 1
ATOM 2516 C CA . GLY A 1 395 ? 27.927 38.620 52.096 1.00 21.01 375 GLY A CA 1
ATOM 2517 C C . GLY A 1 395 ? 26.816 38.426 51.078 1.00 28.26 375 GLY A C 1
ATOM 2518 O O . GLY A 1 395 ? 26.870 37.530 50.233 1.00 25.05 375 GLY A O 1
ATOM 2519 N N . ALA A 1 396 ? 25.786 39.259 51.179 1.00 28.64 376 ALA A N 1
ATOM 2520 C CA . ALA A 1 396 ? 24.581 39.029 50.394 1.00 38.38 376 ALA A CA 1
ATOM 2521 C C . ALA A 1 396 ? 24.702 39.493 48.950 1.00 39.11 376 ALA A C 1
ATOM 2522 O O . ALA A 1 396 ? 23.789 39.233 48.158 1.00 42.62 376 ALA A O 1
ATOM 2524 N N . SER A 1 397 ? 25.794 40.158 48.584 1.00 39.82 377 SER A N 1
ATOM 2525 C CA . SER A 1 397 ? 25.979 40.597 47.207 1.00 46.80 377 SER A CA 1
ATOM 2526 C C . SER A 1 397 ? 26.750 39.559 46.402 1.00 33.87 377 SER A C 1
ATOM 2527 O O . SER A 1 397 ? 26.223 38.486 46.091 1.00 38.81 377 SER A O 1
ATOM 2530 N N . ASN A 1 398 ? 27.997 39.871 46.069 1.00 36.51 378 ASN A N 1
ATOM 2531 C CA . ASN A 1 398 ? 28.861 39.005 45.273 1.00 38.55 378 ASN A CA 1
ATOM 2532 C C . ASN A 1 398 ? 29.237 37.682 45.942 1.00 35.74 378 ASN A C 1
ATOM 2533 O O . ASN A 1 398 ? 29.261 36.653 45.253 1.00 30.71 378 ASN A O 1
ATOM 2538 N N . PRO A 1 399 ? 29.557 37.646 47.247 1.00 31.51 379 PRO A N 1
ATOM 2539 C CA . PRO A 1 399 ? 30.011 36.368 47.833 1.00 27.48 379 PRO A CA 1
ATOM 2540 C C . PRO A 1 399 ? 29.056 35.204 47.617 1.00 26.67 379 PRO A C 1
ATOM 2541 O O . PRO A 1 399 ? 29.496 34.117 47.221 1.00 27.83 379 PRO A O 1
ATOM 2545 N N . VAL A 1 400 ? 27.758 35.393 47.866 1.00 27.32 380 VAL A N 1
ATOM 2546 C CA . VAL A 1 400 ? 26.825 34.275 47.753 1.00 27.45 380 VAL A CA 1
ATOM 2547 C C . VAL A 1 400 ? 26.724 33.807 46.303 1.00 28.96 380 VAL A C 1
ATOM 2548 O O . VAL A 1 400 ? 26.646 32.603 46.028 1.00 29.92 380 VAL A O 1
ATOM 2552 N N . ARG A 1 401 ? 26.757 34.744 45.354 1.00 28.20 381 ARG A N 1
ATOM 2553 C CA . ARG A 1 401 ? 26.712 34.371 43.943 1.00 33.23 381 ARG A CA 1
ATOM 2554 C C . ARG A 1 401 ? 28.021 33.741 43.494 1.00 35.40 381 ARG A C 1
ATOM 2555 O O . ARG A 1 401 ? 28.017 32.751 42.750 1.00 31.27 381 ARG A O 1
ATOM 2563 N N . ASP A 1 402 ? 29.153 34.310 43.921 1.00 27.71 382 ASP A N 1
ATOM 2564 C CA . ASP A 1 402 ? 30.447 33.783 43.504 1.00 25.36 382 ASP A CA 1
ATOM 2565 C C . ASP A 1 402 ? 30.660 32.371 44.030 1.00 28.74 382 ASP A C 1
ATOM 2566 O O . ASP A 1 402 ? 31.172 31.502 43.316 1.00 30.03 382 ASP A O 1
ATOM 2571 N N . VAL A 1 403 ? 30.263 32.122 45.278 1.00 27.01 383 VAL A N 1
ATOM 2572 C CA . VAL A 1 403 ? 30.380 30.783 45.841 1.00 24.86 383 VAL A CA 1
ATOM 2573 C C . VAL A 1 403 ? 29.486 29.803 45.083 1.00 31.26 383 VAL A C 1
ATOM 2574 O O . VAL A 1 403 ? 29.862 28.646 44.853 1.00 29.37 383 VAL A O 1
ATOM 2578 N N . ALA A 1 404 ? 28.306 30.257 44.655 1.00 29.10 384 ALA A N 1
ATOM 2579 C CA . ALA A 1 404 ? 27.432 29.407 43.849 1.00 35.96 384 ALA A CA 1
ATOM 2580 C C . ALA A 1 404 ? 28.061 29.101 42.494 1.00 35.48 384 ALA A C 1
ATOM 2581 O O . ALA A 1 404 ? 28.047 27.954 42.033 1.00 33.97 384 ALA A O 1
ATOM 2583 N N . LEU A 1 405 ? 28.619 30.119 41.838 1.00 29.11 385 LEU A N 1
ATOM 2584 C CA . LEU A 1 405 ? 29.243 29.894 40.541 1.00 31.93 385 LEU A CA 1
ATOM 2585 C C . LEU A 1 405 ? 30.469 28.994 40.670 1.00 38.89 385 LEU A C 1
ATOM 2586 O O . LEU A 1 405 ? 30.736 28.169 39.789 1.00 31.92 385 LEU A O 1
ATOM 2591 N N . ALA A 1 406 ? 31.212 29.115 41.775 1.00 31.69 386 ALA A N 1
ATOM 2592 C CA . ALA A 1 406 ? 32.373 28.255 41.975 1.00 28.71 386 ALA A CA 1
ATOM 2593 C C . ALA A 1 406 ? 31.994 26.821 42.330 1.00 36.02 386 ALA A C 1
ATOM 2594 O O . ALA A 1 406 ? 32.871 25.949 42.329 1.00 40.10 386 ALA A O 1
ATOM 2596 N N . GLY A 1 407 ? 30.727 26.555 42.629 1.00 35.13 387 GLY A N 1
ATOM 2597 C CA . GLY A 1 407 ? 30.264 25.191 42.804 1.00 36.29 387 GLY A CA 1
ATOM 2598 C C . GLY A 1 407 ? 30.498 24.597 44.174 1.00 37.37 387 GLY A C 1
ATOM 2599 O O . GLY A 1 407 ? 30.938 23.446 44.277 1.00 43.67 387 GLY A O 1
ATOM 2600 N N . LEU A 1 408 ? 30.201 25.345 45.234 1.00 41.08 388 LEU A N 1
ATOM 2601 C CA . LEU A 1 408 ? 30.471 24.875 46.587 1.00 38.77 388 LEU A CA 1
ATOM 2602 C C . LEU A 1 408 ? 29.612 23.666 46.937 1.00 43.54 388 LEU A C 1
ATOM 2603 O O . LEU A 1 408 ? 28.402 23.651 46.691 1.00 43.67 388 LEU A O 1
ATOM 2608 N N . ASP A 1 409 ? 30.250 22.652 47.516 1.00 40.17 389 ASP A N 1
ATOM 2609 C CA . ASP A 1 409 ? 29.567 21.502 48.098 1.00 47.16 389 ASP A CA 1
ATOM 2610 C C . ASP A 1 409 ? 29.242 21.835 49.552 1.00 48.40 389 ASP A C 1
ATOM 2611 O O . ASP A 1 409 ? 30.138 21.876 50.400 1.00 47.40 389 ASP A O 1
ATOM 2616 N N . THR A 1 410 ? 27.963 22.084 49.840 1.00 51.74 390 THR A N 1
ATOM 2617 C CA . THR A 1 410 ? 27.541 22.599 51.138 1.00 40.58 390 THR A CA 1
ATOM 2618 C C . THR A 1 410 ? 27.216 21.510 52.155 1.00 48.58 390 THR A C 1
ATOM 2619 O O . THR A 1 410 ? 26.827 21.839 53.280 1.00 46.57 390 THR A O 1
ATOM 2623 N N . ARG A 1 411 ? 27.361 20.235 51.802 1.00 53.41 391 ARG A N 1
ATOM 2624 C CA . ARG A 1 411 ? 27.038 19.166 52.740 1.00 57.21 391 ARG A CA 1
ATOM 2625 C C . ARG A 1 411 ? 27.980 19.201 53.938 1.00 50.63 391 ARG A C 1
ATOM 2626 O O . ARG A 1 411 ? 29.204 19.246 53.782 1.00 59.67 391 ARG A O 1
ATOM 2634 N N . GLY A 1 412 ? 27.401 19.182 55.140 1.00 44.38 392 GLY A N 1
ATOM 2635 C CA . GLY A 1 412 ? 28.151 19.306 56.371 1.00 44.26 392 GLY A CA 1
ATOM 2636 C C . GLY A 1 412 ? 28.411 20.729 56.817 1.00 38.30 392 GLY A C 1
ATOM 2637 O O . GLY A 1 412 ? 28.911 20.931 57.931 1.00 44.46 392 GLY A O 1
ATOM 2638 N N . ILE A 1 413 ? 28.073 21.719 55.993 1.00 40.34 393 ILE A N 1
ATOM 2639 C CA . ILE A 1 413 ? 28.402 23.118 56.238 1.00 38.38 393 ILE A CA 1
ATOM 2640 C C . ILE A 1 413 ? 27.141 23.869 56.638 1.00 34.20 393 ILE A C 1
ATOM 2641 O O . ILE A 1 413 ? 26.080 23.695 56.026 1.00 35.88 393 ILE A O 1
ATOM 2646 N N . ARG A 1 414 ? 27.263 24.720 57.651 1.00 29.39 394 ARG A N 1
ATOM 2647 C CA . ARG A 1 414 ? 26.205 25.654 58.019 1.00 32.89 394 ARG A CA 1
ATOM 2648 C C . ARG A 1 414 ? 26.447 26.962 57.279 1.00 29.68 394 ARG A C 1
ATOM 2649 O O . ARG A 1 414 ? 27.332 27.737 57.652 1.00 31.92 394 ARG A O 1
ATOM 2657 N N . VAL A 1 415 ? 25.657 27.215 56.242 1.00 26.39 395 VAL A N 1
ATOM 2658 C CA . VAL A 1 415 ? 25.832 28.388 55.395 1.00 25.92 395 VAL A CA 1
ATOM 2659 C C . VAL A 1 415 ? 24.790 29.429 55.784 1.00 25.64 395 VAL A C 1
ATOM 2660 O O . VAL A 1 415 ? 23.584 29.164 55.726 1.00 28.68 395 VAL A O 1
ATOM 2664 N N . ARG A 1 416 ? 25.256 30.615 56.169 1.00 23.99 396 ARG A N 1
ATOM 2665 C CA . ARG A 1 416 ? 24.400 31.731 56.546 1.00 23.89 396 ARG A CA 1
ATOM 2666 C C . ARG A 1 416 ? 24.604 32.881 55.574 1.00 24.19 396 ARG A C 1
ATOM 2667 O O . ARG A 1 416 ? 25.736 33.176 55.178 1.00 25.45 396 ARG A O 1
ATOM 2675 N N . SER A 1 417 ? 23.507 33.536 55.204 1.00 22.12 397 SER A N 1
ATOM 2676 C CA . SER A 1 417 ? 23.584 34.749 54.401 1.00 23.65 397 SER A CA 1
ATOM 2677 C C . SER A 1 417 ? 22.287 35.515 54.587 1.00 25.98 397 SER A C 1
ATOM 2678 O O . SER A 1 417 ? 21.208 34.915 54.577 1.00 30.35 397 SER A O 1
ATOM 2681 N N . ASN A 1 418 ? 22.390 36.829 54.767 1.00 20.99 398 ASN A N 1
ATOM 2682 C CA . ASN A 1 418 ? 21.193 37.633 54.952 1.00 21.03 398 ASN A CA 1
ATOM 2683 C C . ASN A 1 418 ? 20.465 37.766 53.622 1.00 28.59 398 ASN A C 1
ATOM 2684 O O . ASN A 1 418 ? 20.422 38.847 53.035 1.00 29.03 398 ASN A O 1
ATOM 2689 N N . ARG A 1 419 ? 19.902 36.661 53.141 1.00 34.91 399 ARG A N 1
ATOM 2690 C CA . ARG A 1 419 ? 19.201 36.631 51.867 1.00 38.35 399 ARG A CA 1
ATOM 2691 C C . ARG A 1 419 ? 17.772 37.148 51.965 1.00 37.69 399 ARG A C 1
ATOM 2692 O O . ARG A 1 419 ? 17.080 37.197 50.941 1.00 33.81 399 ARG A O 1
ATOM 2700 N N . GLY A 1 420 ? 17.318 37.530 53.158 1.00 33.24 400 GLY A N 1
ATOM 2701 C CA . GLY A 1 420 ? 15.981 38.067 53.325 1.00 28.60 400 GLY A CA 1
ATOM 2702 C C . GLY A 1 420 ? 15.757 39.308 52.487 1.00 38.17 400 GLY A C 1
ATOM 2703 O O . GLY A 1 420 ? 14.889 39.330 51.608 1.00 36.65 400 GLY A O 1
ATOM 2704 N N . VAL A 1 421 ? 16.538 40.350 52.754 1.00 39.96 401 VAL A N 1
ATOM 2705 C CA . VAL A 1 421 ? 16.528 41.557 51.935 1.00 42.83 401 VAL A CA 1
ATOM 2706 C C . VAL A 1 421 ? 17.885 41.839 51.301 1.00 41.90 401 VAL A C 1
ATOM 2707 O O . VAL A 1 421 ? 17.996 42.772 50.490 1.00 42.99 401 VAL A O 1
ATOM 2711 N N . ALA A 1 422 ? 18.914 41.054 51.625 1.00 39.90 402 ALA A N 1
ATOM 2712 C CA . ALA A 1 422 ? 20.163 41.022 50.864 1.00 44.61 402 ALA A CA 1
ATOM 2713 C C . ALA A 1 422 ? 20.905 42.355 50.889 1.00 46.88 402 ALA A C 1
ATOM 2714 O O . ALA A 1 422 ? 21.585 42.715 49.925 1.00 52.72 402 ALA A O 1
ATOM 2716 N N . GLY A 1 423 ? 20.793 43.100 51.982 1.00 42.77 403 GLY A N 1
ATOM 2717 C CA . GLY A 1 423 ? 21.644 44.255 52.156 1.00 44.07 403 GLY A CA 1
ATOM 2718 C C . GLY A 1 423 ? 23.041 43.868 52.606 1.00 41.91 403 GLY A C 1
ATOM 2719 O O . GLY A 1 423 ? 23.278 42.786 53.142 1.00 37.35 403 GLY A O 1
ATOM 2720 N N . ILE A 1 424 ? 23.997 44.768 52.362 1.00 40.58 404 ILE A N 1
ATOM 2721 C CA . ILE A 1 424 ? 25.340 44.573 52.902 1.00 38.54 404 ILE A CA 1
ATOM 2722 C C . ILE A 1 424 ? 25.452 45.079 54.328 1.00 47.26 404 ILE A C 1
ATOM 2723 O O . ILE A 1 424 ? 26.465 44.809 54.996 1.00 29.48 404 ILE A O 1
ATOM 2728 N N . ASP A 1 425 ? 24.448 45.801 54.820 1.00 33.66 405 ASP A N 1
ATOM 2729 C CA . ASP A 1 425 ? 24.520 46.327 56.174 1.00 37.10 405 ASP A CA 1
ATOM 2730 C C . ASP A 1 425 ? 24.664 45.188 57.173 1.00 27.75 405 ASP A C 1
ATOM 2731 O O . ASP A 1 425 ? 24.056 44.126 57.025 1.00 28.43 405 ASP A O 1
ATOM 2736 N N . GLY A 1 426 ? 25.501 45.404 58.182 1.00 30.58 406 GLY A N 1
ATOM 2737 C CA . GLY A 1 426 ? 25.586 44.469 59.278 1.00 33.55 406 GLY A CA 1
ATOM 2738 C C . GLY A 1 426 ? 26.153 43.108 58.953 1.00 23.14 406 GLY A C 1
ATOM 2739 O O . GLY A 1 426 ? 26.052 42.208 59.788 1.00 24.54 406 GLY A O 1
ATOM 2740 N N . THR A 1 427 ? 26.759 42.915 57.776 1.00 24.61 407 THR A N 1
ATOM 2741 C CA . THR A 1 427 ? 27.313 41.599 57.474 1.00 20.00 407 THR A CA 1
ATOM 2742 C C . THR A 1 427 ? 28.422 41.233 58.452 1.00 20.16 407 THR A C 1
ATOM 2743 O O . THR A 1 427 ? 28.550 40.070 58.852 1.00 22.32 407 THR A O 1
ATOM 2747 N N . VAL A 1 428 ? 29.237 42.208 58.846 1.00 20.59 408 VAL A N 1
ATOM 2748 C CA . VAL A 1 428 ? 30.296 41.924 59.813 1.00 19.50 408 VAL A CA 1
ATOM 2749 C C . VAL A 1 428 ? 29.694 41.542 61.163 1.00 20.72 408 VAL A C 1
ATOM 2750 O O . VAL A 1 428 ? 30.071 40.530 61.765 1.00 19.95 408 VAL A O 1
ATOM 2754 N N . SER A 1 429 ? 28.729 42.328 61.645 1.00 20.74 409 SER A N 1
ATOM 2755 C CA . SER A 1 429 ? 28.105 42.011 62.927 1.00 18.96 409 SER A CA 1
ATOM 2756 C C . SER A 1 429 ? 27.283 40.732 62.858 1.00 25.46 409 SER A C 1
ATOM 2757 O O . SER A 1 429 ? 27.202 39.996 63.850 1.00 21.49 409 SER A O 1
ATOM 2760 N N . THR A 1 430 ? 26.660 40.454 61.708 1.00 21.77 410 THR A N 1
ATOM 2761 C CA . THR A 1 430 ? 25.998 39.168 61.525 1.00 20.90 410 THR A CA 1
ATOM 2762 C C . THR A 1 430 ? 26.994 38.021 61.669 1.00 22.03 410 THR A C 1
ATOM 2763 O O . THR A 1 430 ? 26.724 37.029 62.356 1.00 23.42 410 THR A O 1
ATOM 2767 N N . ALA A 1 431 ? 28.160 38.142 61.027 1.00 19.20 411 ALA A N 1
ATOM 2768 C CA . ALA A 1 431 ? 29.166 37.092 61.134 1.00 21.41 411 ALA A CA 1
ATOM 2769 C C . ALA A 1 431 ? 29.645 36.937 62.571 1.00 22.20 411 ALA A C 1
ATOM 2770 O O . ALA A 1 431 ? 29.825 35.813 63.053 1.00 24.27 411 ALA A O 1
ATOM 2772 N N . ILE A 1 432 ? 29.851 38.056 63.269 1.00 18.59 412 ILE A N 1
ATOM 2773 C CA . ILE A 1 432 ? 30.279 38.005 64.668 1.00 21.36 412 ILE A CA 1
ATOM 2774 C C . ILE A 1 432 ? 29.214 37.329 65.522 1.00 24.39 412 ILE A C 1
ATOM 2775 O O . ILE A 1 432 ? 29.511 36.446 66.336 1.00 25.43 412 ILE A O 1
ATOM 2780 N N . GLY A 1 433 ? 27.955 37.732 65.343 1.00 22.49 413 GLY A N 1
ATOM 2781 C CA . GLY A 1 433 ? 26.879 37.122 66.106 1.00 21.12 413 GLY A CA 1
ATOM 2782 C C . GLY A 1 433 ? 26.723 35.640 65.824 1.00 23.63 413 GLY A C 1
ATOM 2783 O O . GLY A 1 433 ? 26.532 34.841 66.744 1.00 24.24 413 GLY A O 1
ATOM 2784 N N . ALA A 1 434 ? 26.808 35.252 64.548 1.00 22.24 414 ALA A N 1
ATOM 2785 C CA . ALA A 1 434 ? 26.683 33.843 64.190 1.00 21.79 414 ALA A CA 1
ATOM 2786 C C . ALA A 1 434 ? 27.828 33.019 64.763 1.00 28.55 414 ALA A C 1
ATOM 2787 O O . ALA A 1 434 ? 27.622 31.881 65.205 1.00 24.21 414 ALA A O 1
ATOM 2789 N N . ALA A 1 435 ? 29.045 33.567 64.747 1.00 25.13 415 ALA A N 1
ATOM 2790 C CA . ALA A 1 435 ? 30.175 32.869 65.354 1.00 25.32 415 ALA A CA 1
ATOM 2791 C C . ALA A 1 435 ? 29.953 32.669 66.848 1.00 25.69 415 ALA A C 1
ATOM 2792 O O . ALA A 1 435 ? 30.126 31.562 67.370 1.00 27.00 415 ALA A O 1
ATOM 2794 N N . LEU A 1 436 ? 29.556 33.734 67.551 1.00 25.91 416 LEU A N 1
ATOM 2795 C CA . LEU A 1 436 ? 29.343 33.639 68.994 1.00 28.18 416 LEU A CA 1
ATOM 2796 C C . LEU A 1 436 ? 28.266 32.618 69.331 1.00 32.47 416 LEU A C 1
ATOM 2797 O O . LEU A 1 436 ? 28.434 31.812 70.252 1.00 28.89 416 LEU A O 1
ATOM 2802 N N . ALA A 1 437 ? 27.152 32.630 68.593 1.00 27.80 417 ALA A N 1
ATOM 2803 C CA . ALA A 1 437 ? 26.070 31.695 68.885 1.00 28.12 417 ALA A CA 1
ATOM 2804 C C . ALA A 1 437 ? 26.465 30.265 68.543 1.00 26.85 417 ALA A C 1
ATOM 2805 O O . ALA A 1 437 ? 26.117 29.329 69.270 1.00 34.79 417 ALA A O 1
ATOM 2807 N N . TYR A 1 438 ? 27.189 30.073 67.437 1.00 27.39 418 TYR A N 1
ATOM 2808 C CA . TYR A 1 438 ? 27.606 28.730 67.050 1.00 26.73 418 TYR A CA 1
ATOM 2809 C C . TYR A 1 438 ? 28.617 28.164 68.038 1.00 32.03 418 TYR A C 1
ATOM 2810 O O . TYR A 1 438 ? 28.547 26.983 68.402 1.00 33.79 418 TYR A O 1
ATOM 2819 N N . GLU A 1 439 ? 29.565 28.992 68.478 1.00 30.64 419 GLU A N 1
ATOM 2820 C CA . GLU A 1 439 ? 30.555 28.545 69.452 1.00 37.53 419 GLU A CA 1
ATOM 2821 C C . GLU A 1 439 ? 29.915 28.278 70.812 1.00 43.95 419 GLU A C 1
ATOM 2822 O O . GLU A 1 439 ? 30.319 27.350 71.522 1.00 43.86 419 GLU A O 1
ATOM 2828 N N . GLY A 1 440 ? 28.921 29.084 71.193 1.00 39.01 420 GLY A N 1
ATOM 2829 C CA . GLY A 1 440 ? 28.232 28.844 72.452 1.00 38.85 420 GLY A CA 1
ATOM 2830 C C . GLY A 1 440 ? 27.486 27.524 72.462 1.00 46.61 420 GLY A C 1
ATOM 2831 O O . GLY A 1 440 ? 27.439 26.833 73.483 1.00 45.73 420 GLY A O 1
ATOM 2832 N N . ALA A 1 441 ? 26.888 27.158 71.325 1.00 40.23 421 ALA A N 1
ATOM 2833 C CA . ALA A 1 441 ? 26.246 25.853 71.222 1.00 47.86 421 ALA A CA 1
ATOM 2834 C C . ALA A 1 441 ? 27.270 24.733 71.340 1.00 52.86 421 ALA A C 1
ATOM 2835 O O . ALA A 1 441 ? 27.011 23.708 71.982 1.00 50.66 421 ALA A O 1
ATOM 2837 N N . HIS A 1 442 ? 28.448 24.917 70.737 1.00 43.88 422 HIS A N 1
ATOM 2838 C CA . HIS A 1 442 ? 29.490 23.897 70.809 1.00 49.06 422 HIS A CA 1
ATOM 2839 C C . HIS A 1 442 ? 29.986 23.707 72.237 1.00 47.64 422 HIS A C 1
ATOM 2840 O O . HIS A 1 442 ? 30.210 22.573 72.677 1.00 54.09 422 HIS A O 1
ATOM 2847 N N . GLU A 1 443 ? 30.176 24.804 72.972 1.00 45.96 423 GLU A N 1
ATOM 2848 C CA . GLU A 1 443 ? 30.611 24.690 74.360 1.00 47.12 423 GLU A CA 1
ATOM 2849 C C . GLU A 1 443 ? 29.561 23.980 75.206 1.00 60.84 423 GLU A C 1
ATOM 2850 O O . GLU A 1 443 ? 29.898 23.172 76.079 1.00 62.41 423 GLU A O 1
ATOM 2856 N N . ARG A 1 444 ? 28.281 24.264 74.952 1.00 52.63 424 ARG A N 1
ATOM 2857 C CA . ARG A 1 444 ? 27.203 23.596 75.676 1.00 57.61 424 ARG A CA 1
ATOM 2858 C C . ARG A 1 444 ? 27.228 22.090 75.457 1.00 59.67 424 ARG A C 1
ATOM 2859 O O . ARG A 1 444 ? 26.772 21.329 76.318 1.00 58.54 424 ARG A O 1
ATOM 2867 N N . THR A 1 445 ? 27.747 21.645 74.311 1.00 62.11 425 THR A N 1
ATOM 2868 C CA . THR A 1 445 ? 27.844 20.221 74.015 1.00 62.71 425 THR A CA 1
ATOM 2869 C C . THR A 1 445 ? 28.788 19.503 74.973 1.00 68.85 425 THR A C 1
ATOM 2870 O O . THR A 1 445 ? 28.618 18.303 75.217 1.00 61.45 425 THR A O 1
ATOM 2874 N N . GLY A 1 446 ? 29.743 20.219 75.561 1.00 67.65 426 GLY A N 1
ATOM 2875 C CA . GLY A 1 446 ? 30.731 19.603 76.417 1.00 68.00 426 GLY A CA 1
ATOM 2876 C C . GLY A 1 446 ? 31.922 19.021 75.695 1.00 72.93 426 GLY A C 1
ATOM 2877 O O . GLY A 1 446 ? 32.782 18.411 76.345 1.00 78.82 426 GLY A O 1
ATOM 2878 N N . SER A 1 447 ? 31.998 19.180 74.380 1.00 72.45 427 SER A N 1
ATOM 2879 C CA . SER A 1 447 ? 33.139 18.668 73.639 1.00 70.03 427 SER A CA 1
ATOM 2880 C C . SER A 1 447 ? 34.409 19.403 74.052 1.00 74.90 427 SER A C 1
ATOM 2881 O O . SER A 1 447 ? 34.400 20.632 74.173 1.00 75.94 427 SER A O 1
ATOM 2884 N N . PRO A 1 448 ? 35.507 18.690 74.304 1.00 78.28 428 PRO A N 1
ATOM 2885 C CA . PRO A 1 448 ? 36.775 19.360 74.618 1.00 77.37 428 PRO A CA 1
ATOM 2886 C C . PRO A 1 448 ? 37.458 19.992 73.416 1.00 70.36 428 PRO A C 1
ATOM 2887 O O . PRO A 1 448 ? 38.480 20.659 73.599 1.00 70.68 428 PRO A O 1
ATOM 2891 N N . ASP A 1 449 ? 36.928 19.809 72.208 1.00 72.20 429 ASP A N 1
ATOM 2892 C CA . ASP A 1 449 ? 37.600 20.274 71.004 1.00 69.29 429 ASP A CA 1
ATOM 2893 C C . ASP A 1 449 ? 37.669 21.799 70.958 1.00 62.45 429 ASP A C 1
ATOM 2894 O O . ASP A 1 449 ? 36.944 22.510 71.662 1.00 62.45 429 ASP A O 1
ATOM 2899 N N . SER A 1 450 ? 38.565 22.298 70.109 1.00 62.11 430 SER A N 1
ATOM 2900 C CA . SER A 1 450 ? 38.554 23.711 69.771 1.00 61.35 430 SER A CA 1
ATOM 2901 C C . SER A 1 450 ? 37.219 24.056 69.111 1.00 48.71 430 SER A C 1
ATOM 2902 O O . SER A 1 450 ? 36.585 23.199 68.494 1.00 48.65 430 SER A O 1
ATOM 2905 N N . PRO A 1 451 ? 36.756 25.305 69.250 1.00 49.04 431 PRO A N 1
ATOM 2906 C CA . PRO A 1 451 ? 35.464 25.655 68.665 1.00 45.04 431 PRO A CA 1
ATOM 2907 C C . PRO A 1 451 ? 35.481 25.485 67.166 1.00 46.33 431 PRO A C 1
ATOM 2908 O O . PRO A 1 451 ? 36.554 25.558 66.529 1.00 43.83 431 PRO A O 1
ATOM 2912 N N . PRO A 1 452 ? 34.329 25.243 66.554 1.00 45.81 432 PRO A N 1
ATOM 2913 C CA . PRO A 1 452 ? 34.284 25.145 65.092 1.00 33.51 432 PRO A CA 1
ATOM 2914 C C . PRO A 1 452 ? 34.585 26.491 64.455 1.00 32.57 432 PRO A C 1
ATOM 2915 O O . PRO A 1 452 ? 34.362 27.551 65.045 1.00 35.31 432 PRO A O 1
ATOM 2919 N N . ARG A 1 453 ? 35.108 26.439 63.236 1.00 35.11 433 ARG A N 1
ATOM 2920 C CA . ARG A 1 453 ? 35.442 27.656 62.517 1.00 33.24 433 ARG A CA 1
ATOM 2921 C C . ARG A 1 453 ? 34.183 28.325 61.985 1.00 30.21 433 ARG A C 1
ATOM 2922 O O . ARG A 1 453 ? 33.279 27.662 61.469 1.00 29.90 433 ARG A O 1
ATOM 2930 N N . THR A 1 454 ? 34.123 29.645 62.128 1.00 27.10 434 THR A N 1
ATOM 2931 C CA . THR A 1 454 ? 33.202 30.475 61.364 1.00 28.67 434 THR A CA 1
ATOM 2932 C C . THR A 1 454 ? 34.026 31.295 60.384 1.00 32.05 434 THR A C 1
ATOM 2933 O O . THR A 1 454 ? 34.903 32.064 60.794 1.00 26.55 434 THR A O 1
ATOM 2937 N N . ILE A 1 455 ? 33.755 31.119 59.097 1.00 27.49 435 ILE A N 1
ATOM 2938 C CA . ILE A 1 455 ? 34.468 31.816 58.036 1.00 23.64 435 ILE A CA 1
ATOM 2939 C C . ILE A 1 455 ? 33.467 32.700 57.311 1.00 28.96 435 ILE A C 1
ATOM 2940 O O . ILE A 1 455 ? 32.438 32.212 56.826 1.00 28.35 435 ILE A O 1
ATOM 2945 N N . ALA A 1 456 ? 33.753 33.997 57.256 1.00 22.98 436 ALA A N 1
ATOM 2946 C CA . ALA A 1 456 ? 32.922 34.951 56.541 1.00 21.76 436 ALA A CA 1
ATOM 2947 C C . ALA A 1 456 ? 33.624 35.389 55.266 1.00 26.53 436 ALA A C 1
ATOM 2948 O O . ALA A 1 456 ? 34.837 35.624 55.258 1.00 27.24 436 ALA A O 1
ATOM 2950 N N . LEU A 1 457 ? 32.859 35.498 54.187 1.00 21.54 437 LEU A N 1
ATOM 2951 C CA . LEU A 1 457 ? 33.376 36.012 52.923 1.00 23.35 437 LEU A CA 1
ATOM 2952 C C . LEU A 1 457 ? 32.580 37.260 52.569 1.00 23.75 437 LEU A C 1
ATOM 2953 O O . LEU A 1 457 ? 31.370 37.183 52.322 1.00 25.02 437 LEU A O 1
ATOM 2958 N N . ILE A 1 458 ? 33.251 38.412 52.562 1.00 22.42 438 ILE A N 1
ATOM 2959 C CA . ILE A 1 458 ? 32.611 39.680 52.237 1.00 26.07 438 ILE A CA 1
ATOM 2960 C C . ILE A 1 458 ? 33.524 40.483 51.322 1.00 30.95 438 ILE A C 1
ATOM 2961 O O . ILE A 1 458 ? 34.747 40.325 51.329 1.00 28.25 438 ILE A O 1
ATOM 2966 N N . GLY A 1 459 ? 32.903 41.359 50.529 1.00 28.46 439 GLY A N 1
ATOM 2967 C CA . GLY A 1 459 ? 33.659 42.289 49.723 1.00 29.20 439 GLY A CA 1
ATOM 2968 C C . GLY A 1 459 ? 34.148 43.481 50.525 1.00 34.29 439 GLY A C 1
ATOM 2969 O O . GLY A 1 459 ? 33.679 43.759 51.628 1.00 25.18 439 GLY A O 1
ATOM 2970 N N . ASP A 1 460 ? 35.113 44.197 49.942 1.00 30.05 440 ASP A N 1
ATOM 2971 C CA . ASP A 1 460 ? 35.713 45.336 50.631 1.00 29.50 440 ASP A CA 1
ATOM 2972 C C . ASP A 1 460 ? 34.695 46.440 50.887 1.00 31.30 440 ASP A C 1
ATOM 2973 O O . ASP A 1 460 ? 34.767 47.134 51.908 1.00 29.61 440 ASP A O 1
ATOM 2978 N N . LEU A 1 461 ? 33.749 46.634 49.965 1.00 30.35 441 LEU A N 1
ATOM 2979 C CA . LEU A 1 461 ? 32.718 47.646 50.169 1.00 34.95 441 LEU A CA 1
ATOM 2980 C C . LEU A 1 461 ? 31.875 47.319 51.395 1.00 28.34 441 LEU A C 1
ATOM 2981 O O . LEU A 1 461 ? 31.597 48.191 52.226 1.00 30.58 441 LEU A O 1
ATOM 2986 N N . THR A 1 462 ? 31.465 46.056 51.523 1.00 27.69 442 THR A N 1
ATOM 2987 C CA . THR A 1 462 ? 30.688 45.633 52.683 1.00 31.69 442 THR A CA 1
ATOM 2988 C C . THR A 1 462 ? 31.498 45.761 53.965 1.00 31.01 442 THR A C 1
ATOM 2989 O O . THR A 1 462 ? 30.982 46.213 54.996 1.00 30.03 442 THR A O 1
ATOM 2993 N N . PHE A 1 463 ? 32.769 45.359 53.919 1.00 31.52 443 PHE A N 1
ATOM 2994 C CA . PHE A 1 463 ? 33.611 45.426 55.107 1.00 26.99 443 PHE A CA 1
ATOM 2995 C C . PHE A 1 463 ? 33.783 46.863 55.578 1.00 30.88 443 PHE A C 1
ATOM 2996 O O . PHE A 1 463 ? 33.626 47.160 56.766 1.00 28.36 443 PHE A O 1
ATOM 3004 N N . VAL A 1 46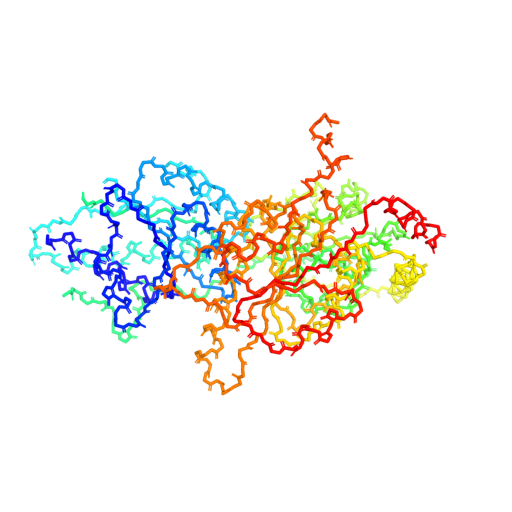4 ? 34.104 47.775 54.656 1.00 31.25 444 VAL A N 1
ATOM 3005 C CA . VAL A 1 464 ? 34.315 49.166 55.046 1.00 35.97 444 VAL A CA 1
ATOM 3006 C C . VAL A 1 464 ? 33.024 49.778 55.583 1.00 40.53 444 VAL A C 1
ATOM 3007 O O . VAL A 1 464 ? 33.038 50.534 56.564 1.00 38.74 444 VAL A O 1
ATOM 3011 N N A HIS A 1 465 ? 31.881 49.458 54.987 0.54 31.40 445 HIS A N 1
ATOM 3012 N N B HIS A 1 465 ? 31.899 49.446 54.937 0.46 31.47 445 HIS A N 1
ATOM 3013 C CA A HIS A 1 465 ? 30.672 50.116 55.468 0.54 34.87 445 HIS A CA 1
ATOM 3014 C CA B HIS A 1 465 ? 30.574 49.932 55.316 0.46 34.93 445 HIS A CA 1
ATOM 3015 C C A HIS A 1 465 ? 30.120 49.502 56.750 0.54 34.94 445 HIS A C 1
ATOM 3016 C C B HIS A 1 465 ? 30.215 49.522 56.738 0.46 34.91 445 HIS A C 1
ATOM 3017 O O A HIS A 1 465 ? 29.334 50.160 57.440 0.54 34.18 445 HIS A O 1
ATOM 3018 O O B HIS A 1 465 ? 29.662 50.320 57.504 0.46 31.81 445 HIS A O 1
ATOM 3031 N N . ASP A 1 466 ? 30.518 48.279 57.107 1.00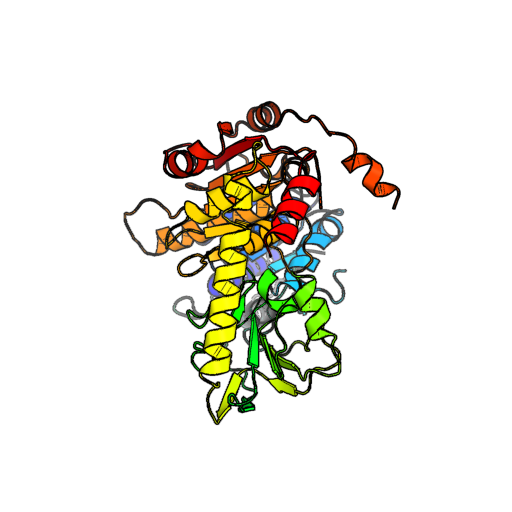 31.96 446 ASP A N 1
ATOM 3032 C CA . ASP A 1 466 ? 30.147 47.715 58.400 1.00 28.85 446 ASP A CA 1
ATOM 3033 C C . ASP A 1 466 ? 31.355 47.519 59.310 1.00 29.53 446 ASP A C 1
ATOM 3034 O O . ASP A 1 466 ? 31.299 46.718 60.249 1.00 27.71 446 ASP A O 1
ATOM 3039 N N . SER A 1 467 ? 32.452 48.240 59.055 1.00 29.87 447 SER A N 1
ATOM 3040 C CA . SER A 1 467 ? 33.661 48.041 59.852 1.00 30.99 447 SER A CA 1
ATOM 3041 C C . SER A 1 467 ? 33.449 48.423 61.311 1.00 35.40 447 SER A C 1
ATOM 3042 O O . SER A 1 467 ? 34.120 47.874 62.193 1.00 28.93 447 SER A O 1
ATOM 3045 N N . SER A 1 468 ? 32.521 49.343 61.592 1.00 32.25 448 SER A N 1
ATOM 3046 C CA . SER A 1 468 ? 32.254 49.714 62.979 1.00 35.61 448 SER A CA 1
ATOM 3047 C C . SER A 1 468 ? 31.679 48.556 63.784 1.00 34.60 448 SER A C 1
ATOM 3048 O O . SER A 1 468 ? 31.654 48.628 65.017 1.00 36.18 448 SER A O 1
ATOM 3051 N N . GLY A 1 469 ? 31.204 47.498 63.120 1.00 26.09 449 GLY A N 1
ATOM 3052 C CA . GLY A 1 469 ? 30.821 46.293 63.834 1.00 27.94 449 GLY A CA 1
ATOM 3053 C C . GLY A 1 469 ? 31.980 45.623 64.543 1.00 28.57 449 GLY A C 1
ATOM 3054 O O . GLY A 1 469 ? 31.762 44.814 65.449 1.00 27.51 449 GLY A O 1
ATOM 3055 N N . LEU A 1 470 ? 33.215 45.944 64.147 1.00 26.31 450 LEU A N 1
ATOM 3056 C CA . LEU A 1 470 ? 34.396 45.416 64.816 1.00 24.09 450 LEU A CA 1
ATOM 3057 C C . LEU A 1 470 ? 34.657 46.084 66.157 1.00 27.63 450 LEU A C 1
ATOM 3058 O O . LEU A 1 470 ? 35.468 45.573 66.934 1.00 30.45 450 LEU A O 1
ATOM 3063 N N . LEU A 1 471 ? 34.014 47.215 66.433 1.00 32.63 451 LEU A N 1
ATOM 3064 C CA . LEU A 1 471 ? 34.225 47.946 67.680 1.00 40.51 451 LEU A CA 1
ATOM 3065 C C . LEU A 1 471 ? 33.479 47.235 68.802 1.00 38.81 451 LEU A C 1
ATOM 3066 O O . LEU A 1 471 ? 32.282 47.449 69.006 1.00 36.71 451 LEU A O 1
ATOM 3071 N N . ILE A 1 472 ? 34.194 46.388 69.535 1.00 30.57 452 ILE A N 1
ATOM 3072 C CA . ILE A 1 472 ? 33.631 45.602 70.625 1.00 31.55 452 ILE A CA 1
ATOM 3073 C C . ILE A 1 472 ? 34.459 45.878 71.871 1.00 37.79 452 ILE A C 1
ATOM 3074 O O . ILE A 1 472 ? 35.674 45.649 71.873 1.00 39.01 452 ILE A O 1
ATOM 3079 N N . GLY A 1 473 ? 33.810 46.363 72.925 1.00 43.65 453 GLY A N 1
ATOM 3080 C CA . GLY A 1 473 ? 34.498 46.666 74.157 1.00 46.74 453 GLY A CA 1
ATOM 3081 C C . GLY A 1 473 ? 35.098 45.431 74.798 1.00 41.17 453 GLY A C 1
ATOM 3082 O O . GLY A 1 473 ? 34.674 44.302 74.538 1.00 39.00 453 GLY A O 1
ATOM 3083 N N . PRO A 1 474 ? 36.111 45.622 75.648 1.00 45.95 454 PRO A N 1
ATOM 3084 C CA . PRO A 1 474 ? 36.665 44.476 76.388 1.00 41.80 454 PRO A CA 1
ATOM 3085 C C . PRO A 1 474 ? 35.657 43.841 77.324 1.00 37.04 454 PRO A C 1
ATOM 3086 O O . PRO A 1 474 ? 35.848 42.691 77.737 1.00 46.32 454 PRO A O 1
ATOM 3090 N N . THR A 1 475 ? 34.587 44.554 77.662 1.00 42.50 455 THR A N 1
ATOM 3091 C CA . THR A 1 475 ? 33.524 44.055 78.523 1.00 38.43 455 THR A CA 1
ATOM 3092 C C . THR A 1 475 ? 32.543 43.135 77.803 1.00 43.28 455 THR A C 1
ATOM 3093 O O . THR A 1 475 ? 31.590 42.666 78.436 1.00 46.49 455 THR A O 1
ATOM 3097 N N . GLU A 1 476 ? 32.741 42.857 76.518 1.00 43.81 456 GLU A N 1
ATOM 3098 C CA . GLU A 1 476 ? 31.733 42.198 75.703 1.00 36.04 456 GLU A CA 1
ATOM 3099 C C . GLU A 1 476 ? 32.243 40.885 75.115 1.00 30.58 456 GLU A C 1
ATOM 3100 O O . GLU A 1 476 ? 33.452 40.697 74.936 1.00 31.91 456 GLU A O 1
ATOM 3106 N N . PRO A 1 477 ? 31.341 39.951 74.802 1.00 30.03 457 PRO A N 1
ATOM 3107 C CA . PRO A 1 477 ? 31.772 38.680 74.206 1.00 35.52 457 PRO A CA 1
ATOM 3108 C C . PRO A 1 477 ? 32.375 38.873 72.821 1.00 34.54 457 PRO A C 1
ATOM 3109 O O . PRO A 1 477 ? 31.888 39.668 72.012 1.00 30.99 457 PRO A O 1
ATOM 3113 N N . ILE A 1 478 ? 33.438 38.121 72.555 1.00 28.86 458 ILE A N 1
ATOM 3114 C CA . ILE A 1 478 ? 34.174 38.189 71.294 1.00 32.41 458 ILE A CA 1
ATOM 3115 C C . ILE A 1 478 ? 34.333 36.766 70.774 1.00 35.37 458 ILE A C 1
ATOM 3116 O O . ILE A 1 478 ? 34.637 35.859 71.564 1.00 37.52 458 ILE A O 1
ATOM 3121 N N . PRO A 1 479 ? 34.124 36.513 69.479 1.00 28.16 459 PRO A N 1
ATOM 3122 C CA . PRO A 1 479 ? 34.251 35.144 68.969 1.00 28.48 459 PRO A CA 1
ATOM 3123 C C . PRO A 1 479 ? 35.640 34.578 69.212 1.00 33.39 459 PRO A C 1
ATOM 3124 O O . PRO A 1 479 ? 36.622 35.302 69.382 1.00 31.63 459 PRO A O 1
ATOM 3128 N N . ARG A 1 480 ? 35.708 33.250 69.234 1.00 34.44 460 ARG A N 1
ATOM 3129 C CA . ARG A 1 480 ? 36.973 32.555 69.413 1.00 41.39 460 ARG A CA 1
ATOM 3130 C C . ARG A 1 480 ? 37.570 32.066 68.104 1.00 41.11 460 ARG A C 1
ATOM 3131 O O . ARG A 1 480 ? 38.790 31.888 68.028 1.00 32.87 460 ARG A O 1
ATOM 3139 N N . SER A 1 481 ? 36.754 31.842 67.081 1.00 31.39 461 SER A N 1
ATOM 3140 C CA . SER A 1 481 ? 37.251 31.241 65.853 1.00 31.55 461 SER A CA 1
ATOM 3141 C C . SER A 1 481 ? 36.534 31.837 64.642 1.00 32.06 461 SER A C 1
ATOM 3142 O O . SER A 1 481 ? 36.053 31.122 63.763 1.00 29.62 461 SER A O 1
ATOM 3145 N N . LEU A 1 482 ? 36.463 33.163 64.577 1.00 29.07 462 LEU A N 1
ATOM 3146 C CA . LEU A 1 482 ? 35.895 33.856 63.426 1.00 26.53 462 LEU A CA 1
ATOM 3147 C C . LEU A 1 482 ? 37.019 34.398 62.555 1.00 30.75 462 LEU A C 1
ATOM 3148 O O . LEU A 1 482 ? 37.874 35.151 63.032 1.00 24.55 462 LEU A O 1
ATOM 3153 N N . THR A 1 483 ? 37.002 34.031 61.277 1.00 24.14 463 THR A N 1
ATOM 3154 C CA . THR A 1 483 ? 37.911 34.588 60.285 1.00 21.53 463 THR A CA 1
ATOM 3155 C C . THR A 1 483 ? 37.075 35.249 59.200 1.00 24.59 463 THR A C 1
ATOM 3156 O O . THR A 1 483 ? 36.261 34.585 58.551 1.00 28.01 463 THR A O 1
ATOM 3160 N N . ILE A 1 484 ? 37.254 36.554 59.026 1.00 22.00 464 ILE A N 1
ATOM 3161 C CA . ILE A 1 484 ? 36.595 37.306 57.968 1.00 21.99 464 ILE A CA 1
ATOM 3162 C C . ILE A 1 484 ? 37.553 37.395 56.788 1.00 24.87 464 ILE A C 1
ATOM 3163 O O . ILE A 1 484 ? 38.636 37.980 56.902 1.00 25.48 464 ILE A O 1
ATOM 3168 N N . VAL A 1 485 ? 37.160 36.814 55.660 1.00 20.42 465 VAL A N 1
ATOM 3169 C CA . VAL A 1 485 ? 37.924 36.925 54.421 1.00 21.45 465 VAL A CA 1
ATOM 3170 C C . VAL A 1 485 ? 37.351 38.087 53.626 1.00 27.40 465 VAL A C 1
ATOM 3171 O O . VAL A 1 485 ? 36.169 38.080 53.265 1.00 25.68 465 VAL A O 1
ATOM 3175 N N . VAL A 1 486 ? 38.177 39.095 53.369 1.00 23.10 466 VAL A N 1
ATOM 3176 C CA . VAL A 1 486 ? 37.766 40.281 52.631 1.00 24.14 466 VAL A CA 1
ATOM 3177 C C . VAL A 1 486 ? 38.324 40.170 51.219 1.00 28.50 466 VAL A C 1
ATOM 3178 O O . VAL A 1 486 ? 39.543 40.217 51.013 1.00 25.34 466 VAL A O 1
ATOM 3182 N N . SER A 1 487 ? 37.433 40.010 50.247 1.00 30.65 467 SER A N 1
ATOM 3183 C CA . SER A 1 487 ? 37.801 40.015 48.832 1.00 30.70 467 SER A CA 1
ATOM 3184 C C . SER A 1 487 ? 37.792 41.467 48.368 1.00 26.66 467 SER A C 1
ATOM 3185 O O . SER A 1 487 ? 36.730 42.061 48.174 1.00 27.50 467 SER A O 1
ATOM 3188 N N . ASN A 1 488 ? 38.980 42.047 48.194 1.00 29.63 468 ASN A N 1
ATOM 3189 C CA . ASN A 1 488 ? 39.135 43.484 47.989 1.00 29.75 468 ASN A CA 1
ATOM 3190 C C . ASN A 1 488 ? 39.450 43.764 46.522 1.00 33.40 468 ASN A C 1
ATOM 3191 O O . ASN A 1 488 ? 40.577 43.535 46.070 1.00 35.13 468 ASN A O 1
ATOM 3196 N N . ASP A 1 489 ? 38.458 44.289 45.791 1.00 35.39 469 ASP A N 1
ATOM 3197 C CA . ASP A 1 489 ? 38.653 44.710 44.408 1.00 43.83 469 ASP A CA 1
ATOM 3198 C C . ASP A 1 489 ? 38.136 46.121 44.134 1.00 53.07 469 ASP A C 1
ATOM 3199 O O . ASP A 1 489 ? 38.108 46.534 42.970 1.00 48.59 469 ASP A O 1
ATOM 3204 N N . ASN A 1 490 ? 37.705 46.852 45.169 1.00 51.26 470 ASN A N 1
ATOM 3205 C CA . ASN A 1 490 ? 37.220 48.232 45.087 1.00 49.12 470 ASN A CA 1
ATOM 3206 C C . ASN A 1 490 ? 35.848 48.366 44.427 1.00 60.97 470 ASN A C 1
ATOM 3207 O O . ASN A 1 490 ? 35.490 49.462 43.985 1.00 65.71 470 ASN A O 1
ATOM 3212 N N . GLY A 1 491 ? 35.045 47.303 44.349 1.00 63.79 471 GLY A N 1
ATOM 3213 C CA . GLY A 1 491 ? 33.845 47.390 43.540 1.00 53.07 471 GLY A CA 1
ATOM 3214 C C . GLY A 1 491 ? 32.652 46.640 44.094 1.00 65.29 471 GLY A C 1
ATOM 3215 O O . GLY A 1 491 ? 32.700 46.042 45.171 1.00 63.19 471 GLY A O 1
ATOM 3216 N N . GLY A 1 492 ? 31.563 46.681 43.325 1.00 68.59 472 GLY A N 1
ATOM 3217 C CA . GLY A 1 492 ? 30.322 46.032 43.703 1.00 65.76 472 GLY A CA 1
ATOM 3218 C C . GLY A 1 492 ? 29.835 45.016 42.688 1.00 68.01 472 GLY A C 1
ATOM 3219 O O . GLY A 1 492 ? 30.640 44.353 42.027 1.00 71.24 472 GLY A O 1
ATOM 3220 N N . GLY A 1 493 ? 28.519 44.885 42.557 1.00 70.50 473 GLY A N 1
ATOM 3221 C CA . GLY A 1 493 ? 27.931 43.911 41.654 1.00 66.09 473 GLY A CA 1
ATOM 3222 C C . GLY A 1 493 ? 26.752 43.185 42.272 1.00 70.77 473 GLY A C 1
ATOM 3223 O O . GLY A 1 493 ? 25.915 42.621 41.568 1.00 72.91 473 GLY A O 1
ATOM 3224 N N . ASP A 1 507 ? 22.561 53.681 35.101 1.00 79.47 487 ASP A N 1
ATOM 3225 C CA . ASP A 1 507 ? 22.238 54.452 36.297 1.00 83.79 487 ASP A CA 1
ATOM 3226 C C . ASP A 1 507 ? 23.482 55.156 36.836 1.00 78.37 487 ASP A C 1
ATOM 3227 O O . ASP A 1 507 ? 24.528 54.534 37.024 1.00 78.70 487 ASP A O 1
ATOM 3229 N N . VAL A 1 508 ? 23.348 56.460 37.095 1.00 72.80 488 VAL A N 1
ATOM 3230 C CA . VAL A 1 508 ? 24.498 57.295 37.428 1.00 73.30 488 VAL A CA 1
ATOM 3231 C C . VAL A 1 508 ? 25.121 56.920 38.770 1.00 74.45 488 VAL A C 1
ATOM 3232 O O . VAL A 1 508 ? 26.293 57.231 39.013 1.00 69.62 488 VAL A O 1
ATOM 3236 N N . SER A 1 509 ? 24.378 56.236 39.645 1.00 72.57 489 SER A N 1
ATOM 3237 C CA . SER A 1 509 ? 24.935 55.844 40.937 1.00 71.27 489 SER A CA 1
ATOM 3238 C C . SER A 1 509 ? 26.152 54.940 40.779 1.00 76.77 489 SER A C 1
ATOM 3239 O O . SER A 1 509 ? 27.054 54.960 41.625 1.00 74.51 489 SER A O 1
ATOM 3242 N N . SER A 1 510 ? 26.202 54.153 39.703 1.00 81.09 490 SER A N 1
ATOM 3243 C CA . SER A 1 510 ? 27.320 53.245 39.468 1.00 78.15 490 SER A CA 1
ATOM 3244 C C . SER A 1 510 ? 28.631 53.967 39.184 1.00 84.86 490 SER A C 1
ATOM 3245 O O . SER A 1 510 ? 29.667 53.301 39.081 1.00 83.71 490 SER A O 1
ATOM 3248 N N . ARG A 1 511 ? 28.617 55.299 39.056 1.00 83.92 491 ARG A N 1
ATOM 3249 C CA . ARG A 1 511 ? 29.835 56.033 38.727 1.00 78.45 491 ARG A CA 1
ATOM 3250 C C . ARG A 1 511 ? 30.913 55.871 39.790 1.00 75.86 491 ARG A C 1
ATOM 3251 O O . ARG A 1 511 ? 32.098 56.046 39.488 1.00 77.41 491 ARG A O 1
ATOM 3259 N N . ILE A 1 512 ? 30.530 55.533 41.023 1.00 77.52 492 ILE A N 1
ATOM 3260 C CA . ILE A 1 512 ? 31.519 55.304 42.069 1.00 79.62 492 ILE A CA 1
ATOM 3261 C C . ILE A 1 512 ? 32.207 53.962 41.884 1.00 82.39 492 ILE A C 1
ATOM 3262 O O . ILE A 1 512 ? 33.356 53.788 42.301 1.00 80.24 492 ILE A O 1
ATOM 3267 N N . PHE A 1 513 ? 31.521 52.986 41.283 1.00 84.88 493 PHE A N 1
ATOM 3268 C CA . PHE A 1 513 ? 32.132 51.676 41.081 1.00 78.78 493 PHE A CA 1
ATOM 3269 C C . PHE A 1 513 ? 33.280 51.753 40.084 1.00 81.90 493 PHE A C 1
ATOM 3270 O O . PHE A 1 513 ? 34.278 51.037 40.223 1.00 82.05 493 PHE A O 1
ATOM 3278 N N . GLY A 1 514 ? 33.164 52.624 39.084 1.00 88.68 494 GLY A N 1
ATOM 3279 C CA . GLY A 1 514 ? 34.228 52.808 38.119 1.00 93.18 494 GLY A CA 1
ATOM 3280 C C . GLY A 1 514 ? 35.492 53.370 38.738 1.00 92.79 494 GLY A C 1
ATOM 3281 O O . GLY A 1 514 ? 36.543 53.405 38.091 1.00 93.60 494 GLY A O 1
ATOM 3282 N N . THR A 1 515 ? 35.407 53.802 39.998 1.00 91.32 495 THR A N 1
ATOM 3283 C CA . THR A 1 515 ? 36.526 54.440 40.670 1.00 91.41 495 THR A CA 1
ATOM 3284 C C . THR A 1 515 ? 36.805 53.764 42.007 1.00 84.78 495 THR A C 1
ATOM 3285 O O . THR A 1 515 ? 35.873 53.453 42.759 1.00 75.67 495 THR A O 1
ATOM 3289 N N . PRO A 1 516 ? 38.072 53.523 42.334 1.00 83.13 496 PRO A N 1
ATOM 3290 C CA . PRO A 1 516 ? 38.378 52.837 43.594 1.00 79.65 496 PRO A CA 1
ATOM 3291 C C . PRO A 1 516 ? 38.115 53.731 44.793 1.00 72.96 496 PRO A C 1
ATOM 3292 O O . PRO A 1 516 ? 38.331 54.944 44.745 1.00 75.80 496 PRO A O 1
ATOM 3296 N N . HIS A 1 517 ? 37.647 53.116 45.882 1.00 71.98 497 HIS A N 1
ATOM 3297 C CA . HIS A 1 517 ? 37.609 53.825 47.155 1.00 63.48 497 HIS A CA 1
ATOM 3298 C C . HIS A 1 517 ? 39.008 53.966 47.741 1.00 54.05 497 HIS A C 1
ATOM 3299 O O . HIS A 1 517 ? 39.278 54.920 48.480 1.00 64.16 497 HIS A O 1
ATOM 3306 N N . ASP A 1 518 ? 39.904 53.034 47.410 1.00 55.94 498 ASP A N 1
ATOM 3307 C CA . ASP A 1 518 ? 41.307 53.047 47.822 1.00 57.74 498 ASP A CA 1
ATOM 3308 C C . ASP A 1 518 ? 41.475 53.020 49.338 1.00 49.18 498 ASP A C 1
ATOM 3309 O O . ASP A 1 518 ? 42.514 53.440 49.855 1.00 51.07 498 ASP A O 1
ATOM 3314 N N . VAL A 1 519 ? 40.471 52.523 50.064 1.00 49.88 499 VAL A N 1
ATOM 3315 C CA . VAL A 1 519 ? 40.579 52.414 51.514 1.00 39.61 499 VAL A CA 1
ATOM 3316 C C . VAL A 1 519 ? 41.690 51.440 51.871 1.00 40.59 499 VAL A C 1
ATOM 3317 O O . VAL A 1 519 ? 41.802 50.352 51.291 1.00 35.25 499 VAL A O 1
ATOM 3321 N N . ASP A 1 520 ? 42.530 51.836 52.823 1.00 34.51 500 ASP A N 1
ATOM 3322 C CA . ASP A 1 520 ? 43.551 50.949 53.372 1.00 37.93 500 ASP A CA 1
ATOM 3323 C C . ASP A 1 520 ? 42.873 50.036 54.385 1.00 34.02 500 ASP A C 1
ATOM 3324 O O . ASP A 1 520 ? 42.623 50.432 55.525 1.00 30.09 500 ASP A O 1
ATOM 3329 N N . VAL A 1 521 ? 42.580 48.801 53.968 1.00 33.22 501 VAL A N 1
ATOM 3330 C CA . VAL A 1 521 ? 41.862 47.864 54.829 1.00 34.89 501 VAL A CA 1
ATOM 3331 C C . VAL A 1 521 ? 42.719 47.453 56.020 1.00 34.77 501 VAL A C 1
ATOM 3332 O O . VAL A 1 521 ? 42.218 47.306 57.143 1.00 28.25 501 VAL A O 1
ATOM 3336 N N . GLY A 1 522 ? 44.020 47.252 55.800 1.00 31.44 502 GLY A N 1
ATOM 3337 C CA . GLY A 1 522 ? 44.899 46.929 56.911 1.00 33.58 502 GLY A CA 1
ATOM 3338 C C . GLY A 1 522 ? 44.920 48.016 57.968 1.00 29.92 502 GLY A C 1
ATOM 3339 O O . GLY A 1 522 ? 44.852 47.732 59.167 1.00 31.31 502 GLY A O 1
ATOM 3340 N N . ALA A 1 523 ? 45.002 49.277 57.537 1.00 30.14 503 ALA A N 1
ATOM 3341 C CA . ALA A 1 523 ? 44.953 50.388 58.481 1.00 36.64 503 ALA A CA 1
ATOM 3342 C C . ALA A 1 523 ? 43.614 50.433 59.201 1.00 31.09 503 ALA A C 1
ATOM 3343 O O . ALA A 1 523 ? 43.551 50.754 60.394 1.00 34.20 503 ALA A O 1
ATOM 3345 N N . LEU A 1 524 ? 42.532 50.121 58.486 1.00 29.24 504 LEU A N 1
ATOM 3346 C CA . LEU A 1 524 ? 41.214 50.092 59.106 1.00 29.94 504 LEU A CA 1
ATOM 3347 C C . LEU A 1 524 ? 41.156 49.059 60.225 1.00 27.37 504 LEU A C 1
ATOM 3348 O O . LEU A 1 524 ? 40.625 49.332 61.308 1.00 28.42 504 LEU A O 1
ATOM 3353 N N . CYS A 1 525 ? 41.714 47.870 59.991 1.00 24.23 505 CYS A N 1
ATOM 3354 C CA . CYS A 1 525 ? 41.707 46.847 61.031 1.00 24.34 505 CYS A CA 1
ATOM 3355 C C . CYS A 1 525 ? 42.591 47.248 62.203 1.00 27.90 505 CYS A C 1
ATOM 3356 O O . CYS A 1 525 ? 42.242 47.002 63.363 1.00 29.25 505 CYS A O 1
ATOM 3359 N N . ARG A 1 526 ? 43.736 47.869 61.918 1.00 29.75 506 ARG A N 1
ATOM 3360 C CA . ARG A 1 526 ? 44.623 48.307 62.991 1.00 31.35 506 ARG A CA 1
ATOM 3361 C C . ARG A 1 526 ? 43.950 49.355 63.863 1.00 33.55 506 ARG A C 1
ATOM 3362 O O . ARG A 1 526 ? 44.160 49.388 65.082 1.00 33.63 506 ARG A O 1
ATOM 3370 N N . ALA A 1 527 ? 43.134 50.220 63.256 1.00 30.03 507 ALA A N 1
ATOM 3371 C CA . ALA A 1 527 ? 42.391 51.205 64.036 1.00 32.48 507 ALA A CA 1
ATOM 3372 C C . ALA A 1 527 ? 41.503 50.530 65.072 1.00 31.34 507 ALA A C 1
ATOM 3373 O O . ALA A 1 527 ? 41.366 51.022 66.199 1.00 34.15 507 ALA A O 1
ATOM 3375 N N . TYR A 1 528 ? 40.901 49.399 64.714 1.00 28.19 508 TYR A N 1
ATOM 3376 C CA . TYR A 1 528 ? 40.055 48.633 65.618 1.00 29.54 508 TYR A CA 1
ATOM 3377 C C . TYR A 1 528 ? 40.816 47.554 66.372 1.00 37.00 508 TYR A C 1
ATOM 3378 O O . TYR A 1 528 ? 40.189 46.765 67.089 1.00 33.13 508 TYR A O 1
ATOM 3387 N N . HIS A 1 529 ? 42.140 47.497 66.217 1.00 30.77 509 HIS A N 1
ATOM 3388 C CA . HIS A 1 529 ? 42.980 46.496 66.877 1.00 34.20 509 HIS A CA 1
ATOM 3389 C C . HIS A 1 529 ? 42.467 45.086 66.616 1.00 31.98 509 HIS A C 1
ATOM 3390 O O . HIS A 1 529 ? 42.409 44.241 67.512 1.00 32.92 509 HIS A O 1
ATOM 3397 N N . VAL A 1 530 ? 42.074 44.838 65.371 1.00 27.35 510 VAL A N 1
ATOM 3398 C CA . VAL A 1 530 ? 41.714 43.509 64.906 1.00 25.70 510 VAL A CA 1
ATOM 3399 C C . VAL A 1 530 ? 42.865 42.990 64.061 1.00 22.93 510 VAL A C 1
ATOM 3400 O O . VAL A 1 530 ? 43.374 43.708 63.189 1.00 25.52 510 VAL A O 1
ATOM 3404 N N . GLU A 1 531 ? 43.292 41.757 64.329 1.00 26.21 511 GLU A N 1
ATOM 3405 C CA . GLU A 1 531 ? 44.353 41.151 63.534 1.00 27.43 511 GLU A CA 1
ATOM 3406 C C . GLU A 1 531 ? 43.963 41.133 62.064 1.00 31.51 511 GLU A C 1
ATOM 3407 O O . GLU A 1 531 ? 42.853 40.728 61.707 1.00 24.92 511 GLU A O 1
ATOM 3413 N N . SER A 1 532 ? 44.880 41.582 61.211 1.00 24.36 512 SER A N 1
ATOM 3414 C CA . SER A 1 532 ? 44.658 41.596 59.775 1.00 27.40 512 SER A CA 1
ATOM 3415 C C . SER A 1 532 ? 45.915 41.103 59.080 1.00 36.64 512 SER A C 1
ATOM 3416 O O . SER A 1 532 ? 47.029 41.471 59.464 1.00 30.98 512 SER A O 1
ATOM 3419 N N . ARG A 1 533 ? 45.732 40.265 58.065 1.00 31.33 513 ARG A N 1
ATOM 3420 C CA . ARG A 1 533 ? 46.843 39.754 57.276 1.00 31.70 513 ARG A CA 1
ATOM 3421 C C . ARG A 1 533 ? 46.481 39.847 55.804 1.00 33.84 513 ARG A C 1
ATOM 3422 O O . ARG A 1 533 ? 45.375 39.464 55.411 1.00 30.76 513 ARG A O 1
ATOM 3430 N N . GLN A 1 534 ? 47.403 40.370 55.000 1.00 35.29 514 GLN A N 1
ATOM 3431 C CA . GLN A 1 534 ? 47.240 40.405 53.552 1.00 36.42 514 GLN A CA 1
ATOM 3432 C C . GLN A 1 534 ? 47.814 39.117 52.977 1.00 40.13 514 GLN A C 1
ATOM 3433 O O . GLN A 1 534 ? 48.984 38.795 53.207 1.00 37.15 514 GLN A O 1
ATOM 3439 N N . ILE A 1 535 ? 46.986 38.382 52.238 1.00 32.70 515 ILE A N 1
ATOM 3440 C CA . ILE A 1 535 ? 47.265 37.000 51.873 1.00 35.38 515 ILE A CA 1
ATOM 3441 C C . ILE A 1 535 ? 46.966 36.808 50.393 1.00 31.60 515 ILE A C 1
ATOM 3442 O O . ILE A 1 535 ? 46.066 37.442 49.835 1.00 33.91 515 ILE A O 1
ATOM 3447 N N . GLU A 1 536 ? 47.754 35.951 49.748 1.00 40.50 516 GLU A N 1
ATOM 3448 C CA . GLU A 1 536 ? 47.509 35.559 48.368 1.00 39.84 516 GLU A CA 1
ATOM 3449 C C . GLU A 1 536 ? 46.552 34.375 48.323 1.00 36.33 516 GLU A C 1
ATOM 3450 O O . GLU A 1 536 ? 46.531 33.535 49.226 1.00 31.90 516 GLU A O 1
ATOM 3456 N N . VAL A 1 537 ? 45.770 34.304 47.242 1.00 38.33 517 VAL A N 1
ATOM 3457 C CA . VAL A 1 537 ? 44.650 33.367 47.191 1.00 32.34 517 VAL A CA 1
ATOM 3458 C C . VAL A 1 537 ? 45.118 31.928 47.387 1.00 35.88 517 VAL A C 1
ATOM 3459 O O . VAL A 1 537 ? 44.398 31.111 47.976 1.00 36.06 517 VAL A O 1
ATOM 3463 N N . ASP A 1 538 ? 46.337 31.602 46.947 1.00 43.52 518 ASP A N 1
ATOM 3464 C CA . ASP A 1 538 ? 46.857 30.253 47.139 1.00 40.79 518 ASP A CA 1
ATOM 3465 C C . ASP A 1 538 ? 47.205 29.962 48.594 1.00 42.20 518 ASP A C 1
ATOM 3466 O O . ASP A 1 538 ? 47.309 28.789 48.970 1.00 47.40 518 ASP A O 1
ATOM 3471 N N . GLU A 1 539 ? 47.391 30.993 49.417 1.00 39.68 519 GLU A N 1
ATOM 3472 C CA . GLU A 1 539 ? 47.686 30.807 50.831 1.00 36.57 519 GLU A CA 1
ATOM 3473 C C . GLU A 1 539 ? 46.435 30.799 51.700 1.00 38.99 519 GLU A C 1
ATOM 3474 O O . GLU A 1 539 ? 46.539 30.543 52.905 1.00 38.01 519 GLU A O 1
ATOM 3480 N N . LEU A 1 540 ? 45.264 31.059 51.114 1.00 32.89 520 LEU A N 1
ATOM 3481 C CA . LEU A 1 540 ? 44.045 31.238 51.899 1.00 29.99 520 LEU A CA 1
ATOM 3482 C C . LEU A 1 540 ? 43.685 29.969 52.665 1.00 35.03 520 LEU A C 1
ATOM 3483 O O . LEU A 1 540 ? 43.442 30.009 53.877 1.00 38.54 520 LEU A O 1
ATOM 3488 N N . GLY A 1 541 ? 43.649 28.833 51.974 1.00 35.82 521 GLY A N 1
ATOM 3489 C CA . GLY A 1 541 ? 43.355 27.559 52.589 1.00 38.29 521 GLY A CA 1
ATOM 3490 C C . GLY A 1 541 ? 44.250 27.225 53.768 1.00 43.04 521 GLY A C 1
ATOM 3491 O O . GLY A 1 541 ? 43.773 26.935 54.870 1.00 45.75 521 GLY A O 1
ATOM 3492 N N . PRO A 1 542 ? 45.571 27.238 53.554 1.00 42.57 522 PRO A N 1
ATOM 3493 C CA . PRO A 1 542 ? 46.485 27.007 54.687 1.00 45.54 522 PRO A CA 1
ATOM 3494 C C . PRO A 1 542 ? 46.343 28.031 55.800 1.00 35.32 522 PRO A C 1
ATOM 3495 O O . PRO A 1 542 ? 46.397 27.667 56.980 1.00 38.16 522 PRO A O 1
ATOM 3499 N N . THR A 1 543 ? 46.165 29.310 55.456 1.00 39.74 523 THR A N 1
ATOM 3500 C CA . THR A 1 543 ? 46.041 30.341 56.482 1.00 34.24 523 THR A CA 1
ATOM 3501 C C . THR A 1 543 ? 44.755 30.182 57.286 1.00 40.84 523 THR A C 1
ATOM 3502 O O . THR A 1 543 ? 44.747 30.441 58.495 1.00 38.26 523 THR A O 1
ATOM 3506 N N . LEU A 1 544 ? 43.669 29.742 56.643 1.00 33.15 524 LEU A N 1
ATOM 3507 C CA . LEU A 1 544 ? 42.421 29.493 57.358 1.00 34.03 524 LEU A CA 1
ATOM 3508 C C . LEU A 1 544 ? 42.566 28.403 58.409 1.00 42.39 524 LEU A C 1
ATOM 3509 O O . LEU A 1 544 ? 41.792 28.379 59.373 1.00 48.04 524 LEU A O 1
ATOM 3514 N N . ASP A 1 545 ? 43.540 27.504 58.246 1.00 46.34 525 ASP A N 1
ATOM 3515 C CA . ASP A 1 545 ? 43.841 26.504 59.262 1.00 48.60 525 ASP A CA 1
ATOM 3516 C C . ASP A 1 545 ? 44.784 27.020 60.341 1.00 43.82 525 ASP A C 1
ATOM 3517 O O . ASP A 1 545 ? 44.896 26.390 61.397 1.00 58.96 525 ASP A O 1
ATOM 3522 N N . GLN A 1 546 ? 45.463 28.140 60.105 1.00 54.24 526 GLN A N 1
ATOM 3523 C CA . GLN A 1 546 ? 46.471 28.613 61.040 1.00 47.62 526 GLN A CA 1
ATOM 3524 C C . GLN A 1 546 ? 45.831 29.272 62.260 1.00 62.85 526 GLN A C 1
ATOM 3525 O O . GLN A 1 546 ? 44.789 29.925 62.149 1.00 62.08 526 GLN A O 1
ATOM 3531 N N . PRO A 1 547 ? 46.438 29.113 63.435 1.00 75.38 527 PRO A N 1
ATOM 3532 C CA . PRO A 1 547 ? 45.922 29.786 64.630 1.00 76.91 527 PRO A CA 1
ATOM 3533 C C . PRO A 1 547 ? 46.103 31.295 64.561 1.00 74.95 527 PRO A C 1
ATOM 3534 O O . PRO A 1 547 ? 47.030 31.811 63.931 1.00 64.43 527 PRO A O 1
ATOM 3538 N N . GLY A 1 548 ? 45.200 31.995 65.229 1.00 64.78 528 GLY A N 1
ATOM 3539 C CA . GLY A 1 548 ? 45.278 33.436 65.304 1.00 56.23 528 GLY A CA 1
ATOM 3540 C C . GLY A 1 548 ? 44.362 33.965 66.381 1.00 53.74 528 GLY A C 1
ATOM 3541 O O . GLY A 1 548 ? 43.914 33.223 67.257 1.00 48.97 528 GLY A O 1
ATOM 3542 N N . ALA A 1 549 ? 44.085 35.264 66.306 1.00 45.08 529 ALA A N 1
ATOM 3543 C CA . ALA A 1 549 ? 43.176 35.878 67.259 1.00 47.23 529 ALA A CA 1
ATOM 3544 C C . ALA A 1 549 ? 41.773 35.295 67.107 1.00 51.75 529 ALA A C 1
ATOM 3545 O O . ALA A 1 549 ? 41.425 34.696 66.083 1.00 40.41 529 ALA A O 1
ATOM 3547 N N . GLY A 1 550 ? 40.964 35.469 68.155 1.00 38.40 530 GLY A N 1
ATOM 3548 C CA . GLY A 1 550 ? 39.581 35.026 68.090 1.00 44.09 530 GLY A CA 1
ATOM 3549 C C . GLY A 1 550 ? 38.820 35.649 66.937 1.00 40.47 530 GLY A C 1
ATOM 3550 O O . GLY A 1 550 ? 37.921 35.023 66.368 1.00 39.91 530 GLY A O 1
ATOM 3551 N N . MET A 1 551 ? 39.161 36.884 66.584 1.00 35.75 531 MET A N 1
ATOM 3552 C CA . MET A 1 551 ? 38.665 37.542 65.386 1.00 31.33 531 MET A CA 1
ATOM 3553 C C . MET A 1 551 ? 39.855 37.993 64.561 1.00 29.87 531 MET A C 1
ATOM 3554 O O . MET A 1 551 ? 40.797 38.586 65.096 1.00 30.36 531 MET A O 1
ATOM 3559 N N . ARG A 1 552 ? 39.811 37.723 63.263 1.00 26.05 532 ARG A N 1
ATOM 3560 C CA . ARG A 1 552 ? 40.871 38.183 62.387 1.00 28.56 532 ARG A CA 1
ATOM 3561 C C . ARG A 1 552 ? 40.305 38.396 60.995 1.00 27.14 532 ARG A C 1
ATOM 3562 O O . ARG A 1 552 ? 39.311 37.777 60.604 1.00 23.62 532 ARG A O 1
ATOM 3570 N N . VAL A 1 553 ? 40.954 39.289 60.259 1.00 25.83 533 VAL A N 1
ATOM 3571 C CA . VAL A 1 553 ? 40.596 39.611 58.889 1.00 27.39 533 VAL A CA 1
ATOM 3572 C C . VAL A 1 553 ? 41.728 39.137 57.991 1.00 31.53 533 VAL A C 1
ATOM 3573 O O . VAL A 1 553 ? 42.899 39.441 58.247 1.00 27.00 533 VAL A O 1
ATOM 3577 N N . LEU A 1 554 ? 41.385 38.360 56.968 1.00 25.35 534 LEU A N 1
ATOM 3578 C CA . LEU A 1 554 ? 42.322 37.960 55.923 1.00 22.59 534 LEU A CA 1
ATOM 3579 C C . LEU A 1 554 ? 41.914 38.703 54.660 1.00 22.63 534 LEU A C 1
ATOM 3580 O O . LEU A 1 554 ? 40.828 38.467 54.120 1.00 27.83 534 LEU A O 1
ATOM 3585 N N . GLU A 1 555 ? 42.766 39.612 54.202 1.00 24.84 535 GLU A N 1
ATOM 3586 C CA . GLU A 1 555 ? 42.483 40.418 53.025 1.00 23.94 535 GLU A CA 1
ATOM 3587 C C . GLU A 1 555 ? 43.179 39.811 51.818 1.00 31.18 535 GLU A C 1
ATOM 3588 O O . GLU A 1 555 ? 44.388 39.558 51.856 1.00 31.18 535 GLU A O 1
ATOM 3594 N N . VAL A 1 556 ? 42.417 39.580 50.754 1.00 29.90 536 VAL A N 1
ATOM 3595 C CA . VAL A 1 556 ? 42.948 39.084 49.489 1.00 28.86 536 VAL A CA 1
ATOM 3596 C C . VAL A 1 556 ? 42.685 40.150 48.437 1.00 30.26 536 VAL A C 1
ATOM 3597 O O . VAL A 1 556 ? 41.525 40.450 48.121 1.00 31.14 536 VAL A O 1
ATOM 3601 N N . LYS A 1 557 ? 43.756 40.726 47.897 1.00 33.63 537 LYS A N 1
ATOM 3602 C CA . LYS A 1 557 ? 43.618 41.688 46.814 1.00 34.37 537 LYS A CA 1
ATOM 3603 C C . LYS A 1 557 ? 43.120 40.982 45.560 1.00 33.11 537 LYS A C 1
ATOM 3604 O O . LYS A 1 557 ? 43.602 39.902 45.204 1.00 33.24 537 LYS A O 1
ATOM 3610 N N . ALA A 1 558 ? 42.142 41.584 44.898 1.00 28.99 538 ALA A N 1
ATOM 3611 C CA . ALA A 1 558 ? 41.534 40.987 43.724 1.00 34.24 538 ALA A CA 1
ATOM 3612 C C . ALA A 1 558 ? 41.432 42.031 42.625 1.00 42.52 538 ALA A C 1
ATOM 3613 O O . ALA A 1 558 ? 41.307 43.229 42.893 1.00 40.98 538 ALA A O 1
ATOM 3615 N N . ASP A 1 559 ? 41.491 41.565 41.382 1.00 37.62 539 ASP A N 1
ATOM 3616 C CA . ASP A 1 559 ? 41.361 42.449 40.237 1.00 37.84 539 ASP A CA 1
ATOM 3617 C C . ASP A 1 559 ? 39.912 42.513 39.783 1.00 36.88 539 ASP A C 1
ATOM 3618 O O . ASP A 1 559 ? 39.206 41.501 39.759 1.00 37.79 539 ASP A O 1
ATOM 3623 N N . ARG A 1 560 ? 39.479 43.717 39.418 1.00 40.76 540 ARG A N 1
ATOM 3624 C CA . ARG A 1 560 ? 38.155 43.943 38.868 1.00 42.96 540 ARG A CA 1
ATOM 3625 C C . ARG A 1 560 ? 38.173 44.254 37.379 1.00 42.04 540 ARG A C 1
ATOM 3626 O O . ARG A 1 560 ? 37.126 44.155 36.732 1.00 48.54 540 ARG A O 1
ATOM 3634 N N . SER A 1 561 ? 39.336 44.602 36.819 1.00 52.39 541 SER A N 1
ATOM 3635 C CA . SER A 1 561 ? 39.395 45.059 35.433 1.00 43.99 541 SER A CA 1
ATOM 3636 C C . SER A 1 561 ? 39.244 43.911 34.441 1.00 48.24 541 SER A C 1
ATOM 3637 O O . SER A 1 561 ? 38.747 44.122 33.329 1.00 49.39 541 SER A O 1
ATOM 3640 N N . SER A 1 562 ? 39.662 42.701 34.814 1.00 44.39 542 SER A N 1
ATOM 3641 C CA . SER A 1 562 ? 39.653 41.556 33.912 1.00 37.81 542 SER A CA 1
ATOM 3642 C C . SER A 1 562 ? 38.425 40.668 34.094 1.00 52.90 542 SER A C 1
ATOM 3643 O O . SER A 1 562 ? 38.436 39.512 33.654 1.00 52.28 542 SER A O 1
ATOM 3646 N N . LEU A 1 563 ? 37.363 41.183 34.718 1.00 46.33 543 LEU A N 1
ATOM 3647 C CA . LEU A 1 563 ? 36.197 40.348 34.991 1.00 51.98 543 LEU A CA 1
ATOM 3648 C C . LEU A 1 563 ? 35.425 40.025 33.717 1.00 55.07 543 LEU A C 1
ATOM 3649 O O . LEU A 1 563 ? 34.983 38.886 33.527 1.00 58.22 543 LEU A O 1
ATOM 3654 N N . ARG A 1 564 ? 35.237 41.014 32.839 1.00 52.79 544 ARG A N 1
ATOM 3655 C CA . ARG A 1 564 ? 34.567 40.751 31.569 1.00 51.22 544 ARG A CA 1
ATOM 3656 C C . ARG A 1 564 ? 35.330 39.715 30.752 1.00 55.90 544 ARG A C 1
ATOM 3657 O O . ARG A 1 564 ? 34.727 38.817 30.152 1.00 51.42 544 ARG A O 1
ATOM 3659 N N . GLN A 1 565 ? 36.661 39.826 30.722 1.00 48.56 545 GLN A N 1
ATOM 3660 C CA . GLN A 1 565 ? 37.484 38.825 30.051 1.00 46.77 545 GLN A CA 1
ATOM 3661 C C . GLN A 1 565 ? 37.288 37.445 30.665 1.00 49.45 545 GLN A C 1
ATOM 3662 O O . GLN A 1 565 ? 37.190 36.444 29.946 1.00 40.44 545 GLN A O 1
ATOM 3668 N N . LEU A 1 566 ? 37.231 37.370 31.997 1.00 42.52 546 LEU A N 1
ATOM 3669 C CA . LEU A 1 566 ? 37.060 36.080 32.659 1.00 45.17 546 LEU A CA 1
ATOM 3670 C C . LEU A 1 566 ? 35.692 35.476 32.362 1.00 42.78 546 LEU A C 1
ATOM 3671 O O . LEU A 1 566 ? 35.583 34.273 32.099 1.00 40.48 546 LEU A O 1
ATOM 3676 N N . HIS A 1 567 ? 34.634 36.287 32.402 1.00 38.55 547 HIS A N 1
ATOM 3677 C CA . HIS A 1 567 ? 33.302 35.747 32.158 1.00 47.68 547 HIS A CA 1
ATOM 3678 C C . HIS A 1 567 ? 33.069 35.452 30.682 1.00 50.88 547 HIS A C 1
ATOM 3679 O O . HIS A 1 567 ? 32.315 34.529 30.351 1.00 46.99 547 HIS A O 1
ATOM 3686 N N . ALA A 1 568 ? 33.703 36.211 29.784 1.00 46.14 548 ALA A N 1
ATOM 3687 C CA . ALA A 1 568 ? 33.651 35.865 28.367 1.00 49.33 548 ALA A CA 1
ATOM 3688 C C . ALA A 1 568 ? 34.359 34.543 28.104 1.00 44.22 548 ALA A C 1
ATOM 3689 O O . ALA A 1 568 ? 33.906 33.742 27.278 1.00 44.39 548 ALA A O 1
ATOM 3691 N N . ALA A 1 569 ? 35.472 34.298 28.801 1.00 33.97 549 ALA A N 1
ATOM 3692 C CA . ALA A 1 569 ? 36.163 33.019 28.673 1.00 32.75 549 ALA A CA 1
ATOM 3693 C C . ALA A 1 569 ? 35.287 31.870 29.154 1.00 41.80 549 ALA A C 1
ATOM 3694 O O . ALA A 1 569 ? 35.310 30.778 28.574 1.00 41.51 549 ALA A O 1
ATOM 3696 N N . ILE A 1 570 ? 34.510 32.094 30.218 1.00 39.05 550 ILE A N 1
ATOM 3697 C CA . ILE A 1 570 ? 33.596 31.061 30.699 1.00 38.15 550 ILE A CA 1
ATOM 3698 C C . ILE A 1 570 ? 32.529 30.773 29.651 1.00 40.60 550 ILE A C 1
ATOM 3699 O O . ILE A 1 570 ? 32.242 29.613 29.333 1.00 45.05 550 ILE A O 1
ATOM 3704 N N . LYS A 1 571 ? 31.929 31.827 29.093 1.00 41.99 551 LYS A N 1
ATOM 3705 C CA . LYS A 1 571 ? 30.898 31.633 28.078 1.00 51.35 551 LYS A CA 1
ATOM 3706 C C . LYS A 1 571 ? 31.468 30.953 26.838 1.00 45.37 551 LYS A C 1
ATOM 3707 O O . LYS A 1 571 ? 30.814 30.093 26.237 1.00 43.55 551 LYS A O 1
ATOM 3713 N N . ALA A 1 572 ? 32.694 31.316 26.449 1.00 45.79 552 ALA A N 1
ATOM 3714 C CA . ALA A 1 572 ? 33.325 30.698 25.289 1.00 44.40 552 ALA A CA 1
ATOM 3715 C C . ALA A 1 572 ? 33.655 29.229 25.520 1.00 46.34 552 ALA A C 1
ATOM 3716 O O . ALA A 1 572 ? 33.787 28.476 24.550 1.00 49.90 552 ALA A O 1
ATOM 3718 N N . ALA A 1 573 ? 33.795 28.807 26.775 1.00 42.82 553 ALA A N 1
ATOM 3719 C CA . ALA A 1 573 ? 34.043 27.408 27.088 1.00 43.03 553 ALA A CA 1
ATOM 3720 C C . ALA A 1 573 ? 32.761 26.603 27.255 1.00 45.82 553 ALA A C 1
ATOM 3721 O O . ALA A 1 573 ? 32.828 25.372 27.333 1.00 44.97 553 ALA A O 1
ATOM 3723 N N . LEU A 1 574 ? 31.606 27.261 27.306 1.00 44.31 554 LEU A N 1
ATOM 3724 C CA . LEU A 1 574 ? 30.330 26.569 27.456 1.00 45.96 554 LEU A CA 1
ATOM 3725 C C . LEU A 1 574 ? 29.716 26.226 26.103 1.00 51.68 554 LEU A C 1
ATOM 3726 O O . LEU A 1 574 ? 30.014 26.856 25.087 1.00 50.49 554 LEU A O 1
#

Organism: Mycobacterium tuberculosis (strain ATCC 25618 / H37Rv) (NCBI:txid83332)

B-factor: mean 40.96, std 14.87, range [17.69, 101.36]

Nearest PDB structures (foldseek):
  5erx-assembly1_A  TM=1.002E+00  e=3.459E-103  Mycobacterium tuberculosis H37Rv
  6o0n-assembly1_C  TM=9.854E-01  e=3.496E-88  Mycobacterium tuberculosis H37Rv
  5esd-assembly1_A  TM=9.864E-01  e=3.892E-88  Mycobacterium tuberculosis H37Rv
  5ery-assembly1_D  TM=9.915E-01  e=5.978E-88  Mycobacterium tuberculosis H37Rv
  5esu-assembly1_A  TM=9.835E-01  e=1.756E-86  Mycobacterium tuberculosis H37Rv

CATH classification: 3.40.50.970 (+1 more: 3.40.50.970)

Secondary structure (DSSP, 8-state):
-HHHHHHHHHHHHHHHTT--EEEE---SSPPTTHHHHHHHHHTTSSEEEE-S-HHHHHHHHHHHHHTTT--EEEE--STTHHHHHHHHHHHHHHHT--EEEEE----GGGSSEEEEPPPP---GGGHHHHHHHHHHHHHHHHHHHHTTTTS----EEEE-------SGGG--SS--PPP----EEEEETTS-EEEEE-BT----GGGTTS-EEE-TTSPPSSS-B--GGGGGG---SEEEEESB--S-HHHHHHHT-TTS-EEEE-SSSPPP-S-S-EEEEESEEEEES---HHHHHHHHHHHHHHHHHHHHHHHH-SS--HHHHHHHHHHH--TT-EEEE-TTHHHHHHHHHT---TT-EEE--TTT--STTHHHHHHHHHHHHHHHHHHHT--SPPPPEEEEEEHHHHHHTGGGG---TTS---SSEEEEEEESS----GGGGGTTS-----HHHHHHHTT-EEEE--HHHHHHHHHS---SEEEEEEE--STTHHHHHHHHHHH-